Protein AF-A0A9C7Z6X1-F1 (afdb_monomer)

Nearest PDB structures (foldseek):
  4qqz-assembly5_A  TM=5.261E-01  e=1.831E-08  Thermobifida fusca YX
  4qqx-assembly5_A  TM=5.167E-01  e=1.212E-08  Thermobifida fusca YX
  4qqw-assembly2_C  TM=5.225E-01  e=5.616E-08  Thermobifida fusca YX
  4qqw-assembly5_A  TM=4.925E-01  e=5.294E-08  Thermobifida fusca YX
  8wtl-assembly1_A  TM=4.920E-01  e=1.443E-07  Pyrococcus horikoshii

Radius of gyration: 26.97 Å; Cα contacts (8 Å, |Δi|>4): 867; chains: 1; bounding box: 68×56×72 Å

Foldseek 3Di:
DDLVCVLVVCVVCFAPAEDEAEQCVQWVLQVVVLVCQQPVCCFANDVDPVRSVVGHGYHYHYDHPQDDDDPDDHDDDDPVNCPDCPDLNVLQQPQAEFEDEDEAAPVCVLVVQLVVQCVQCVNQANAWEEEEEDQDPVSLVSNQVNNVVSCVVVCVVDDDGFAEEEEEAEALFFQQLVVVVLVVCLVCVQAPPRPNDDDYHYYYRYYCSQQDDGRTETQEYEYEQAFQSSVLSVLCRYCVSSPHHYYYYYYDNAFDDDPDDDPVVVVLRRLLSVLSVVLLQPADDDPRHHGSRNNSVVCLVVVDDPVNVVSNQSSHDDQAAADDDGNVQVVQVSVSVDPDDPSHDDCVCSRRNPDPDAFKFKEFEAQDDLFDDADPPPPDPVSVVVSQVLNVVVCVQVPDDSNRIRMDHLLLVLVLLLLLLVCLVVPVDDPAPDDPDPDPDDSCSDDQRDFFKFKAAPVRGTDDTDGSVLSPLLDDDDPDDPVSPVRSVVSSVVSSVSRGRIYMYGYQQSPQADSSRHGHNPGRHGPPDHLNPDPVNDPVPHDDDVVSVD

Secondary structure (DSSP, 8-state):
--GGGHHHHHHHHHSS-EEEETTGGG-HHHHHHHHHHHH-HHHHS-SSHHHHTSSPPPEEEE--SSPPPPSS------GGGG-STT-HHHHHHS--EEEEEEE--GGGHHHHHHHHHHHHTTTTTS--EEEEE-SSHHHHHHHHHHHHHHHHHHHTT-S---EEEEEEE-SS--HHHHHHHHHHHHHTT-BTT-----SEEEEEEE-GGGTSSS-B-BSEEEEE---HHHHHHHHTTBS-S-SS-EEEEEEE------SS--HHHHHHHHHHHHHHHHHHHTSPEETTEEE--HHHHHHHHHT--HHHHHHHHHHSPPPPP-PPP-HHHHHHHH-TT-S--TT---SHHHHH-S--PPPEEEEEEES---PPS-GGG--SHHHHHHHHHHHHHHHHHS---GGG-EEEEHHHHHHHHHHHHHHHHH-TTSS-------S-----PPPTTSEEEEEE-TTS-EEEEEEHHHHHTT---TT--HHHHHHHHHHHHHHHHHHTT-EEEEEGGG--B-TTS-B-TT--SPPS--GGG-TT---SS-PPPGGG--

Mean predicted aligned error: 9.49 Å

Sequence (550 aa):
MSRKMRPYHAGFLGADTLIVLDEAHLIPPFERLLESIENSADSLAARDGKDRTLVPALHLLSLSATGLERQGEVFRLAEEDLGEHTSLTRHRLNTVKSLTIINGEVKNLPKYLAEAAWDLTESGMCPLRCLVYCNSRDQAKETRDELTKLGRRRAKGANNLPEMKTELFIGARRGHERESAADRLRELGFLAGSESKGDSVRFLVATSAGEVGVDLDADHMACDLVAWDRMVQRLGRVNRRGDGSARITVIDAGPFAPKTVSATEMRRIEMAHRQVRTLLEALPEIEDGHDASPRAIHDLKQQAEPDLRAVMEQATTPVPLRPALTRALLDAWSMTSLKMHAGRPEVAPWLRGWVDDKPQTVVLWRAHLPIPAPLPELENKRERRDWHKDIAAYFEATPPHVSEQLETETHLVADWLVARAKDLIEQPEAEFKAQNDGRPCSNDVPFPEDIVAIALNRESEFAQAFTLRELFNAVVQKGASEEEKKRAKKFMDRLKHSLMSKTLVVRYTVGGLDETGTLKSKVSAAPAWLGDLDERWEPEARKPDQRAIQ

pLDDT: mean 84.71, std 14.13, range [27.41, 98.69]

Structure (mmCIF, N/CA/C/O backbone):
data_AF-A0A9C7Z6X1-F1
#
_entry.id   AF-A0A9C7Z6X1-F1
#
loop_
_atom_site.group_PDB
_atom_site.id
_atom_site.type_symbol
_atom_site.label_atom_id
_atom_site.label_alt_id
_atom_site.label_comp_id
_atom_site.label_asym_id
_atom_site.label_entity_id
_atom_site.label_seq_id
_atom_site.pdbx_PDB_ins_code
_atom_site.Cartn_x
_atom_site.Cartn_y
_atom_site.Cartn_z
_atom_site.occupancy
_atom_site.B_iso_or_equiv
_atom_site.auth_seq_id
_atom_site.auth_comp_id
_atom_site.auth_asym_id
_atom_site.auth_atom_id
_atom_site.pdbx_PDB_model_num
ATOM 1 N N . MET A 1 1 ? 5.645 -18.457 -18.996 1.00 53.94 1 MET A N 1
ATOM 2 C CA . MET A 1 1 ? 4.759 -19.478 -19.620 1.00 53.94 1 MET A CA 1
ATOM 3 C C . MET A 1 1 ? 4.884 -19.457 -21.142 1.00 53.94 1 MET A C 1
ATOM 5 O O . MET A 1 1 ? 4.909 -18.379 -21.726 1.00 53.94 1 MET A O 1
ATOM 9 N N . SER A 1 2 ? 4.926 -20.626 -21.796 1.00 66.31 2 SER A N 1
ATOM 10 C CA . SER A 1 2 ? 4.975 -20.733 -23.266 1.00 66.31 2 SER A CA 1
ATOM 11 C C . SER A 1 2 ? 3.657 -20.293 -23.919 1.00 66.31 2 SER A C 1
ATOM 13 O O . SER A 1 2 ? 2.580 -20.682 -23.470 1.00 66.31 2 SER A O 1
ATOM 15 N N . ARG A 1 3 ? 3.714 -19.526 -25.022 1.00 66.88 3 ARG A N 1
ATOM 16 C CA . ARG A 1 3 ? 2.512 -19.082 -25.766 1.00 66.88 3 ARG A CA 1
ATOM 17 C C . ARG A 1 3 ? 1.652 -20.250 -26.255 1.00 66.88 3 ARG A C 1
ATOM 19 O O . ARG A 1 3 ? 0.434 -20.116 -26.301 1.00 66.88 3 ARG A O 1
ATOM 26 N N . LYS A 1 4 ? 2.279 -21.392 -26.556 1.00 75.94 4 LYS A N 1
ATOM 27 C CA . LYS A 1 4 ? 1.600 -22.612 -27.019 1.00 75.94 4 LYS A CA 1
ATOM 28 C C . LYS A 1 4 ? 0.686 -23.237 -25.956 1.00 75.94 4 LYS A C 1
ATOM 30 O O . LYS A 1 4 ? -0.225 -23.967 -26.318 1.00 75.94 4 LYS A O 1
ATOM 35 N N . MET A 1 5 ? 0.894 -22.919 -24.675 1.00 83.81 5 MET A N 1
ATOM 36 C CA . MET A 1 5 ? 0.073 -23.426 -23.568 1.00 83.81 5 MET A CA 1
ATOM 37 C C . MET A 1 5 ? -1.166 -22.571 -23.284 1.00 83.81 5 MET A C 1
ATOM 39 O O . MET A 1 5 ? -2.064 -23.011 -22.575 1.00 83.81 5 MET A O 1
ATOM 43 N N . ARG A 1 6 ? -1.257 -21.361 -23.854 1.00 83.56 6 ARG A N 1
ATOM 44 C CA . ARG A 1 6 ? -2.369 -20.437 -23.582 1.00 83.56 6 ARG A CA 1
ATOM 45 C C . ARG A 1 6 ? -3.757 -21.017 -23.915 1.00 83.56 6 ARG A C 1
ATOM 47 O O . ARG A 1 6 ? -4.633 -20.836 -23.077 1.00 83.56 6 ARG A O 1
ATOM 54 N N . PRO A 1 7 ? -3.981 -21.727 -25.046 1.00 85.75 7 PRO A N 1
ATOM 55 C CA . PRO A 1 7 ? -5.268 -22.380 -25.312 1.00 85.75 7 PRO A CA 1
ATOM 56 C C . PRO A 1 7 ? -5.662 -23.397 -24.244 1.00 85.75 7 PRO A C 1
ATOM 58 O O . PRO A 1 7 ? -6.809 -23.417 -23.816 1.00 85.75 7 PRO A O 1
ATOM 61 N N . TYR A 1 8 ? -4.703 -24.206 -23.785 1.00 87.62 8 TYR A N 1
ATOM 62 C CA . TYR A 1 8 ? -4.942 -25.204 -22.745 1.00 87.62 8 TYR A CA 1
ATOM 63 C C . TYR A 1 8 ? -5.347 -24.534 -21.434 1.00 87.62 8 TYR A C 1
ATOM 65 O O . TYR A 1 8 ? -6.335 -24.922 -20.830 1.00 87.62 8 TYR A O 1
ATOM 73 N N . HIS A 1 9 ? -4.637 -23.477 -21.030 1.00 87.06 9 HIS A N 1
ATOM 74 C CA . HIS A 1 9 ? -4.958 -22.744 -19.804 1.00 87.06 9 HIS A CA 1
ATOM 75 C C . HIS A 1 9 ? -6.330 -22.068 -19.894 1.00 87.06 9 HIS A C 1
ATOM 77 O O . HIS A 1 9 ? -7.074 -22.083 -18.924 1.00 87.06 9 HIS A O 1
ATOM 83 N N . ALA A 1 10 ? -6.686 -21.514 -21.058 1.00 84.12 10 ALA A N 1
ATOM 84 C CA . ALA A 1 10 ? -8.013 -20.946 -21.278 1.00 84.12 10 ALA A CA 1
ATOM 85 C C . ALA A 1 10 ? -9.117 -22.012 -21.176 1.00 84.12 10 ALA A C 1
ATOM 87 O O . ALA A 1 10 ? -10.142 -21.754 -20.557 1.00 84.12 10 ALA A O 1
ATOM 88 N N . GLY A 1 11 ? -8.891 -23.208 -21.733 1.00 84.38 11 GLY A N 1
ATOM 89 C CA . GLY A 1 11 ? -9.816 -24.335 -21.601 1.00 84.38 11 GLY A CA 1
ATOM 90 C C . GLY A 1 11 ? -9.973 -24.804 -20.154 1.00 84.38 11 GLY A C 1
ATOM 91 O O . GLY A 1 11 ? -11.096 -24.989 -19.705 1.00 84.38 11 GLY A O 1
ATOM 92 N N . PHE A 1 12 ? -8.867 -24.932 -19.413 1.00 86.44 12 PHE A N 1
ATOM 93 C CA . PHE A 1 12 ? -8.899 -25.348 -18.007 1.00 86.44 12 PHE A CA 1
ATOM 94 C C . PHE A 1 12 ? -9.550 -24.324 -17.078 1.00 86.44 12 PHE A C 1
ATOM 96 O O . PHE A 1 12 ? -10.189 -24.734 -16.126 1.00 86.44 12 PHE A O 1
ATOM 103 N N . LEU A 1 13 ? -9.382 -23.022 -17.330 1.00 87.88 13 LEU A N 1
ATOM 104 C CA . LEU A 1 13 ? -9.963 -21.962 -16.493 1.00 87.88 13 LEU A CA 1
ATOM 105 C C . LEU A 1 13 ? -11.410 -21.614 -16.867 1.00 87.88 13 LEU A C 1
ATOM 107 O O . LEU A 1 13 ? -12.126 -21.018 -16.070 1.00 87.88 13 LEU A O 1
ATOM 111 N N . GLY A 1 14 ? -11.810 -21.886 -18.110 1.00 82.38 14 GLY A N 1
ATOM 112 C CA . GLY A 1 14 ? -13.111 -21.491 -18.649 1.00 82.38 14 GLY A CA 1
ATOM 113 C C . GLY A 1 14 ? -14.207 -22.547 -18.515 1.00 82.38 14 GLY A C 1
ATOM 114 O O . GLY A 1 14 ? -15.339 -22.262 -18.893 1.00 82.38 14 GLY A O 1
ATOM 115 N N . ALA A 1 15 ? -13.881 -23.747 -18.031 1.00 83.94 15 ALA A N 1
ATOM 116 C CA . ALA A 1 15 ? -14.806 -24.868 -17.899 1.00 83.94 15 ALA A CA 1
ATOM 117 C C . ALA A 1 15 ? -14.825 -25.365 -16.450 1.00 83.94 15 ALA A C 1
ATOM 119 O O . ALA A 1 15 ? -13.767 -25.684 -15.910 1.00 83.94 15 ALA A O 1
ATOM 120 N N . ASP A 1 16 ? -16.015 -25.429 -15.844 1.00 87.19 16 ASP A N 1
ATOM 121 C CA . ASP A 1 16 ? -16.245 -26.011 -14.508 1.00 87.19 16 ASP A CA 1
ATOM 122 C C . ASP A 1 16 ? -15.256 -25.523 -13.429 1.00 87.19 16 ASP A C 1
ATOM 124 O O . ASP A 1 16 ? -14.677 -26.291 -12.661 1.00 87.19 16 ASP A O 1
ATOM 128 N N . THR A 1 17 ? -14.974 -24.220 -13.432 1.00 90.56 17 THR A N 1
ATOM 129 C CA . THR A 1 17 ? -13.946 -23.620 -12.576 1.00 90.56 17 THR A CA 1
ATOM 130 C C . THR A 1 17 ? -14.581 -22.718 -11.532 1.00 90.56 17 THR A C 1
ATOM 132 O O . THR A 1 17 ? -15.281 -21.767 -11.875 1.00 90.56 17 THR A O 1
ATOM 135 N N . LEU A 1 18 ? -14.268 -22.962 -10.258 1.00 91.81 18 LEU A N 1
ATOM 136 C CA . LEU A 1 18 ? -14.532 -22.020 -9.173 1.00 91.81 18 LEU A CA 1
ATOM 137 C C . LEU A 1 18 ? -13.344 -21.066 -9.015 1.00 91.81 18 LEU A C 1
ATOM 139 O O . LEU A 1 18 ? -12.239 -21.482 -8.664 1.00 91.81 18 LEU A O 1
ATOM 143 N N . ILE A 1 19 ? -13.582 -19.778 -9.240 1.00 91.25 19 ILE A N 1
ATOM 144 C CA . ILE A 1 19 ? -12.624 -18.709 -8.975 1.00 91.25 19 ILE A CA 1
ATOM 145 C C . ILE A 1 19 ? -12.945 -18.110 -7.610 1.00 91.25 19 ILE A C 1
ATOM 147 O O . ILE A 1 19 ? -13.985 -17.479 -7.430 1.00 91.25 19 ILE A O 1
ATOM 151 N N . VAL A 1 20 ? -12.031 -18.287 -6.658 1.00 92.44 20 VAL A N 1
ATOM 152 C CA . VAL A 1 20 ? -12.076 -17.603 -5.362 1.00 92.44 20 VAL A CA 1
ATOM 153 C C . VAL A 1 20 ? -11.181 -16.376 -5.452 1.00 92.44 20 VAL A C 1
ATOM 155 O O . VAL A 1 20 ? -9.959 -16.505 -5.558 1.00 92.44 20 VAL A O 1
ATOM 158 N N . LEU A 1 21 ? -11.789 -15.192 -5.463 1.00 90.56 21 LEU A N 1
ATOM 159 C CA . LEU A 1 21 ? -11.066 -13.931 -5.525 1.00 90.56 21 LEU A CA 1
ATOM 160 C C . LEU A 1 21 ? -10.961 -13.332 -4.126 1.00 90.56 21 LEU A C 1
ATOM 162 O O . LEU A 1 21 ? -11.891 -12.683 -3.653 1.00 90.56 21 LEU A O 1
ATOM 166 N N . ASP A 1 22 ? -9.822 -13.564 -3.482 1.00 89.69 22 ASP A N 1
ATOM 167 C CA . ASP A 1 22 ? -9.518 -12.967 -2.185 1.00 89.69 22 ASP A CA 1
ATOM 168 C C . ASP A 1 22 ? -9.122 -11.491 -2.314 1.00 89.69 22 ASP A C 1
ATOM 170 O O . ASP A 1 22 ? -8.518 -11.078 -3.308 1.00 89.69 22 ASP A O 1
ATOM 174 N N . GLU A 1 23 ? -9.492 -10.696 -1.312 1.00 87.81 23 GLU A N 1
ATOM 175 C CA . GLU A 1 23 ? -9.304 -9.242 -1.260 1.00 87.81 23 GLU A CA 1
ATOM 176 C C . GLU A 1 23 ? -9.777 -8.516 -2.533 1.00 87.81 23 GLU A C 1
ATOM 178 O O . GLU A 1 23 ? -9.125 -7.601 -3.046 1.00 87.81 23 GLU A O 1
ATOM 183 N N . ALA A 1 24 ? -10.956 -8.904 -3.036 1.00 87.00 24 ALA A N 1
ATOM 184 C CA . ALA A 1 24 ? -11.511 -8.435 -4.311 1.00 87.00 24 ALA A CA 1
ATOM 185 C C . ALA A 1 24 ? -11.595 -6.899 -4.430 1.00 87.00 24 ALA A C 1
ATOM 187 O O . ALA A 1 24 ? -11.452 -6.345 -5.523 1.00 87.00 24 ALA A O 1
ATOM 188 N N . HIS A 1 25 ? -11.735 -6.195 -3.298 1.00 84.81 25 HIS A N 1
ATOM 189 C CA . HIS A 1 25 ? -11.745 -4.730 -3.238 1.00 84.81 25 HIS A CA 1
ATOM 190 C C . HIS A 1 25 ? -10.450 -4.067 -3.738 1.00 84.81 25 HIS A C 1
ATOM 192 O O . HIS A 1 25 ? -10.477 -2.887 -4.078 1.00 84.81 25 HIS A O 1
ATOM 198 N N . LEU A 1 26 ? -9.328 -4.794 -3.816 1.00 84.69 26 LEU A N 1
ATOM 199 C CA . LEU A 1 26 ? -8.079 -4.279 -4.384 1.00 84.69 26 LEU A CA 1
ATOM 200 C C . LEU A 1 26 ? -8.089 -4.216 -5.915 1.00 84.69 26 LEU A C 1
ATOM 202 O O . LEU A 1 26 ? -7.320 -3.453 -6.502 1.00 84.69 26 LEU A O 1
ATOM 206 N N . ILE A 1 27 ? -8.926 -5.022 -6.572 1.00 88.56 27 ILE A N 1
ATOM 207 C CA . ILE A 1 27 ? -8.981 -5.125 -8.036 1.00 88.56 27 ILE A CA 1
ATOM 208 C C . ILE A 1 27 ? -10.425 -5.152 -8.568 1.00 88.56 27 ILE A C 1
ATOM 210 O O . ILE A 1 27 ? -10.789 -6.058 -9.325 1.00 88.56 27 ILE A O 1
ATOM 214 N N . PRO A 1 28 ? -11.250 -4.129 -8.261 1.00 88.94 28 PRO A N 1
ATOM 215 C CA . PRO A 1 28 ? -12.655 -4.129 -8.652 1.00 88.94 28 PRO A CA 1
ATOM 216 C C . PRO A 1 28 ? -12.875 -4.266 -10.172 1.00 88.94 28 PRO A C 1
ATOM 218 O O . PRO A 1 28 ? -13.801 -4.966 -10.576 1.00 88.94 28 PRO A O 1
ATOM 221 N N . PRO A 1 29 ? -12.040 -3.704 -11.074 1.00 91.75 29 PRO A N 1
ATOM 222 C CA . PRO A 1 29 ? -12.197 -3.947 -12.508 1.00 91.75 29 PRO A CA 1
ATOM 223 C C . PRO A 1 29 ? -12.060 -5.418 -12.909 1.00 91.75 29 PRO A C 1
ATOM 225 O O . PRO A 1 29 ? -12.810 -5.863 -13.781 1.00 91.75 29 PRO A O 1
ATOM 228 N N . PHE A 1 30 ? -11.156 -6.160 -12.259 1.00 92.56 30 PHE A N 1
ATOM 229 C CA . PHE A 1 30 ? -10.967 -7.588 -12.501 1.00 92.56 30 PHE A CA 1
ATOM 230 C C . PHE A 1 30 ? -12.131 -8.414 -11.964 1.00 92.56 30 PHE A C 1
ATOM 232 O O . PHE A 1 30 ? -12.637 -9.273 -12.681 1.00 92.56 30 PHE A O 1
ATOM 239 N N . GLU A 1 31 ? -12.609 -8.111 -10.757 1.00 90.44 31 GLU A N 1
ATOM 240 C CA . GLU A 1 31 ? -13.837 -8.708 -10.221 1.00 90.44 31 GLU A CA 1
ATOM 241 C C . GLU A 1 31 ? -14.991 -8.534 -11.217 1.00 90.44 31 GLU A C 1
ATOM 243 O O . GLU A 1 31 ? -15.590 -9.506 -11.672 1.00 90.44 31 GLU A O 1
ATOM 248 N N . ARG A 1 32 ? -15.214 -7.302 -11.687 1.00 88.94 32 ARG A N 1
ATOM 249 C CA . ARG A 1 32 ? -16.268 -7.005 -12.662 1.00 88.94 32 ARG A CA 1
ATOM 250 C C . ARG A 1 32 ? -16.039 -7.650 -14.031 1.00 88.94 32 ARG A C 1
ATOM 252 O O . ARG A 1 32 ? -16.994 -7.827 -14.791 1.00 88.94 32 ARG A O 1
ATOM 259 N N . LEU A 1 33 ? -14.791 -7.933 -14.413 1.00 90.50 33 LEU A N 1
ATOM 260 C CA . LEU A 1 33 ? -14.483 -8.729 -15.603 1.00 90.50 33 LEU A CA 1
ATOM 261 C C . LEU A 1 33 ? -14.974 -10.163 -15.395 1.00 90.50 33 LEU A C 1
ATOM 263 O O . LEU A 1 33 ? -15.713 -10.655 -16.242 1.00 90.50 33 LEU A O 1
ATOM 267 N N . LEU A 1 34 ? -14.602 -10.798 -14.283 1.00 90.00 34 LEU A N 1
ATOM 268 C CA . LEU A 1 34 ? -14.996 -12.169 -13.961 1.00 90.00 34 LEU A CA 1
ATOM 269 C C . LEU A 1 34 ? -16.516 -12.309 -13.844 1.00 90.00 34 LEU A C 1
ATOM 271 O O . LEU A 1 34 ? -17.081 -13.204 -14.466 1.00 90.00 34 LEU A O 1
ATOM 275 N N . GLU A 1 35 ? -17.187 -11.364 -13.180 1.00 87.00 35 GLU A N 1
ATOM 276 C CA . GLU A 1 35 ? -18.654 -11.299 -13.119 1.00 87.00 35 GLU A CA 1
ATOM 277 C C . GLU A 1 35 ? -19.285 -11.221 -14.513 1.00 87.00 35 GLU A C 1
ATOM 279 O O . GLU A 1 35 ? -20.325 -11.827 -14.769 1.00 87.00 35 GLU A O 1
ATOM 284 N N . SER A 1 36 ? -18.666 -10.473 -15.434 1.00 87.06 36 SER A N 1
ATOM 285 C CA . SER A 1 36 ? -19.169 -10.382 -16.807 1.00 87.06 36 SER A CA 1
ATOM 286 C C . SER A 1 36 ? -19.055 -11.732 -17.516 1.00 87.06 36 SER A C 1
ATOM 288 O O . SER A 1 36 ? -19.942 -12.071 -18.291 1.00 87.06 36 SER A O 1
ATOM 290 N N . ILE A 1 37 ? -18.002 -12.513 -17.259 1.00 86.62 37 ILE A N 1
ATOM 291 C CA . ILE A 1 37 ? -17.824 -13.834 -17.878 1.00 86.62 37 ILE A CA 1
ATOM 292 C C . ILE A 1 37 ? -18.787 -14.858 -17.255 1.00 86.62 37 ILE A C 1
ATOM 294 O O . ILE A 1 37 ? -19.405 -15.612 -18.001 1.00 86.62 37 ILE A O 1
ATOM 298 N N . GLU A 1 38 ? -18.968 -14.838 -15.931 1.00 85.44 38 GLU A N 1
ATOM 299 C CA . GLU A 1 38 ? -19.913 -15.703 -15.205 1.00 85.44 38 GLU A CA 1
ATOM 300 C C . GLU A 1 38 ? -21.365 -15.472 -15.660 1.00 85.44 38 GLU A C 1
ATOM 302 O O . GLU A 1 38 ? -22.069 -16.416 -16.010 1.00 85.44 38 GLU A O 1
ATOM 307 N N . ASN A 1 39 ? -21.807 -14.210 -15.714 1.00 80.25 39 ASN A N 1
ATOM 308 C CA . ASN A 1 39 ? -23.223 -13.877 -15.909 1.00 80.25 39 ASN A CA 1
ATOM 309 C C . ASN A 1 39 ? -23.626 -13.648 -17.375 1.00 80.25 39 ASN A C 1
ATOM 311 O O . ASN A 1 39 ? -24.813 -13.638 -17.691 1.00 80.25 39 ASN A O 1
ATOM 315 N N . SER A 1 40 ? -22.673 -13.450 -18.294 1.00 73.50 40 SER A N 1
ATOM 316 C CA . SER A 1 40 ? -22.980 -13.069 -19.686 1.00 73.50 40 SER A CA 1
ATOM 317 C C . SER A 1 40 ? -22.865 -14.225 -20.682 1.00 73.50 40 SER A C 1
ATOM 319 O O . SER A 1 40 ? -22.442 -14.022 -21.825 1.00 73.50 40 SER A O 1
ATOM 321 N N . ALA A 1 41 ? -23.281 -15.434 -20.293 1.00 62.88 41 ALA A N 1
ATOM 322 C CA . ALA A 1 41 ? -23.336 -16.583 -21.201 1.00 62.88 41 ALA A CA 1
ATOM 323 C C . ALA A 1 41 ? -24.125 -16.261 -22.489 1.00 62.88 41 ALA A C 1
ATOM 325 O O . ALA A 1 41 ? -23.741 -16.672 -23.584 1.00 62.88 41 ALA A O 1
ATOM 326 N N . ASP A 1 42 ? -25.162 -15.427 -22.392 1.00 63.62 42 ASP A N 1
ATOM 327 C CA . ASP A 1 42 ? -26.007 -15.082 -23.534 1.00 63.62 42 ASP A CA 1
ATOM 328 C C . ASP A 1 42 ? -25.329 -14.219 -24.605 1.00 63.62 42 ASP A C 1
ATOM 330 O O . ASP A 1 42 ? -25.693 -14.312 -25.781 1.00 63.62 42 ASP A O 1
ATOM 334 N N . SER A 1 43 ? -24.330 -13.415 -24.227 1.00 73.62 43 SER A N 1
ATOM 335 C CA . SER A 1 43 ? -23.628 -12.495 -25.134 1.00 73.62 43 SER A CA 1
ATOM 336 C C . SER A 1 43 ? -22.183 -12.905 -25.434 1.00 73.62 43 SER A C 1
ATOM 338 O O . SER A 1 43 ? -21.638 -12.512 -26.471 1.00 73.62 43 SER A O 1
ATOM 340 N N . LEU A 1 44 ? -21.563 -13.714 -24.567 1.00 78.38 44 LEU A N 1
ATOM 341 C CA . LEU A 1 44 ? -20.163 -14.127 -24.685 1.00 78.38 44 LEU A CA 1
ATOM 342 C C . LEU A 1 44 ? -19.990 -15.604 -25.063 1.00 78.38 44 LEU A C 1
ATOM 344 O O . LEU A 1 44 ? -18.989 -15.919 -25.709 1.00 78.38 44 LEU A O 1
ATOM 348 N N . ALA A 1 45 ? -20.940 -16.494 -24.742 1.00 74.31 45 ALA A N 1
ATOM 349 C CA . ALA A 1 45 ? -20.827 -17.932 -25.019 1.00 74.31 45 ALA A CA 1
ATOM 350 C C . ALA A 1 45 ? -21.337 -18.318 -26.424 1.00 74.31 45 ALA A C 1
ATOM 352 O O . ALA A 1 45 ? -21.471 -17.479 -27.322 1.00 74.31 45 ALA A O 1
ATOM 353 N N . ALA A 1 46 ? -21.545 -19.614 -26.671 1.00 74.31 46 ALA A N 1
ATOM 354 C CA . ALA A 1 46 ? -22.075 -20.106 -27.943 1.00 74.31 46 ALA A CA 1
ATOM 355 C C . ALA A 1 46 ? -23.414 -19.428 -28.296 1.00 74.31 46 ALA A C 1
ATOM 357 O O . ALA A 1 46 ? -24.171 -19.027 -27.415 1.00 74.31 46 ALA A O 1
ATOM 358 N N . ARG A 1 47 ? -23.706 -19.254 -29.591 1.00 75.62 47 ARG A N 1
ATOM 359 C CA . ARG A 1 47 ? -24.976 -18.638 -30.023 1.00 75.62 47 ARG A CA 1
ATOM 360 C C . ARG A 1 47 ? -26.163 -19.580 -29.834 1.00 75.62 47 ARG A C 1
ATOM 362 O O . ARG A 1 47 ? -27.252 -19.105 -29.535 1.00 75.62 47 ARG A O 1
ATOM 369 N N . ASP A 1 48 ? -25.946 -20.882 -30.017 1.00 78.88 48 ASP A N 1
ATOM 370 C CA . ASP A 1 48 ? -26.953 -21.906 -29.747 1.00 78.88 48 ASP A CA 1
ATOM 371 C C . ASP A 1 48 ? -26.980 -22.217 -28.245 1.00 78.88 48 ASP A C 1
ATOM 373 O O . ASP A 1 48 ? -25.947 -22.505 -27.639 1.00 78.88 48 ASP A O 1
ATOM 377 N N . GLY A 1 49 ? -28.169 -22.167 -27.645 1.00 75.56 49 GLY A N 1
ATOM 378 C CA . GLY A 1 49 ? -28.371 -22.488 -26.234 1.00 75.56 49 GLY A CA 1
ATOM 379 C C . GLY A 1 49 ? -28.011 -23.935 -25.888 1.00 75.56 49 GLY A C 1
ATOM 380 O O . GLY A 1 49 ? -27.581 -24.189 -24.768 1.00 75.56 49 GLY A O 1
ATOM 381 N N . LYS A 1 50 ? -28.109 -24.870 -26.845 1.00 80.69 50 LYS A N 1
ATOM 382 C CA . LYS A 1 50 ? -27.704 -26.272 -26.636 1.00 80.69 50 LYS A CA 1
ATOM 383 C C . LYS A 1 50 ? -26.201 -26.418 -26.429 1.00 80.69 50 LYS A C 1
ATOM 385 O O . LYS A 1 50 ? -25.771 -27.235 -25.624 1.00 80.69 50 LYS A O 1
ATOM 390 N N . ASP A 1 51 ? -25.415 -25.597 -27.118 1.00 79.06 51 ASP A N 1
ATOM 391 C CA . ASP A 1 51 ? -23.959 -25.615 -26.998 1.00 79.06 51 ASP A CA 1
ATOM 392 C C . ASP A 1 51 ? -23.496 -24.963 -25.688 1.00 79.06 51 ASP A C 1
ATOM 394 O O . ASP A 1 51 ? -22.438 -25.307 -25.164 1.00 79.06 51 ASP A O 1
ATOM 398 N N . ARG A 1 52 ? -24.301 -24.050 -25.118 1.00 75.62 52 ARG A N 1
ATOM 399 C CA . ARG A 1 52 ? -24.010 -23.411 -23.822 1.00 75.62 52 ARG A CA 1
ATOM 400 C C . ARG A 1 52 ? -24.042 -24.397 -22.662 1.00 75.62 52 ARG A C 1
ATOM 402 O O . ARG A 1 52 ? -23.322 -24.193 -21.698 1.00 75.62 52 ARG A O 1
ATOM 409 N N . THR A 1 53 ? -24.846 -25.457 -22.752 1.00 79.06 53 THR A N 1
ATOM 410 C CA . THR A 1 53 ? -24.955 -26.462 -21.684 1.00 79.06 53 THR A CA 1
ATOM 411 C C . THR A 1 53 ? -23.922 -27.583 -21.804 1.00 79.06 53 THR A C 1
ATOM 413 O O . THR A 1 53 ? -23.874 -28.447 -20.936 1.00 79.06 53 THR A O 1
ATOM 416 N N . LEU A 1 54 ? -23.111 -27.604 -22.873 1.00 81.88 54 LEU A N 1
ATOM 417 C CA . LEU A 1 54 ? -22.061 -28.614 -23.061 1.00 81.88 54 LEU A CA 1
ATOM 418 C C . LEU A 1 54 ? -20.856 -28.391 -22.145 1.00 81.88 54 LEU A C 1
ATOM 420 O O . LEU A 1 54 ? -20.154 -29.344 -21.817 1.00 81.88 54 LEU A O 1
ATOM 424 N N . VAL A 1 55 ? -20.605 -27.138 -21.763 1.00 78.75 55 VAL A N 1
ATOM 425 C CA . VAL A 1 55 ? -19.493 -26.754 -20.894 1.00 78.75 55 VAL A CA 1
ATOM 426 C C . VAL A 1 55 ? -20.083 -26.164 -19.616 1.00 78.75 55 VAL A C 1
ATOM 428 O O . VAL A 1 55 ? -20.793 -25.161 -19.708 1.00 78.75 55 VAL A O 1
ATOM 431 N N . PRO A 1 56 ? -19.824 -26.758 -18.437 1.00 82.75 56 PRO A N 1
ATOM 432 C CA . PRO A 1 56 ? -20.261 -26.180 -17.174 1.00 82.75 56 PRO A CA 1
ATOM 433 C C . PRO A 1 56 ? -19.706 -24.767 -16.997 1.00 82.75 56 PRO A C 1
ATOM 435 O O . PRO A 1 56 ? -18.563 -24.483 -17.376 1.00 82.75 56 PRO A O 1
ATOM 438 N N . ALA A 1 57 ? -20.528 -23.887 -16.430 1.00 79.38 57 ALA A N 1
ATOM 439 C CA . ALA A 1 57 ? -20.163 -22.497 -16.219 1.00 79.38 57 ALA A CA 1
ATOM 440 C C . ALA A 1 57 ? -19.014 -22.367 -15.210 1.00 79.38 57 ALA A C 1
ATOM 442 O O . ALA A 1 57 ? -18.815 -23.212 -14.339 1.00 79.38 57 ALA A O 1
ATOM 443 N N . LEU A 1 58 ? -18.267 -21.273 -15.328 1.00 87.31 58 LEU A N 1
ATOM 444 C CA . LEU A 1 58 ? -17.383 -20.844 -14.255 1.00 87.31 58 LEU A CA 1
ATOM 445 C C . LEU A 1 58 ? -18.210 -20.197 -13.138 1.00 87.31 58 LEU A C 1
ATOM 447 O O . LEU A 1 58 ? -19.237 -19.577 -13.409 1.00 87.31 58 LEU A O 1
ATOM 451 N N . HIS A 1 59 ? -17.721 -20.293 -11.909 1.00 87.94 59 HIS A N 1
ATOM 452 C CA . HIS A 1 59 ? -18.333 -19.691 -10.730 1.00 87.94 59 HIS A CA 1
ATOM 453 C C . HIS A 1 59 ? -17.362 -18.717 -10.068 1.00 87.94 59 HIS A C 1
ATOM 455 O O . HIS A 1 59 ? -16.167 -19.002 -9.968 1.00 87.94 59 HIS A O 1
ATOM 461 N N . LEU A 1 60 ? -17.867 -17.577 -9.599 1.00 87.88 60 LEU A N 1
ATOM 462 C CA . LEU A 1 60 ? -17.087 -16.552 -8.913 1.00 87.88 60 LEU A CA 1
ATOM 463 C C . LEU A 1 60 ? -17.524 -16.404 -7.451 1.00 87.88 60 LEU A C 1
ATOM 465 O O . LEU A 1 60 ? -18.658 -16.015 -7.146 1.00 87.88 60 LEU A O 1
ATOM 469 N N . LEU A 1 61 ? -16.567 -16.623 -6.549 1.00 89.88 61 LEU A N 1
ATOM 470 C CA . LEU A 1 61 ? -16.664 -16.295 -5.133 1.00 89.88 61 LEU A CA 1
ATOM 471 C C . LEU A 1 61 ? -15.713 -15.137 -4.808 1.00 89.88 61 LEU A C 1
ATOM 473 O O . LEU A 1 61 ? -14.519 -15.344 -4.594 1.00 89.88 61 LEU A O 1
ATOM 477 N N . SER A 1 62 ? -16.246 -13.918 -4.765 1.00 87.56 62 SER A N 1
ATOM 478 C CA . SER A 1 62 ? -15.508 -12.741 -4.302 1.00 87.56 62 SER A CA 1
ATOM 479 C C . SER A 1 62 ? -15.499 -12.663 -2.779 1.00 87.56 62 SER A C 1
ATOM 481 O O . SER A 1 62 ? -16.558 -12.620 -2.151 1.00 87.56 62 SER A O 1
ATOM 483 N N . LEU A 1 63 ? -14.310 -12.594 -2.185 1.00 87.31 63 LEU A N 1
ATOM 484 C CA . LEU A 1 63 ? -14.113 -12.392 -0.754 1.00 87.31 63 LEU A CA 1
ATOM 485 C C . LEU A 1 63 ? -13.596 -10.970 -0.522 1.00 87.31 63 LEU A C 1
ATOM 487 O O . LEU A 1 63 ? -12.588 -10.549 -1.090 1.00 87.31 63 LEU A O 1
ATOM 491 N N . SER A 1 64 ? -14.312 -10.197 0.293 1.00 82.00 64 SER A N 1
ATOM 492 C CA . SER A 1 64 ? -13.889 -8.847 0.657 1.00 82.00 64 SER A CA 1
ATOM 493 C C . SER A 1 64 ? -14.581 -8.359 1.923 1.00 82.00 64 SER A C 1
ATOM 495 O O . SER A 1 64 ? -15.798 -8.478 2.059 1.00 82.00 64 SER A O 1
ATOM 497 N N . ALA A 1 65 ? -13.818 -7.727 2.818 1.00 70.94 65 ALA A N 1
ATOM 498 C CA . ALA A 1 65 ? -14.370 -7.050 3.992 1.00 70.94 65 ALA A CA 1
ATOM 499 C C . ALA A 1 65 ? -15.107 -5.743 3.637 1.00 70.94 65 ALA A C 1
ATOM 501 O O . ALA A 1 65 ? -15.996 -5.308 4.366 1.00 70.94 65 ALA A O 1
ATOM 502 N N . THR A 1 66 ? -14.761 -5.121 2.508 1.00 72.56 66 THR A N 1
ATOM 503 C CA . THR A 1 66 ? -15.258 -3.800 2.082 1.00 72.56 66 THR A CA 1
ATOM 504 C C . THR A 1 66 ? -15.912 -3.836 0.701 1.00 72.56 66 THR A C 1
ATOM 506 O O . THR A 1 66 ? -16.070 -2.804 0.055 1.00 72.56 66 THR A O 1
ATOM 509 N N . GLY A 1 67 ? -16.310 -5.026 0.237 1.00 61.69 67 GLY A N 1
ATOM 510 C CA . GLY A 1 67 ? -16.910 -5.221 -1.082 1.00 61.69 67 GLY A CA 1
ATOM 511 C C . GLY A 1 67 ? -18.175 -4.383 -1.300 1.00 61.69 67 GLY A C 1
ATOM 512 O O . GLY A 1 67 ? -18.977 -4.173 -0.377 1.00 61.69 67 GLY A O 1
ATOM 513 N N . LEU A 1 68 ? -18.340 -3.921 -2.540 1.00 63.81 68 LEU A N 1
ATOM 514 C CA . LEU A 1 68 ? -19.562 -3.274 -3.017 1.00 63.81 68 LEU A CA 1
ATOM 515 C C . LEU A 1 68 ? -20.708 -4.289 -3.103 1.00 63.81 68 LEU A C 1
ATOM 517 O O . LEU A 1 68 ? -20.483 -5.498 -3.155 1.00 63.81 68 LEU A O 1
ATOM 521 N N . GLU A 1 69 ? -21.948 -3.802 -3.118 1.00 61.38 69 GLU A N 1
ATOM 522 C CA . GLU A 1 69 ? -23.107 -4.672 -3.317 1.00 61.38 69 GLU A CA 1
ATOM 523 C C . GLU A 1 69 ? -23.053 -5.346 -4.700 1.00 61.38 69 GLU A C 1
ATOM 525 O O . GLU A 1 69 ? -22.911 -4.686 -5.733 1.00 61.38 69 GLU A O 1
ATOM 530 N N . ARG A 1 70 ? -23.156 -6.680 -4.702 1.00 64.75 70 ARG A N 1
ATOM 531 C CA . ARG A 1 70 ? -23.229 -7.533 -5.896 1.00 64.75 70 ARG A CA 1
ATOM 532 C C . ARG A 1 70 ? -24.693 -7.792 -6.258 1.00 64.75 70 ARG A C 1
ATOM 534 O O . ARG A 1 70 ? -25.537 -7.948 -5.377 1.00 64.75 70 ARG A O 1
ATOM 541 N N . GLN A 1 71 ? -24.984 -7.878 -7.556 1.00 55.59 71 GLN A N 1
ATOM 542 C CA . GLN A 1 71 ? -26.260 -8.403 -8.048 1.00 55.59 71 GLN A CA 1
ATOM 543 C C . GLN A 1 71 ? -26.251 -9.937 -7.996 1.00 55.59 71 GLN A C 1
ATOM 545 O O . GLN A 1 71 ? -25.318 -10.559 -8.497 1.00 55.59 71 GLN A O 1
ATOM 550 N N . GLY A 1 72 ? -27.294 -10.539 -7.425 1.00 64.62 72 GLY A N 1
ATOM 551 C CA . GLY A 1 72 ? -27.432 -11.992 -7.292 1.00 64.62 72 GLY A CA 1
ATOM 552 C C . GLY A 1 72 ? -27.412 -12.462 -5.838 1.00 64.62 72 GLY A C 1
ATOM 553 O O . GLY A 1 72 ? -27.545 -11.663 -4.911 1.00 64.62 72 GLY A O 1
ATOM 554 N N . GLU A 1 73 ? -27.279 -13.772 -5.644 1.00 65.81 73 GLU A N 1
ATOM 555 C CA . GLU A 1 73 ? -27.180 -14.371 -4.314 1.00 65.81 73 GLU A CA 1
ATOM 556 C C . GLU A 1 73 ? -25.798 -14.066 -3.718 1.00 65.81 73 GLU A C 1
ATOM 558 O O . GLU A 1 73 ? -24.761 -14.417 -4.282 1.00 65.81 73 GLU A O 1
ATOM 563 N N . VAL A 1 74 ? -25.780 -13.349 -2.595 1.00 70.25 74 VAL A N 1
ATOM 564 C CA . VAL A 1 74 ? -24.549 -12.966 -1.899 1.00 70.25 74 VAL A CA 1
ATOM 565 C C . VAL A 1 74 ? -24.455 -13.793 -0.632 1.00 70.25 74 VAL A C 1
ATOM 567 O O . VAL A 1 74 ? -25.314 -13.673 0.240 1.00 70.25 74 VAL A O 1
ATOM 570 N N . PHE A 1 75 ? -23.392 -14.586 -0.513 1.00 75.62 75 PHE A N 1
ATOM 571 C CA . PHE A 1 75 ? -23.069 -15.253 0.741 1.00 75.62 75 PHE A CA 1
ATOM 572 C C . PHE A 1 75 ? -22.739 -14.191 1.797 1.00 75.62 75 PHE A C 1
ATOM 574 O O . PHE A 1 75 ? -21.816 -13.391 1.625 1.00 75.62 75 PHE A O 1
ATOM 581 N N . ARG A 1 76 ? -23.533 -14.140 2.864 1.00 78.12 76 ARG A N 1
ATOM 582 C CA . ARG A 1 76 ? -23.408 -13.173 3.957 1.00 78.12 76 AR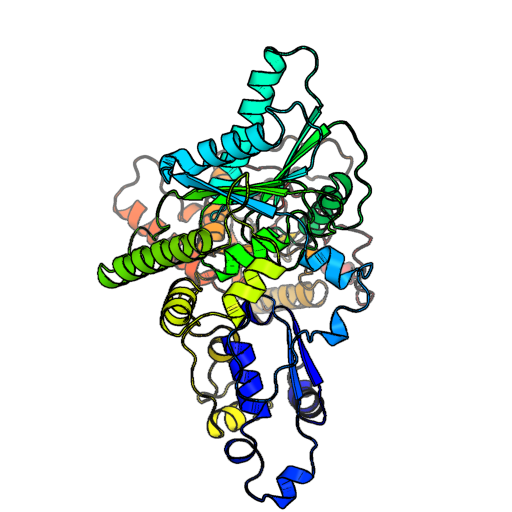G A CA 1
ATOM 583 C C . ARG A 1 76 ? -23.401 -13.929 5.269 1.00 78.12 76 ARG A C 1
ATOM 585 O O . ARG A 1 76 ? -24.010 -14.985 5.364 1.00 78.12 76 ARG A O 1
ATOM 592 N N . LEU A 1 77 ? -22.751 -13.337 6.263 1.00 80.56 77 LEU A N 1
ATOM 593 C CA . LEU A 1 77 ? -22.836 -13.822 7.628 1.00 80.56 77 LEU A CA 1
ATOM 594 C C . LEU A 1 77 ? -24.295 -13.744 8.098 1.00 80.56 77 LEU A C 1
ATOM 596 O O . LEU A 1 77 ? -24.856 -12.647 8.160 1.00 80.56 77 LEU A O 1
ATOM 600 N N . ALA A 1 78 ? -24.888 -14.894 8.392 1.00 84.19 78 ALA A N 1
ATOM 601 C CA . ALA A 1 78 ? -26.236 -15.020 8.921 1.00 84.19 78 ALA A CA 1
ATOM 602 C C . ALA A 1 78 ? -26.216 -15.162 10.453 1.00 84.19 78 ALA A C 1
ATOM 604 O O . ALA A 1 78 ? -25.172 -15.405 11.064 1.00 84.19 78 ALA A O 1
ATOM 605 N N . GLU A 1 79 ? -27.373 -15.006 11.098 1.00 83.19 79 GLU A N 1
ATOM 606 C CA . GLU A 1 79 ? -27.468 -15.106 12.561 1.00 83.19 79 GLU A CA 1
ATOM 607 C C . GLU A 1 79 ? -27.146 -16.534 13.040 1.00 83.19 79 GLU A C 1
ATOM 609 O O . GLU A 1 79 ? -26.573 -16.728 14.114 1.00 83.19 79 GLU A O 1
ATOM 614 N N . GLU A 1 80 ? -27.435 -17.535 12.204 1.00 86.00 80 GLU A N 1
ATOM 615 C CA . GLU A 1 80 ? -27.106 -18.942 12.430 1.00 86.00 80 GLU A CA 1
ATOM 616 C C . GLU A 1 80 ? -25.586 -19.198 12.417 1.00 86.00 80 GLU A C 1
ATOM 618 O O . GLU A 1 80 ? -25.100 -20.051 13.163 1.00 86.00 80 GLU A O 1
ATOM 623 N N . ASP A 1 81 ? -24.818 -18.419 11.644 1.00 85.75 81 ASP A N 1
ATOM 624 C CA . ASP A 1 81 ? -23.354 -18.540 11.545 1.00 85.75 81 ASP A CA 1
ATOM 625 C C . ASP A 1 81 ? -22.627 -18.003 12.788 1.00 85.75 81 ASP A C 1
ATOM 627 O O . ASP A 1 81 ? -21.446 -18.287 13.022 1.00 85.75 81 ASP A O 1
ATOM 631 N N . LEU A 1 82 ? -23.321 -17.213 13.614 1.00 83.06 82 LEU A N 1
ATOM 632 C CA . LEU A 1 82 ? -22.756 -16.644 14.834 1.00 83.06 82 LEU A CA 1
ATOM 633 C C . LEU A 1 82 ? -22.511 -17.701 15.916 1.00 83.06 82 LEU A C 1
ATOM 635 O O . LEU A 1 82 ? -21.753 -17.437 16.847 1.00 83.06 82 LEU A O 1
ATOM 639 N N . GLY A 1 83 ? -23.106 -18.892 15.818 1.00 85.38 83 GLY A N 1
ATOM 640 C CA . GLY A 1 83 ? -22.929 -19.976 16.787 1.00 85.38 83 GLY A CA 1
ATOM 641 C C . GLY A 1 83 ? -23.522 -19.665 18.166 1.00 85.38 83 GLY A C 1
ATOM 642 O O . GLY A 1 83 ? -24.530 -18.974 18.280 1.00 85.38 83 GLY A O 1
ATOM 643 N N . GLU A 1 84 ? -22.917 -20.189 19.236 1.00 85.25 84 GLU A N 1
ATOM 644 C CA . GLU A 1 84 ? -23.297 -19.915 20.635 1.00 85.25 84 GLU A CA 1
ATOM 645 C C . GLU A 1 84 ? -22.693 -18.600 21.160 1.00 85.25 84 GLU A C 1
ATOM 647 O O . GLU A 1 84 ? -21.884 -17.959 20.493 1.00 85.25 84 GLU A O 1
ATOM 652 N N . HIS A 1 85 ? -23.116 -18.115 22.333 1.00 77.69 85 HIS A N 1
ATOM 653 C CA . HIS A 1 85 ? -22.623 -16.838 22.885 1.00 77.69 85 HIS A CA 1
ATOM 654 C C . HIS A 1 85 ? -21.107 -16.826 23.133 1.00 77.69 85 HIS A C 1
ATOM 656 O O . HIS A 1 85 ? -20.484 -15.772 23.070 1.00 77.69 85 HIS A O 1
ATOM 662 N N . THR A 1 86 ? -20.517 -17.998 23.366 1.00 81.00 86 T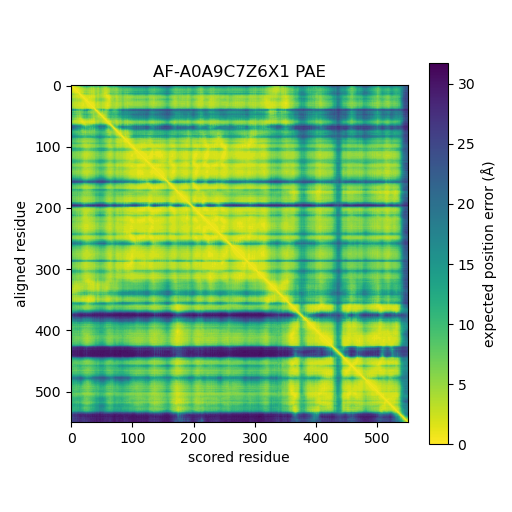HR A N 1
ATOM 663 C CA . THR A 1 86 ? -19.081 -18.218 23.586 1.00 81.00 86 THR A CA 1
ATOM 664 C C . THR A 1 86 ? -18.303 -18.483 22.295 1.00 81.00 86 THR A C 1
ATOM 666 O O . THR A 1 86 ? -17.107 -18.768 22.349 1.00 81.00 86 THR A O 1
ATOM 669 N N . SER A 1 87 ? -18.955 -18.425 21.128 1.00 89.06 87 SER A N 1
ATOM 670 C CA . SER A 1 87 ? -18.293 -18.709 19.858 1.00 89.06 87 SER A CA 1
ATOM 671 C C . SER A 1 87 ? -17.205 -17.677 19.547 1.00 89.06 87 SER A C 1
ATOM 673 O O . SER A 1 87 ? -17.319 -16.485 19.852 1.00 89.06 87 SER A O 1
ATOM 675 N N . LEU A 1 88 ? -16.161 -18.129 18.849 1.00 88.75 88 LEU A N 1
ATOM 676 C CA . LEU A 1 88 ? -15.099 -17.249 18.361 1.00 88.75 88 LEU A CA 1
ATOM 677 C C . LEU A 1 88 ? -15.648 -16.144 17.443 1.00 88.75 88 LEU A C 1
ATOM 679 O O . LEU A 1 88 ? -15.148 -15.022 17.468 1.00 88.75 88 LEU A O 1
ATOM 683 N N . THR A 1 89 ? -16.682 -16.449 16.653 1.00 88.88 89 THR A N 1
ATOM 684 C CA . THR A 1 89 ? -17.332 -15.500 15.742 1.00 88.88 89 THR A CA 1
ATOM 685 C C . THR A 1 89 ? -17.958 -14.341 16.512 1.00 88.88 89 THR A C 1
ATOM 687 O O . THR A 1 89 ? -17.625 -13.187 16.245 1.00 88.88 89 THR A O 1
ATOM 690 N N . ARG A 1 90 ? -18.804 -14.621 17.516 1.00 89.50 90 ARG A N 1
ATOM 691 C CA . ARG A 1 90 ? -19.408 -13.563 18.345 1.00 89.50 90 ARG A CA 1
ATOM 692 C C . ARG A 1 90 ? -18.367 -12.810 19.149 1.00 89.50 90 ARG A C 1
ATOM 694 O O . ARG A 1 90 ? -18.465 -11.590 19.246 1.00 89.50 90 ARG A O 1
ATOM 701 N N . HIS A 1 91 ? -17.373 -13.511 19.684 1.00 90.38 91 HIS A N 1
ATOM 702 C CA . HIS A 1 91 ? -16.286 -12.875 20.413 1.00 90.38 91 HIS A CA 1
ATOM 703 C C . HIS A 1 91 ? -15.558 -11.842 19.541 1.00 90.38 91 HIS A C 1
ATOM 705 O O . HIS A 1 91 ? -15.427 -10.692 19.945 1.00 90.38 91 HIS A O 1
ATOM 711 N N . ARG A 1 92 ? -15.187 -12.211 18.306 1.00 90.94 92 ARG A N 1
ATOM 712 C CA . ARG A 1 92 ? -14.484 -11.321 17.366 1.00 90.94 92 ARG A CA 1
ATOM 713 C C . ARG A 1 92 ? -15.345 -10.204 16.780 1.00 90.94 92 ARG A C 1
ATOM 715 O O . ARG A 1 92 ? -14.815 -9.155 16.431 1.00 90.94 92 ARG A O 1
ATOM 722 N N . LEU A 1 93 ? -16.651 -10.410 16.637 1.00 91.56 93 LEU A N 1
ATOM 723 C CA . LEU A 1 93 ? -17.545 -9.366 16.132 1.00 91.56 93 LEU A CA 1
ATOM 724 C C . LEU A 1 93 ? -17.800 -8.272 17.165 1.00 91.56 93 LEU A C 1
ATOM 726 O O . LEU A 1 93 ? -17.877 -7.103 16.797 1.00 91.56 93 LEU A O 1
ATOM 730 N N . ASN A 1 94 ? -17.898 -8.652 18.439 1.00 91.00 94 ASN A N 1
ATOM 731 C CA . ASN A 1 94 ? -18.231 -7.751 19.544 1.00 91.00 94 ASN A CA 1
ATOM 732 C C . ASN A 1 94 ? -16.991 -7.236 20.293 1.00 91.00 94 ASN A C 1
ATOM 734 O O . ASN A 1 94 ? -17.098 -6.756 21.419 1.00 91.00 94 ASN A O 1
ATOM 738 N N . THR A 1 95 ? -15.799 -7.360 19.704 1.00 91.88 95 THR A N 1
ATOM 739 C CA . THR A 1 95 ? -14.560 -6.854 20.308 1.00 91.88 95 THR A CA 1
ATOM 740 C C . THR A 1 95 ? -14.648 -5.353 20.504 1.00 91.88 95 THR A C 1
ATOM 742 O O . THR A 1 95 ? -14.924 -4.632 19.542 1.00 91.88 95 THR A O 1
ATOM 745 N N . VAL A 1 96 ? -14.343 -4.884 21.710 1.00 93.00 96 VAL A N 1
ATOM 746 C CA . VAL A 1 96 ? -14.428 -3.463 22.047 1.00 93.00 96 VAL A CA 1
ATOM 747 C C . VAL A 1 96 ? -13.332 -2.684 21.324 1.00 93.00 96 VAL A C 1
ATOM 749 O O . VAL A 1 96 ? -12.140 -3.006 21.436 1.00 93.00 96 VAL A O 1
ATOM 752 N N . LYS A 1 97 ? -13.744 -1.651 20.583 1.00 96.62 97 LYS A N 1
ATOM 753 C CA . LYS A 1 97 ? -12.863 -0.733 19.856 1.00 96.62 97 LYS A CA 1
ATOM 754 C C . LYS A 1 97 ? -13.398 0.690 19.990 1.00 96.62 97 LYS A C 1
ATOM 756 O O . LYS A 1 97 ? -14.300 1.068 19.255 1.00 96.62 97 LYS A O 1
ATOM 761 N N . SER A 1 98 ? -12.838 1.467 20.912 1.00 97.81 98 SER A N 1
ATOM 762 C CA . SER A 1 98 ? -13.231 2.864 21.099 1.00 97.81 98 SER A CA 1
ATOM 763 C C . SER A 1 98 ? -12.452 3.789 20.180 1.00 97.81 98 SER A C 1
ATOM 765 O O . SER A 1 98 ? -11.219 3.798 20.215 1.00 97.81 98 SER A O 1
ATOM 767 N N . LEU A 1 99 ? -13.162 4.560 19.361 1.00 98.44 99 LEU A N 1
ATOM 768 C CA . LEU A 1 99 ? -12.598 5.479 18.382 1.00 98.44 99 LEU A CA 1
ATOM 769 C C . LEU A 1 99 ? -12.858 6.933 18.765 1.00 98.44 99 LEU A C 1
ATOM 771 O O . LEU A 1 99 ? -13.993 7.344 18.985 1.00 98.44 99 LEU A O 1
ATOM 775 N N . THR A 1 100 ? -11.797 7.734 18.752 1.00 98.38 100 THR A N 1
ATOM 776 C CA . THR A 1 100 ? -11.856 9.189 18.930 1.00 98.38 100 THR A CA 1
ATOM 777 C C . THR A 1 100 ? -11.268 9.901 17.717 1.00 98.38 100 THR A C 1
ATOM 779 O O . THR A 1 100 ? -10.354 9.390 17.065 1.00 98.38 100 THR A O 1
ATOM 782 N N . ILE A 1 101 ? -11.790 11.089 17.407 1.00 98.19 101 ILE A N 1
ATOM 783 C CA . ILE A 1 101 ? -11.337 11.914 16.281 1.00 98.19 101 ILE A CA 1
ATOM 784 C C . ILE A 1 101 ? -10.732 13.206 16.832 1.00 98.19 101 ILE A C 1
ATOM 786 O O . ILE A 1 101 ? -11.389 13.952 17.556 1.00 98.19 101 ILE A O 1
ATOM 790 N N . ILE A 1 102 ? -9.486 13.492 16.460 1.00 97.12 102 ILE A N 1
ATOM 791 C CA . ILE A 1 102 ? -8.763 14.712 16.827 1.00 97.12 102 ILE A CA 1
ATOM 792 C C . ILE A 1 102 ? -8.481 15.517 15.562 1.00 97.12 102 ILE A C 1
ATOM 794 O O . ILE A 1 102 ? -7.960 14.991 14.580 1.00 97.12 102 ILE A O 1
ATOM 798 N N . ASN A 1 103 ? -8.784 16.812 15.594 1.00 96.88 103 ASN A N 1
ATOM 799 C CA . ASN A 1 103 ? -8.458 17.713 14.492 1.00 96.88 103 ASN A CA 1
ATOM 800 C C . ASN A 1 103 ? -6.962 18.047 14.496 1.00 96.88 103 ASN A C 1
ATOM 802 O O . ASN A 1 103 ? -6.386 18.364 15.538 1.00 96.88 103 ASN A O 1
ATOM 806 N N . GLY A 1 104 ? -6.352 18.030 13.317 1.00 93.00 104 GLY A N 1
ATOM 807 C CA . GLY A 1 104 ? -4.950 18.363 13.119 1.00 93.00 104 GLY A CA 1
ATOM 808 C C . GLY A 1 104 ? -4.707 19.126 11.821 1.00 93.00 104 GLY A C 1
ATOM 809 O O . GLY A 1 104 ? -5.616 19.617 11.160 1.00 93.00 104 GLY A O 1
ATOM 810 N N . GLU A 1 105 ? -3.438 19.202 11.442 1.00 90.31 105 GLU A N 1
ATOM 811 C CA . GLU A 1 105 ? -2.964 19.884 10.240 1.00 90.31 105 GLU A CA 1
ATOM 812 C C . GLU A 1 105 ? -2.004 18.966 9.484 1.00 90.31 105 GLU A C 1
ATOM 814 O O . GLU A 1 105 ? -1.092 18.399 10.090 1.00 90.31 105 GLU A O 1
ATOM 819 N N . VAL A 1 106 ? -2.132 18.881 8.153 1.00 85.81 106 VAL A N 1
ATOM 820 C CA . VAL A 1 106 ? -1.313 17.981 7.309 1.00 85.81 106 VAL A CA 1
ATOM 821 C C . VAL A 1 106 ? 0.189 18.153 7.552 1.00 85.81 106 VAL A C 1
ATOM 823 O O . VAL A 1 106 ? 0.932 17.174 7.587 1.00 85.81 106 VAL A O 1
ATOM 826 N N . LYS A 1 107 ? 0.645 19.397 7.746 1.00 88.12 107 LYS A N 1
ATOM 827 C CA . LYS A 1 107 ? 2.063 19.722 7.960 1.00 88.12 107 LYS A CA 1
ATOM 828 C C . LYS A 1 107 ? 2.619 19.135 9.262 1.00 88.12 107 LYS A C 1
ATOM 830 O O . LYS A 1 107 ? 3.794 18.796 9.312 1.00 88.12 107 LYS A O 1
ATOM 835 N N . ASN A 1 108 ? 1.788 19.039 10.295 1.00 94.31 108 ASN A N 1
ATOM 836 C CA . ASN A 1 108 ? 2.170 18.562 11.624 1.00 94.31 108 ASN A CA 1
ATOM 837 C C . ASN A 1 108 ? 1.662 17.137 11.895 1.00 94.31 108 ASN A C 1
ATOM 839 O O . ASN A 1 108 ? 1.864 16.613 12.988 1.00 94.31 108 ASN A O 1
ATOM 843 N N . LEU A 1 109 ? 1.034 16.493 10.905 1.00 95.81 109 LEU A N 1
ATOM 844 C CA . LEU A 1 109 ? 0.444 15.167 11.039 1.00 95.81 109 LEU A CA 1
ATOM 845 C C . LEU A 1 109 ? 1.416 14.116 11.604 1.00 95.81 109 LEU A C 1
ATOM 847 O O . LEU A 1 109 ? 1.011 13.425 12.537 1.00 95.81 109 LEU A O 1
ATOM 851 N N . PRO A 1 110 ? 2.686 14.008 11.155 1.00 97.50 110 PRO A N 1
ATOM 852 C CA . PRO A 1 110 ? 3.616 13.035 11.732 1.00 97.50 110 PRO A CA 1
ATOM 853 C C . PRO A 1 110 ? 3.841 13.215 13.235 1.00 97.50 110 PRO A C 1
ATOM 855 O O . PRO A 1 110 ? 3.974 12.241 13.974 1.00 97.50 110 PRO A O 1
ATOM 858 N N . LYS A 1 111 ? 3.836 14.468 13.702 1.00 97.12 111 LYS A N 1
ATOM 859 C CA . LYS A 1 111 ? 3.958 14.796 15.121 1.00 97.12 111 LYS A CA 1
ATOM 860 C C . LYS A 1 111 ? 2.686 14.423 15.884 1.00 97.12 111 LYS A C 1
ATOM 862 O O . LYS A 1 111 ? 2.797 13.780 16.921 1.00 97.12 111 LYS A O 1
ATOM 867 N N . TYR A 1 112 ? 1.506 14.761 15.358 1.00 97.94 112 TYR A N 1
ATOM 868 C CA . TYR A 1 112 ? 0.230 14.390 15.980 1.00 97.94 112 TYR A CA 1
ATOM 869 C C . TYR A 1 112 ? 0.055 12.874 16.086 1.00 97.94 112 TYR A C 1
ATOM 871 O O . TYR A 1 112 ? -0.360 12.384 17.130 1.00 97.94 112 TYR A O 1
ATOM 879 N N . LEU A 1 113 ? 0.423 12.122 15.044 1.00 98.31 113 LEU A N 1
ATOM 880 C CA . LEU A 1 113 ? 0.385 10.659 15.068 1.00 98.31 113 LEU A CA 1
ATOM 881 C C . LEU A 1 113 ? 1.355 10.080 16.099 1.00 98.31 113 LEU A C 1
ATOM 883 O O . LEU A 1 113 ? 0.993 9.160 16.827 1.00 98.31 113 LEU A O 1
ATOM 887 N N . ALA A 1 114 ? 2.571 10.624 16.181 1.00 97.81 114 ALA A N 1
ATOM 888 C CA . ALA A 1 114 ? 3.559 10.189 17.159 1.00 97.81 114 ALA A C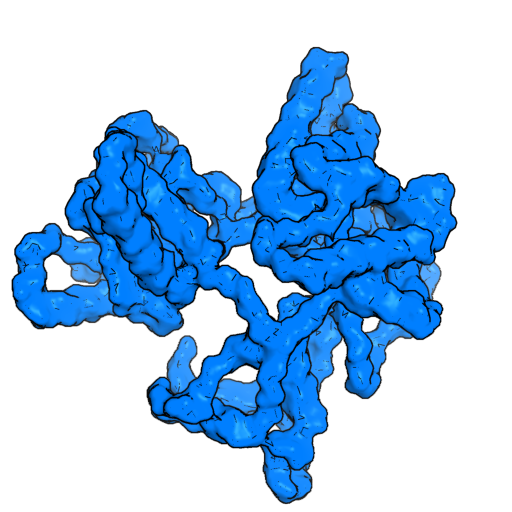A 1
ATOM 889 C C . ALA A 1 114 ? 3.115 10.478 18.604 1.00 97.81 114 ALA A C 1
ATOM 891 O O . ALA A 1 114 ? 3.283 9.627 19.474 1.00 97.81 114 ALA A O 1
ATOM 892 N N . GLU A 1 115 ? 2.534 11.653 18.859 1.00 97.25 115 GLU A N 1
ATOM 893 C CA . GLU A 1 115 ? 1.994 12.036 20.170 1.00 97.25 115 GLU A CA 1
ATOM 894 C C . GLU A 1 115 ? 0.780 11.174 20.544 1.00 97.25 115 GLU A C 1
ATOM 896 O O . GLU A 1 115 ? 0.784 10.563 21.608 1.00 97.25 115 GLU A O 1
ATOM 901 N N . ALA A 1 116 ? -0.188 11.002 19.638 1.00 98.06 116 ALA A N 1
ATOM 902 C CA . ALA A 1 116 ? -1.352 10.145 19.867 1.00 98.06 116 ALA A CA 1
ATOM 903 C C . ALA A 1 116 ? -0.957 8.688 20.155 1.00 98.06 116 ALA A C 1
ATOM 905 O O . ALA A 1 116 ? -1.449 8.080 21.103 1.00 98.06 116 ALA A O 1
ATOM 906 N N . ALA A 1 117 ? -0.028 8.128 19.375 1.00 98.00 117 ALA A N 1
ATOM 907 C CA . ALA A 1 117 ? 0.472 6.776 19.599 1.00 98.00 117 ALA A CA 1
ATOM 908 C C . ALA A 1 117 ? 1.187 6.638 20.952 1.00 98.00 117 ALA A C 1
ATOM 910 O O . ALA A 1 117 ? 1.029 5.621 21.625 1.00 98.00 117 ALA A O 1
ATOM 911 N N . TRP A 1 118 ? 1.953 7.653 21.357 1.00 96.38 118 TRP A N 1
ATOM 912 C CA . TRP A 1 118 ? 2.624 7.696 22.656 1.00 96.38 118 TRP A CA 1
ATOM 913 C C . TRP A 1 118 ? 1.639 7.797 23.828 1.00 96.38 118 TRP A C 1
ATOM 915 O O . TRP A 1 118 ? 1.826 7.152 24.858 1.00 96.38 118 TRP A O 1
ATOM 925 N N . ASP A 1 119 ? 0.567 8.569 23.682 1.00 96.44 119 ASP A N 1
ATOM 926 C CA . ASP A 1 119 ? -0.450 8.712 24.726 1.00 96.44 119 ASP A CA 1
ATOM 927 C C . ASP A 1 119 ? -1.276 7.429 24.891 1.00 96.44 119 ASP A C 1
ATOM 929 O O . ASP A 1 119 ? -1.590 7.035 26.017 1.00 96.44 119 ASP A O 1
ATOM 933 N N . LEU A 1 120 ? -1.530 6.705 23.794 1.00 96.75 120 LEU A N 1
ATOM 934 C CA . LEU A 1 120 ? -2.177 5.389 23.823 1.00 96.75 120 LEU A CA 1
ATOM 935 C C . LEU A 1 120 ? -1.397 4.360 24.655 1.00 96.75 120 LEU A C 1
ATOM 937 O O . LEU A 1 120 ? -2.011 3.459 25.218 1.00 96.75 120 LEU A O 1
ATOM 941 N N . THR A 1 121 ? -0.076 4.499 24.793 1.00 94.75 121 THR A N 1
ATOM 942 C CA . THR A 1 121 ? 0.758 3.625 25.641 1.00 94.75 121 THR A CA 1
ATOM 943 C C . THR A 1 121 ? 0.874 4.131 27.082 1.00 94.75 121 THR A C 1
ATOM 945 O O . THR A 1 121 ? 1.795 3.748 27.803 1.00 94.75 121 THR A O 1
ATOM 948 N N . GLU A 1 122 ? -0.035 5.017 27.504 1.00 93.75 122 GLU A N 1
ATOM 949 C CA . GLU A 1 122 ? 0.004 5.713 28.796 1.00 93.75 122 GLU A CA 1
ATOM 950 C C . GLU A 1 122 ? 1.326 6.459 28.987 1.00 93.75 122 GLU A C 1
ATOM 952 O O . GLU A 1 122 ? 2.037 6.309 29.981 1.00 93.75 122 GLU A O 1
ATOM 957 N N . SER A 1 123 ? 1.692 7.250 27.974 1.00 91.19 123 SER A N 1
ATOM 958 C CA . SER A 1 123 ? 2.966 7.969 27.935 1.00 91.19 123 SER A CA 1
ATOM 959 C C . SER A 1 123 ? 4.192 7.050 28.050 1.00 91.19 123 SER A C 1
ATOM 961 O O . SER A 1 123 ? 5.205 7.418 28.653 1.00 91.19 123 SER A O 1
ATOM 963 N N . GLY A 1 124 ? 4.107 5.864 27.445 1.00 88.94 124 GLY A N 1
ATOM 964 C CA . GLY A 1 124 ? 5.163 4.856 27.427 1.00 88.94 124 GLY A CA 1
ATOM 965 C C . GLY A 1 124 ? 5.202 3.935 28.645 1.00 88.94 124 GLY A C 1
ATOM 966 O O . GLY A 1 124 ? 6.115 3.121 28.722 1.00 88.94 124 GLY A O 1
ATOM 967 N N . MET A 1 125 ? 4.265 4.045 29.592 1.00 89.44 125 MET A N 1
ATOM 968 C CA . MET A 1 125 ? 4.252 3.229 30.814 1.00 89.44 125 MET A CA 1
ATOM 969 C C . MET A 1 125 ? 3.644 1.842 30.619 1.00 89.44 125 MET A C 1
ATOM 971 O O . MET A 1 125 ? 4.045 0.909 31.313 1.00 89.44 125 MET A O 1
ATOM 975 N N . CYS A 1 126 ? 2.717 1.691 29.675 1.00 91.19 126 CYS A N 1
ATOM 976 C CA . CYS A 1 126 ? 2.020 0.435 29.443 1.00 91.19 126 CYS A CA 1
ATOM 977 C C . CYS A 1 126 ? 2.689 -0.355 28.300 1.00 91.19 126 CYS A C 1
ATOM 979 O O . CYS A 1 126 ? 2.675 0.110 27.154 1.00 91.19 126 CYS A O 1
ATOM 981 N N . PRO A 1 127 ? 3.294 -1.532 28.568 1.00 91.88 127 PRO A N 1
ATOM 982 C CA . PRO A 1 127 ? 3.946 -2.343 27.546 1.00 91.88 127 PRO A CA 1
ATOM 983 C C . PRO A 1 127 ? 2.901 -3.017 26.650 1.00 91.88 127 PRO A C 1
ATOM 985 O O . PRO A 1 127 ? 2.342 -4.058 26.984 1.00 91.88 127 PRO A O 1
ATOM 988 N N . LEU A 1 128 ? 2.651 -2.412 25.492 1.00 93.31 128 LEU A N 1
ATOM 989 C CA . LEU A 1 128 ? 1.672 -2.881 24.512 1.00 93.31 128 LEU A CA 1
ATOM 990 C C . LEU A 1 128 ? 2.152 -2.678 23.071 1.00 93.31 128 LEU A C 1
ATOM 992 O O . LEU A 1 128 ? 3.188 -2.049 22.818 1.00 93.31 128 LEU A O 1
ATOM 996 N N . ARG A 1 129 ? 1.387 -3.217 22.121 1.00 94.94 129 ARG A N 1
ATOM 997 C CA . ARG A 1 129 ? 1.578 -3.087 20.673 1.00 94.94 129 ARG A CA 1
ATOM 998 C C . ARG A 1 129 ? 0.683 -1.966 20.148 1.00 94.94 129 ARG A C 1
ATOM 1000 O O . ARG A 1 129 ? -0.539 -2.102 20.113 1.00 94.94 129 ARG A O 1
ATOM 1007 N N . CYS A 1 130 ? 1.279 -0.863 19.714 1.00 97.31 130 CYS A N 1
ATOM 1008 C CA . CYS A 1 130 ? 0.559 0.265 19.131 1.00 97.31 130 CYS A CA 1
ATOM 1009 C C . CYS A 1 130 ? 0.856 0.365 17.629 1.00 97.31 130 CYS A C 1
A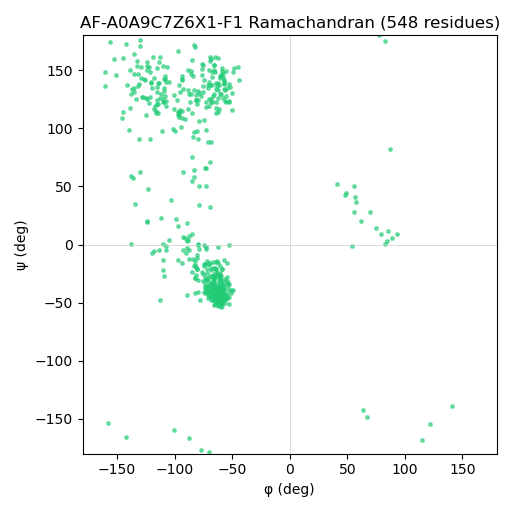TOM 1011 O O . CYS A 1 130 ? 2.012 0.466 17.207 1.00 97.31 130 CYS A O 1
ATOM 1013 N N . LEU A 1 131 ? -0.197 0.312 16.817 1.00 98.25 131 LEU A N 1
ATOM 1014 C CA . LEU A 1 131 ? -0.123 0.435 15.365 1.00 98.25 131 LEU A CA 1
ATOM 1015 C C . LEU A 1 131 ? -0.332 1.891 14.950 1.00 98.25 131 LEU A C 1
ATOM 1017 O O . LEU A 1 131 ? -1.252 2.549 15.422 1.00 98.25 131 LEU A O 1
ATOM 1021 N N . VAL A 1 132 ? 0.500 2.400 14.049 1.00 98.62 132 VAL A N 1
ATOM 1022 C CA . VAL A 1 132 ? 0.418 3.779 13.566 1.00 98.62 132 VAL A CA 1
ATOM 1023 C C . VAL A 1 132 ? 0.314 3.785 12.052 1.00 98.62 132 VAL A C 1
ATOM 1025 O O . VAL A 1 132 ? 1.281 3.445 11.376 1.00 98.62 132 VAL A O 1
ATOM 1028 N N . TYR A 1 133 ? -0.833 4.174 11.501 1.00 98.38 133 TYR A N 1
ATOM 1029 C CA . TYR A 1 133 ? -1.001 4.275 10.052 1.00 98.38 133 TYR A CA 1
ATOM 1030 C C . TYR A 1 133 ? -0.778 5.691 9.528 1.00 98.38 133 TYR A C 1
ATOM 1032 O O . TYR A 1 133 ? -1.304 6.663 10.070 1.00 98.38 133 TYR A O 1
ATOM 1040 N N . CYS A 1 134 ? -0.064 5.780 8.408 1.00 96.50 134 CYS A N 1
ATOM 1041 C CA . CYS A 1 134 ? 0.094 6.994 7.616 1.00 96.50 134 CYS A CA 1
ATOM 1042 C C . CYS A 1 134 ? -0.302 6.729 6.160 1.00 96.50 134 CYS A C 1
ATOM 1044 O O . CYS A 1 134 ? 0.030 5.693 5.581 1.00 96.50 134 CYS A O 1
ATOM 1046 N N . ASN A 1 135 ? -0.957 7.686 5.514 1.00 92.62 135 ASN A N 1
ATOM 1047 C CA . ASN A 1 135 ? -1.352 7.591 4.116 1.00 92.62 135 ASN A CA 1
ATOM 1048 C C . ASN A 1 135 ? -0.140 7.609 3.166 1.00 92.62 135 ASN A C 1
ATOM 1050 O O . ASN A 1 135 ? -0.157 6.940 2.134 1.00 92.62 135 ASN A O 1
ATOM 1054 N N . SER A 1 136 ? 0.935 8.327 3.518 1.00 90.62 136 SER A N 1
ATOM 1055 C CA . SER A 1 136 ? 2.148 8.428 2.694 1.00 90.62 136 SER A CA 1
ATOM 1056 C C . SER A 1 136 ? 3.391 7.809 3.343 1.00 90.62 136 SER A C 1
ATOM 1058 O O . SER A 1 136 ? 3.551 7.788 4.565 1.00 90.62 136 SER A O 1
ATOM 1060 N N . ARG A 1 137 ? 4.320 7.335 2.500 1.00 89.12 137 ARG A N 1
ATOM 1061 C CA . ARG A 1 137 ? 5.605 6.755 2.936 1.00 89.12 137 ARG A CA 1
ATOM 1062 C C . ARG A 1 137 ? 6.492 7.770 3.654 1.00 89.12 137 ARG A C 1
ATOM 1064 O O . ARG A 1 137 ? 7.177 7.401 4.603 1.00 89.12 137 ARG A O 1
ATOM 1071 N N . ASP A 1 138 ? 6.476 9.022 3.207 1.00 89.50 138 ASP A N 1
ATOM 1072 C CA . ASP A 1 138 ? 7.284 10.084 3.810 1.00 89.50 138 ASP A CA 1
ATOM 1073 C C . ASP A 1 138 ? 6.779 10.413 5.217 1.00 89.50 138 ASP A C 1
ATOM 1075 O O . ASP A 1 138 ? 7.574 10.445 6.154 1.00 89.50 138 ASP A O 1
ATOM 1079 N N . GLN A 1 139 ? 5.458 10.524 5.396 1.00 93.44 139 GLN A N 1
ATOM 1080 C CA . GLN A 1 139 ? 4.859 10.715 6.720 1.00 93.44 139 GLN A CA 1
ATOM 1081 C C . GLN A 1 139 ? 5.106 9.521 7.641 1.00 93.44 139 GLN A C 1
ATOM 1083 O O . GLN A 1 139 ? 5.382 9.732 8.815 1.00 93.44 139 GLN A O 1
ATOM 1088 N N . ALA A 1 140 ? 5.076 8.284 7.135 1.00 95.00 140 ALA A N 1
ATOM 1089 C CA . ALA A 1 140 ? 5.421 7.108 7.938 1.00 95.00 140 ALA A CA 1
ATOM 1090 C C . ALA A 1 140 ? 6.875 7.163 8.444 1.00 95.00 140 ALA A C 1
ATOM 1092 O O . ALA A 1 140 ? 7.139 6.936 9.625 1.00 95.00 140 ALA A O 1
ATOM 1093 N N . LYS A 1 141 ? 7.827 7.521 7.569 1.00 93.38 141 LYS A N 1
ATOM 1094 C CA . LYS A 1 141 ? 9.240 7.695 7.948 1.00 93.38 141 LYS A CA 1
ATOM 1095 C C . LYS A 1 141 ? 9.407 8.808 8.988 1.00 93.38 141 LYS A C 1
ATOM 1097 O O . LYS A 1 141 ? 10.074 8.594 9.997 1.00 93.38 141 LYS A O 1
ATOM 1102 N N . GLU A 1 142 ? 8.768 9.956 8.777 1.00 95.94 142 GLU A N 1
ATOM 1103 C CA . GLU A 1 142 ? 8.830 11.094 9.701 1.00 95.94 142 GLU A CA 1
ATOM 1104 C C . GLU A 1 142 ? 8.172 10.781 11.055 1.00 95.94 142 GLU A C 1
ATOM 1106 O O . GLU A 1 142 ? 8.748 11.079 12.098 1.00 95.94 142 GLU A O 1
ATOM 1111 N N . THR A 1 143 ? 7.023 10.098 11.060 1.00 97.75 143 THR A N 1
ATOM 1112 C CA . THR A 1 143 ? 6.302 9.688 12.281 1.00 97.75 143 THR A CA 1
ATOM 1113 C C . THR A 1 143 ? 7.148 8.739 13.123 1.00 97.75 143 THR A C 1
ATOM 1115 O O . THR A 1 143 ? 7.264 8.915 14.335 1.00 97.75 143 THR A O 1
ATOM 1118 N N . ARG A 1 144 ? 7.804 7.757 12.488 1.00 96.25 144 ARG A N 1
ATOM 1119 C CA . ARG A 1 144 ? 8.757 6.858 13.157 1.00 96.25 144 ARG A CA 1
ATOM 1120 C C . ARG A 1 144 ? 9.909 7.631 13.799 1.00 96.25 144 ARG A C 1
ATOM 1122 O O . ARG A 1 144 ? 10.303 7.341 14.932 1.00 96.25 144 ARG A O 1
ATOM 1129 N N . ASP A 1 145 ? 10.465 8.600 13.078 1.00 95.56 145 ASP A N 1
ATOM 1130 C CA . ASP A 1 145 ? 11.573 9.411 13.576 1.00 95.56 145 ASP A CA 1
ATOM 1131 C C . ASP A 1 145 ? 11.123 10.298 14.753 1.00 95.56 145 ASP A C 1
ATOM 1133 O O . ASP A 1 145 ? 11.843 10.400 15.749 1.00 95.56 145 ASP A O 1
ATOM 1137 N N . GLU A 1 146 ? 9.920 10.882 14.699 1.00 97.12 146 GLU A N 1
ATOM 1138 C CA . GLU A 1 146 ? 9.326 11.644 15.806 1.00 97.12 146 GLU A CA 1
ATOM 1139 C C . GLU A 1 146 ? 9.021 10.772 17.031 1.00 97.12 146 GLU A C 1
ATOM 1141 O O . GLU A 1 146 ? 9.391 11.156 18.144 1.00 97.12 146 GLU A O 1
ATOM 1146 N N . LEU A 1 147 ? 8.467 9.567 16.850 1.00 95.62 147 LEU A N 1
ATOM 1147 C CA . LEU A 1 147 ? 8.289 8.580 17.925 1.00 95.62 147 LEU A CA 1
ATOM 1148 C C . LEU A 1 147 ? 9.623 8.229 18.590 1.00 95.62 147 LEU A C 1
ATOM 1150 O O . LEU A 1 147 ? 9.755 8.277 19.813 1.00 95.62 147 LEU A O 1
ATOM 1154 N N . THR A 1 148 ? 10.654 7.972 17.782 1.00 93.56 148 THR A N 1
ATOM 1155 C CA . THR A 1 148 ? 12.003 7.671 18.281 1.00 93.56 148 THR A CA 1
ATOM 1156 C C . THR A 1 148 ? 12.567 8.838 19.101 1.00 93.56 148 THR A C 1
ATOM 1158 O O . THR A 1 148 ? 13.160 8.640 20.167 1.00 93.56 148 THR A O 1
ATOM 1161 N N . LYS A 1 149 ? 12.370 10.082 18.640 1.00 93.75 149 LYS A N 1
ATOM 1162 C CA . LYS A 1 149 ? 12.773 11.295 19.373 1.00 93.75 149 LYS A CA 1
ATOM 1163 C C . LYS A 1 149 ? 11.965 11.486 20.657 1.00 93.75 149 LYS A C 1
ATOM 1165 O O . LYS A 1 149 ? 12.536 11.926 21.657 1.00 93.75 149 LYS A O 1
ATOM 1170 N N . LEU A 1 150 ? 10.657 11.220 20.647 1.00 91.50 150 LEU A N 1
ATOM 1171 C CA . LEU A 1 150 ? 9.794 11.296 21.831 1.00 91.50 150 LEU A CA 1
ATOM 1172 C C . LEU A 1 150 ? 10.247 10.296 22.895 1.00 91.50 150 LEU A C 1
ATOM 1174 O O . LEU A 1 150 ? 10.571 10.724 24.004 1.00 91.50 150 LEU A O 1
ATOM 1178 N N . GLY A 1 151 ? 10.407 9.022 22.529 1.00 88.88 151 GLY A N 1
ATOM 1179 C CA . GLY A 1 151 ? 10.883 7.979 23.439 1.00 88.88 151 GLY A CA 1
ATOM 1180 C C . GLY A 1 151 ? 12.230 8.327 24.074 1.00 88.88 151 GLY A C 1
ATOM 1181 O O . GLY A 1 151 ? 12.365 8.310 25.294 1.00 88.88 151 GLY A O 1
ATOM 1182 N N . ARG A 1 152 ? 13.210 8.782 23.276 1.00 88.75 152 ARG A N 1
ATOM 1183 C CA . ARG A 1 152 ? 14.525 9.217 23.794 1.00 88.75 152 ARG A CA 1
ATOM 1184 C C . ARG A 1 152 ? 14.440 10.410 24.747 1.00 88.75 152 ARG A C 1
ATOM 1186 O O . ARG A 1 152 ? 15.188 10.463 25.721 1.00 88.75 152 ARG A O 1
ATOM 1193 N N . ARG A 1 153 ? 13.587 11.400 24.460 1.00 87.56 153 ARG A N 1
ATOM 1194 C CA . ARG A 1 153 ? 13.414 12.583 25.323 1.00 87.56 153 ARG A CA 1
ATOM 1195 C C . ARG A 1 153 ? 12.778 12.209 26.657 1.00 87.56 153 ARG A C 1
ATOM 1197 O O . ARG A 1 153 ? 13.238 12.690 27.687 1.00 87.56 153 ARG A O 1
ATOM 1204 N N . ARG A 1 154 ? 11.755 11.353 26.638 1.00 84.00 154 ARG A N 1
ATOM 1205 C CA . ARG A 1 154 ? 11.021 10.927 27.837 1.00 84.00 154 ARG A CA 1
ATOM 1206 C C . ARG A 1 154 ? 11.835 9.950 28.691 1.00 84.00 154 ARG A C 1
ATOM 1208 O O . ARG A 1 154 ? 11.868 10.121 29.903 1.00 84.00 154 ARG A O 1
ATOM 1215 N N . ALA A 1 155 ? 12.600 9.049 28.069 1.00 81.88 155 ALA A N 1
ATOM 1216 C CA . ALA A 1 155 ? 13.538 8.155 28.758 1.00 81.88 155 ALA A CA 1
ATOM 1217 C C . ALA A 1 155 ? 14.620 8.902 29.555 1.00 81.88 155 ALA A C 1
ATOM 1219 O O . ALA A 1 155 ? 15.008 8.465 30.628 1.00 81.88 155 ALA A O 1
ATOM 1220 N N . LYS A 1 156 ? 15.080 10.070 29.085 1.00 79.19 156 LYS A N 1
ATOM 1221 C CA . LYS A 1 156 ? 16.042 10.898 29.839 1.00 79.19 156 LYS A CA 1
ATOM 1222 C C . LYS A 1 156 ? 15.461 11.515 31.117 1.00 79.19 156 LYS A C 1
ATOM 1224 O O . LYS A 1 156 ? 16.232 11.955 31.962 1.00 79.19 156 LYS A O 1
ATOM 1229 N N . GLY A 1 157 ? 14.135 11.609 31.223 1.00 72.00 157 GLY A N 1
ATOM 1230 C CA . GLY A 1 157 ? 13.437 12.239 32.345 1.00 72.00 157 GLY A CA 1
ATOM 1231 C C . GLY A 1 157 ? 12.741 11.262 33.293 1.00 72.00 157 GLY A C 1
ATOM 1232 O O . GLY A 1 157 ? 12.145 11.716 34.264 1.00 72.00 157 GLY A O 1
ATOM 1233 N N . ALA A 1 158 ? 12.786 9.953 33.027 1.00 73.69 158 ALA A N 1
ATOM 1234 C CA . ALA A 1 158 ? 12.084 8.944 33.813 1.00 73.69 158 ALA A CA 1
ATOM 1235 C C . ALA A 1 158 ? 12.979 7.726 34.067 1.00 73.69 158 ALA A C 1
ATOM 1237 O O . ALA A 1 158 ? 13.600 7.204 33.147 1.00 73.69 158 ALA A O 1
ATOM 1238 N N . ASN A 1 159 ? 13.010 7.251 35.314 1.00 65.00 159 ASN A N 1
ATOM 1239 C CA . ASN A 1 159 ? 13.898 6.155 35.715 1.00 65.00 159 ASN A CA 1
ATOM 1240 C C . ASN A 1 159 ? 13.355 4.749 35.386 1.00 65.00 159 ASN A C 1
ATOM 1242 O O . ASN A 1 159 ? 14.138 3.809 35.403 1.00 65.00 159 ASN A O 1
ATOM 1246 N N . ASN A 1 160 ? 12.061 4.601 35.054 1.00 79.25 160 ASN A N 1
ATOM 1247 C CA . ASN A 1 160 ? 11.380 3.296 34.945 1.00 79.25 160 ASN A CA 1
ATOM 1248 C C . ASN A 1 160 ? 10.508 3.144 33.678 1.00 79.25 160 ASN A C 1
ATOM 1250 O O . ASN A 1 160 ? 9.444 2.532 33.731 1.00 79.25 160 ASN A O 1
ATOM 1254 N N . LEU A 1 161 ? 10.903 3.724 32.541 1.00 83.75 161 LEU A N 1
ATOM 1255 C CA . LEU A 1 161 ? 10.187 3.477 31.283 1.00 83.75 161 LEU A CA 1
ATOM 1256 C C . LEU A 1 161 ? 10.533 2.078 30.732 1.00 83.75 161 LEU A C 1
ATOM 1258 O O . LEU A 1 161 ? 11.722 1.764 30.636 1.00 83.75 161 LEU A O 1
ATOM 1262 N N . PRO A 1 162 ? 9.531 1.267 30.341 1.00 87.00 162 PRO A N 1
ATOM 1263 C CA . PRO A 1 162 ? 9.715 0.092 29.497 1.00 87.00 162 PRO A CA 1
ATOM 1264 C C . PRO A 1 162 ? 10.628 0.355 28.294 1.00 87.00 162 PRO A C 1
ATOM 1266 O O . PRO A 1 162 ? 10.689 1.469 27.763 1.00 87.00 162 PRO A O 1
ATOM 1269 N N . GLU A 1 163 ? 11.301 -0.694 27.814 1.00 89.62 163 GLU A N 1
ATOM 1270 C CA . GLU A 1 163 ? 12.035 -0.614 26.549 1.00 89.62 163 GLU A CA 1
ATOM 1271 C C . GLU A 1 163 ? 11.067 -0.209 25.425 1.00 89.62 163 GLU A C 1
ATOM 1273 O O . GLU A 1 163 ? 9.939 -0.693 25.366 1.00 89.62 163 GLU A O 1
ATOM 1278 N N . MET A 1 164 ? 11.496 0.670 24.519 1.00 91.69 164 MET A N 1
ATOM 1279 C CA . MET A 1 164 ? 10.694 1.068 23.364 1.00 91.69 164 MET A CA 1
ATOM 1280 C C . MET A 1 164 ? 11.301 0.510 22.081 1.00 91.69 164 MET A C 1
ATOM 1282 O O . MET A 1 164 ? 12.452 0.803 21.751 1.00 91.69 164 MET A O 1
ATOM 1286 N N . LYS A 1 165 ? 10.493 -0.224 21.317 1.00 93.44 165 LYS A N 1
ATOM 1287 C CA . LYS A 1 165 ? 10.840 -0.736 19.987 1.00 93.44 165 LYS A CA 1
ATOM 1288 C C . LYS A 1 165 ? 9.947 -0.079 18.944 1.00 93.44 165 LYS A C 1
ATOM 1290 O O . LYS A 1 165 ? 8.752 0.101 19.164 1.00 93.44 165 LYS A O 1
ATOM 1295 N N . THR A 1 166 ? 10.517 0.281 17.801 1.00 93.50 166 THR A N 1
ATOM 1296 C CA . THR A 1 166 ? 9.774 0.899 16.699 1.00 93.50 166 THR A CA 1
ATOM 1297 C C . THR A 1 166 ? 10.187 0.254 15.389 1.00 93.50 166 THR A C 1
ATOM 1299 O O . THR A 1 166 ? 11.379 0.149 15.113 1.00 93.50 166 THR A O 1
ATOM 1302 N N . GLU A 1 167 ? 9.206 -0.147 14.589 1.00 93.88 167 GLU A N 1
ATOM 1303 C CA . GLU A 1 167 ? 9.399 -0.795 13.292 1.00 93.88 167 GLU A CA 1
ATOM 1304 C C . GLU A 1 167 ? 8.678 -0.026 12.179 1.00 93.88 167 GLU A C 1
ATOM 1306 O O . GLU A 1 167 ? 7.660 0.626 12.426 1.00 93.88 167 GLU A O 1
ATOM 1311 N N . LEU A 1 168 ? 9.209 -0.086 10.951 1.00 93.69 168 LEU A N 1
ATOM 1312 C CA . LEU A 1 168 ? 8.637 0.589 9.784 1.00 93.69 168 LEU A CA 1
ATOM 1313 C C . LEU A 1 168 ? 8.171 -0.429 8.745 1.00 93.69 168 LEU A C 1
ATOM 1315 O O . LEU A 1 168 ? 8.973 -1.165 8.167 1.00 93.69 168 LEU A O 1
ATOM 1319 N N . PHE A 1 169 ? 6.882 -0.396 8.419 1.00 93.00 169 PHE A N 1
ATOM 1320 C CA . PHE A 1 169 ? 6.269 -1.305 7.458 1.00 93.00 169 PHE A CA 1
ATOM 1321 C C . PHE A 1 169 ? 5.623 -0.553 6.292 1.00 93.00 169 PHE A C 1
ATOM 1323 O O . PHE A 1 169 ? 4.464 -0.135 6.303 1.00 93.00 169 PHE A O 1
ATOM 1330 N N . ILE A 1 170 ? 6.430 -0.349 5.253 1.00 90.12 170 ILE A N 1
ATOM 1331 C CA . ILE A 1 170 ? 6.056 0.382 4.042 1.00 90.12 170 ILE A CA 1
ATOM 1332 C C . ILE A 1 170 ? 6.227 -0.483 2.793 1.00 90.12 170 ILE A C 1
ATOM 1334 O O . ILE A 1 170 ? 7.054 -1.393 2.763 1.00 90.12 170 ILE A O 1
ATOM 1338 N N . GLY A 1 171 ? 5.440 -0.181 1.756 1.00 85.81 171 GLY A N 1
ATOM 1339 C CA . GLY A 1 171 ? 5.541 -0.842 0.451 1.00 85.81 171 GLY A CA 1
ATOM 1340 C C . GLY A 1 171 ? 6.812 -0.471 -0.332 1.00 85.81 171 GLY A C 1
ATOM 1341 O O . GLY A 1 171 ? 7.618 0.335 0.128 1.00 85.81 171 GLY A O 1
ATOM 1342 N N . ALA A 1 172 ? 6.952 -1.022 -1.547 1.00 84.94 172 ALA A N 1
ATOM 1343 C CA . ALA A 1 172 ? 8.163 -0.936 -2.390 1.00 84.94 172 ALA A CA 1
ATOM 1344 C C . ALA A 1 172 ? 9.435 -1.465 -1.711 1.00 84.94 172 ALA A C 1
ATOM 1346 O O . ALA A 1 172 ? 10.517 -0.885 -1.815 1.00 84.94 172 ALA A O 1
ATOM 1347 N N . ARG A 1 173 ? 9.270 -2.581 -1.002 1.00 89.12 173 ARG A N 1
ATOM 1348 C CA . ARG A 1 173 ? 10.352 -3.356 -0.409 1.00 89.12 173 ARG A CA 1
ATOM 1349 C C . ARG A 1 173 ? 10.789 -4.468 -1.360 1.00 89.12 173 ARG A C 1
ATOM 1351 O O . ARG A 1 173 ? 9.926 -5.079 -2.000 1.00 89.12 173 ARG A O 1
ATOM 1358 N N . ARG A 1 174 ? 12.093 -4.744 -1.423 1.00 91.50 174 ARG A N 1
ATOM 1359 C CA . ARG A 1 174 ? 12.639 -5.926 -2.103 1.00 91.50 174 ARG A CA 1
ATOM 1360 C C . ARG A 1 174 ? 12.089 -7.221 -1.481 1.00 91.50 174 ARG A C 1
ATOM 1362 O O . ARG A 1 174 ? 11.804 -7.271 -0.287 1.00 91.50 174 ARG A O 1
ATOM 1369 N N . GLY A 1 175 ? 11.886 -8.257 -2.296 1.00 87.56 175 GLY A N 1
ATOM 1370 C CA . GLY A 1 175 ? 11.277 -9.514 -1.851 1.00 87.56 175 GLY A CA 1
ATOM 1371 C C . GLY A 1 175 ? 11.976 -10.167 -0.650 1.00 87.56 175 GLY A C 1
ATOM 1372 O O . GLY A 1 175 ? 11.290 -10.567 0.282 1.00 87.56 175 GLY A O 1
ATOM 1373 N N . HIS A 1 176 ? 13.310 -10.192 -0.619 1.00 87.88 176 HIS A N 1
ATOM 1374 C CA . HIS A 1 176 ? 14.085 -10.747 0.495 1.00 87.88 176 HIS A CA 1
ATOM 1375 C C . HIS A 1 176 ? 13.801 -10.033 1.829 1.00 87.88 176 HIS A C 1
ATOM 1377 O O . HIS A 1 176 ? 13.416 -10.659 2.811 1.00 87.88 176 HIS A O 1
ATOM 1383 N N . GLU A 1 177 ? 13.877 -8.701 1.866 1.00 89.94 177 GLU A N 1
ATOM 1384 C CA . GLU A 1 177 ? 13.606 -7.924 3.082 1.00 89.94 177 GLU A CA 1
ATOM 1385 C C . GLU A 1 177 ? 12.128 -7.956 3.486 1.00 89.94 177 GLU A C 1
ATOM 1387 O O . GLU A 1 177 ? 11.794 -7.593 4.616 1.00 89.94 177 GLU A O 1
ATOM 1392 N N . ARG A 1 178 ? 11.218 -8.357 2.587 1.00 85.44 178 ARG A N 1
ATOM 1393 C CA . ARG A 1 178 ? 9.811 -8.601 2.932 1.00 85.44 178 ARG A CA 1
ATOM 1394 C C . ARG A 1 178 ? 9.669 -9.816 3.849 1.00 85.44 178 ARG A C 1
ATOM 1396 O O . ARG A 1 178 ? 8.863 -9.756 4.772 1.00 85.44 178 ARG A O 1
ATOM 1403 N N . GLU A 1 179 ? 10.461 -10.864 3.640 1.00 83.88 179 GLU A N 1
ATOM 1404 C CA . GLU A 1 179 ? 10.493 -12.035 4.528 1.00 83.88 179 GLU A CA 1
ATOM 1405 C C . GLU A 1 179 ? 11.055 -11.650 5.900 1.00 83.88 179 GLU A C 1
ATOM 1407 O O . GLU A 1 179 ? 10.400 -11.870 6.918 1.00 83.88 179 GLU A O 1
ATOM 1412 N N . SER A 1 180 ? 12.184 -10.932 5.931 1.00 85.19 180 SER A N 1
ATOM 1413 C CA . SER A 1 180 ? 12.744 -10.406 7.185 1.00 85.19 180 SER A CA 1
ATOM 1414 C C . SER A 1 180 ? 11.782 -9.453 7.906 1.00 85.19 180 SER A C 1
ATOM 1416 O O . SER A 1 180 ? 11.733 -9.436 9.135 1.00 85.19 180 SER A O 1
ATOM 1418 N N . ALA A 1 181 ? 10.972 -8.686 7.163 1.00 86.38 181 ALA A N 1
ATOM 1419 C CA . ALA A 1 181 ? 9.896 -7.873 7.733 1.00 86.38 181 ALA A CA 1
ATOM 1420 C C . ALA A 1 181 ? 8.896 -8.731 8.504 1.00 86.38 181 ALA A C 1
ATOM 1422 O O . ALA A 1 181 ? 8.521 -8.384 9.619 1.00 86.38 181 ALA A O 1
ATOM 1423 N N . ALA A 1 182 ? 8.451 -9.835 7.901 1.00 86.12 182 ALA A N 1
ATOM 1424 C CA . ALA A 1 182 ? 7.471 -10.726 8.501 1.00 86.12 182 ALA A CA 1
ATOM 1425 C C . ALA A 1 182 ? 8.024 -11.365 9.781 1.00 86.12 182 ALA A C 1
ATOM 1427 O O . ALA A 1 182 ? 7.323 -11.414 10.793 1.00 86.12 182 ALA A O 1
ATOM 1428 N N . ASP A 1 183 ? 9.294 -11.773 9.774 1.00 88.12 183 ASP A N 1
ATOM 1429 C CA . ASP A 1 183 ? 9.963 -12.295 10.967 1.00 88.12 183 ASP A CA 1
ATOM 1430 C C . ASP A 1 183 ? 10.063 -11.241 12.070 1.00 88.12 183 ASP A C 1
ATOM 1432 O O . ASP A 1 183 ? 9.747 -11.522 13.228 1.00 88.12 183 ASP A O 1
ATOM 1436 N N . ARG A 1 184 ? 10.396 -9.998 11.707 1.00 89.50 184 ARG A N 1
ATOM 1437 C CA . ARG A 1 184 ? 10.448 -8.881 12.652 1.00 89.50 184 ARG A CA 1
ATOM 1438 C C . ARG A 1 184 ? 9.076 -8.546 13.238 1.00 89.50 184 ARG A C 1
ATOM 1440 O O . ARG A 1 184 ? 8.965 -8.299 14.437 1.00 89.50 184 ARG A O 1
ATOM 1447 N N . LEU A 1 185 ? 8.019 -8.576 12.426 1.00 92.31 185 LEU A N 1
ATOM 1448 C CA . LEU A 1 185 ? 6.641 -8.405 12.894 1.00 92.31 185 LEU A CA 1
ATOM 1449 C C . LEU A 1 185 ? 6.227 -9.521 13.860 1.00 92.31 185 LEU A C 1
ATOM 1451 O O . LEU A 1 185 ? 5.547 -9.242 14.848 1.00 92.31 185 LEU A O 1
ATOM 1455 N N . ARG A 1 186 ? 6.658 -10.763 13.604 1.00 91.19 186 ARG A N 1
ATOM 1456 C CA . ARG A 1 186 ? 6.436 -11.902 14.505 1.00 91.19 186 ARG A CA 1
ATOM 1457 C C . ARG A 1 186 ? 7.150 -11.704 15.840 1.00 91.19 186 ARG A C 1
ATOM 1459 O O . ARG A 1 186 ? 6.529 -11.858 16.885 1.00 91.19 186 ARG A O 1
ATOM 1466 N N . GLU A 1 187 ? 8.424 -11.311 15.811 1.00 90.75 187 GLU A N 1
ATOM 1467 C CA . GLU A 1 187 ? 9.233 -11.035 17.009 1.00 90.75 187 GLU A CA 1
ATOM 1468 C C . GLU A 1 187 ? 8.627 -9.913 17.867 1.00 90.75 187 GLU A C 1
ATOM 1470 O O . GLU A 1 187 ? 8.603 -9.991 19.095 1.00 90.75 187 GLU A O 1
ATOM 1475 N N . LEU A 1 188 ? 8.101 -8.872 17.221 1.00 91.81 188 LEU A N 1
ATOM 1476 C CA . LEU A 1 188 ? 7.436 -7.755 17.891 1.00 91.81 188 LEU A CA 1
ATOM 1477 C C . LEU A 1 188 ? 5.986 -8.068 18.301 1.00 91.81 188 LEU A C 1
ATOM 1479 O O . LEU A 1 188 ? 5.328 -7.214 18.892 1.00 91.81 188 LEU A O 1
ATOM 1483 N N . GLY A 1 189 ? 5.483 -9.270 18.012 1.00 91.88 189 GLY A N 1
ATOM 1484 C CA . GLY A 1 189 ? 4.147 -9.712 18.406 1.00 91.88 189 GLY A CA 1
ATOM 1485 C C . GLY A 1 189 ? 3.002 -9.097 17.597 1.00 91.88 189 GLY A C 1
ATOM 1486 O O . GLY A 1 189 ? 1.856 -9.187 18.023 1.00 91.88 189 GLY A O 1
ATOM 1487 N N . PHE A 1 190 ? 3.278 -8.468 16.451 1.00 93.75 190 PHE A N 1
ATOM 1488 C CA . PHE A 1 190 ? 2.249 -7.851 15.606 1.00 93.75 190 PHE A CA 1
ATOM 1489 C C . PHE A 1 190 ? 1.543 -8.843 14.679 1.00 93.75 190 PHE A C 1
ATOM 1491 O O . PHE A 1 190 ? 0.481 -8.510 14.169 1.00 93.75 190 PHE A O 1
ATOM 1498 N N . LEU A 1 191 ? 2.094 -10.037 14.429 1.00 91.94 191 LEU A N 1
ATOM 1499 C CA . LEU A 1 191 ? 1.369 -11.076 13.687 1.00 91.94 191 LEU A CA 1
ATOM 1500 C C . LEU A 1 191 ? 0.383 -11.791 14.612 1.00 91.94 191 LEU A C 1
ATOM 1502 O O . LEU A 1 191 ? 0.765 -12.229 15.701 1.00 91.94 191 LEU A O 1
ATOM 1506 N N . ALA A 1 192 ? -0.864 -11.950 14.174 1.00 82.31 192 ALA A N 1
ATOM 1507 C CA . ALA A 1 192 ? -1.910 -12.558 14.984 1.00 82.31 192 ALA A CA 1
ATOM 1508 C C . ALA A 1 192 ? -1.525 -13.978 15.438 1.00 82.31 192 ALA A C 1
ATOM 1510 O O . ALA A 1 192 ? -1.057 -14.802 14.653 1.00 82.31 192 ALA A O 1
ATOM 1511 N N . GLY A 1 193 ? -1.738 -14.268 16.723 1.00 78.69 193 GLY A N 1
ATOM 1512 C CA . GLY A 1 193 ? -1.345 -15.540 17.339 1.00 78.69 193 GLY A CA 1
ATOM 1513 C C . GLY A 1 193 ? 0.118 -15.615 17.790 1.00 78.69 193 GLY A C 1
ATOM 1514 O O . GLY A 1 193 ? 0.519 -16.639 18.336 1.00 78.69 193 GLY A O 1
ATOM 1515 N N . SER A 1 194 ? 0.912 -14.556 17.606 1.00 80.12 194 SER A N 1
ATOM 1516 C CA . SER A 1 194 ? 2.236 -14.460 18.231 1.00 80.12 194 SER A CA 1
ATOM 1517 C C . SER A 1 194 ? 2.083 -14.238 19.738 1.00 80.12 194 SER A C 1
ATOM 1519 O O . SER A 1 194 ? 1.294 -13.393 20.160 1.00 80.12 194 SER A O 1
ATOM 1521 N N . GLU A 1 195 ? 2.842 -14.964 20.562 1.00 65.81 195 GLU A N 1
ATOM 1522 C CA . GLU A 1 195 ? 2.862 -14.719 22.009 1.00 65.81 195 GLU A CA 1
ATOM 1523 C C . GLU A 1 195 ? 3.422 -13.316 22.295 1.00 65.81 195 GLU A C 1
ATOM 1525 O O . GLU A 1 195 ? 4.558 -13.004 21.928 1.00 65.81 195 GLU A O 1
ATOM 1530 N N . SER A 1 196 ? 2.643 -12.472 22.980 1.00 58.81 196 SER A N 1
ATOM 1531 C CA . SER A 1 196 ? 3.116 -11.171 23.461 1.00 58.81 196 SER A CA 1
ATOM 1532 C C . SER A 1 196 ? 4.110 -11.382 24.603 1.00 58.81 196 SER A C 1
ATOM 1534 O O . SER A 1 196 ? 3.748 -11.453 25.775 1.00 58.81 196 SER A O 1
ATOM 1536 N N . LYS A 1 197 ? 5.394 -11.531 24.265 1.00 56.75 197 LYS A N 1
ATOM 1537 C CA . LYS A 1 197 ? 6.475 -11.674 25.251 1.00 56.75 197 LYS A CA 1
ATOM 1538 C C . LYS A 1 197 ? 7.106 -10.340 25.616 1.00 56.75 197 LYS A C 1
ATOM 1540 O O . LYS A 1 197 ? 8.305 -10.125 25.466 1.00 56.75 197 LYS A O 1
ATOM 1545 N N . GLY A 1 198 ? 6.306 -9.453 26.194 1.00 63.44 198 GLY A N 1
ATOM 1546 C CA . GLY A 1 198 ? 6.831 -8.825 27.400 1.00 63.44 198 GLY A CA 1
ATOM 1547 C C . GLY A 1 198 ? 6.965 -7.322 27.432 1.00 63.44 198 GLY A C 1
ATOM 1548 O O . GLY A 1 198 ? 6.274 -6.596 26.720 1.00 63.44 198 GLY A O 1
ATOM 1549 N N . ASP A 1 199 ? 7.898 -6.927 28.286 1.00 83.56 199 ASP A N 1
ATOM 1550 C CA . ASP A 1 199 ? 7.932 -5.702 29.085 1.00 83.56 199 ASP A CA 1
ATOM 1551 C C . ASP A 1 199 ? 8.377 -4.457 28.301 1.00 83.56 199 ASP A C 1
ATOM 1553 O O . ASP A 1 199 ? 9.071 -3.587 28.823 1.00 83.56 199 ASP A O 1
ATOM 1557 N N . SER A 1 200 ? 8.019 -4.380 27.018 1.00 90.50 200 SER A N 1
ATOM 1558 C CA . SER A 1 200 ? 8.414 -3.300 26.116 1.00 90.50 200 SER A CA 1
ATOM 1559 C C . SER A 1 200 ? 7.210 -2.704 25.395 1.00 90.50 200 SER A C 1
ATOM 1561 O O . SER A 1 200 ? 6.323 -3.434 24.950 1.00 90.50 200 SER A O 1
ATOM 1563 N N . VAL A 1 201 ? 7.235 -1.393 25.187 1.00 93.56 201 VAL A N 1
ATOM 1564 C CA . VAL A 1 201 ? 6.325 -0.688 24.284 1.00 93.56 201 VAL A CA 1
ATOM 1565 C C . VAL A 1 201 ? 6.784 -0.915 22.848 1.00 93.56 201 VAL A C 1
ATOM 1567 O O . VAL A 1 201 ? 7.948 -0.682 22.512 1.00 93.56 201 VAL A O 1
ATOM 1570 N N . ARG A 1 202 ? 5.880 -1.363 21.979 1.00 95.62 202 ARG A N 1
ATOM 1571 C CA . ARG A 1 202 ? 6.198 -1.709 20.590 1.00 95.62 202 ARG A CA 1
ATOM 1572 C C . ARG A 1 202 ? 5.330 -0.884 19.654 1.00 95.62 202 ARG A C 1
ATOM 1574 O O . ARG A 1 202 ? 4.108 -0.961 19.711 1.00 95.62 202 ARG A O 1
ATOM 1581 N N . PHE A 1 203 ? 5.965 -0.119 18.778 1.00 97.50 203 PHE A N 1
ATOM 1582 C CA . PHE A 1 203 ? 5.303 0.677 17.753 1.00 97.50 203 PHE A CA 1
ATOM 1583 C C . PHE A 1 203 ? 5.545 0.080 16.373 1.00 97.50 203 PHE A C 1
ATOM 1585 O O . PHE A 1 203 ? 6.692 -0.181 16.004 1.00 97.50 203 PHE A O 1
ATOM 1592 N N . LEU A 1 204 ? 4.483 -0.064 15.589 1.00 97.56 204 LEU A N 1
ATOM 1593 C CA . LEU A 1 204 ? 4.577 -0.381 14.170 1.00 97.56 204 LEU A CA 1
ATOM 1594 C C . LEU A 1 204 ? 4.049 0.798 13.368 1.00 97.56 204 LEU A C 1
ATOM 1596 O O . LEU A 1 204 ? 2.859 1.083 13.418 1.00 97.56 204 LEU A O 1
ATOM 1600 N N . VAL A 1 205 ? 4.916 1.477 12.620 1.00 97.81 205 VAL A N 1
ATOM 1601 C CA . VAL A 1 205 ? 4.493 2.557 11.723 1.00 97.81 205 VAL A CA 1
ATOM 1602 C C . VAL A 1 205 ? 4.309 1.990 10.323 1.00 97.81 205 VAL A C 1
ATOM 1604 O O . VAL A 1 205 ? 5.270 1.527 9.705 1.00 97.81 205 VAL A O 1
ATOM 1607 N N . ALA A 1 206 ? 3.081 2.015 9.818 1.00 96.69 206 ALA A N 1
ATOM 1608 C CA . ALA A 1 206 ? 2.691 1.378 8.572 1.00 96.69 206 ALA A CA 1
ATOM 1609 C C . ALA A 1 206 ? 2.043 2.354 7.580 1.00 96.69 206 ALA A C 1
ATOM 1611 O O . ALA A 1 206 ? 1.438 3.359 7.942 1.00 96.69 206 ALA A O 1
ATOM 1612 N N . THR A 1 207 ? 2.159 2.031 6.293 1.00 94.94 207 THR A N 1
ATOM 1613 C CA . THR A 1 207 ? 1.330 2.641 5.230 1.00 94.94 207 THR A CA 1
ATOM 1614 C C . THR A 1 207 ? 0.202 1.685 4.842 1.00 94.94 207 THR A C 1
ATOM 1616 O O . THR A 1 207 ? -0.075 0.742 5.580 1.00 94.94 207 THR A O 1
ATOM 1619 N N . SER A 1 208 ? -0.394 1.840 3.655 1.00 91.25 208 SER A N 1
ATOM 1620 C CA . SER A 1 208 ? -1.318 0.840 3.098 1.00 91.25 208 SER A CA 1
ATOM 1621 C C . SER A 1 208 ? -0.734 -0.573 3.004 1.00 91.25 208 SER A C 1
ATOM 1623 O O . SER A 1 208 ? -1.484 -1.535 2.914 1.00 91.25 208 SER A O 1
ATOM 1625 N N . ALA A 1 209 ? 0.591 -0.731 3.101 1.00 90.31 209 ALA A N 1
ATOM 1626 C CA . ALA A 1 209 ? 1.230 -2.040 3.213 1.00 90.31 209 ALA A CA 1
ATOM 1627 C C . ALA A 1 209 ? 0.719 -2.878 4.402 1.00 90.31 209 ALA A C 1
ATOM 1629 O O . ALA A 1 209 ? 0.723 -4.096 4.300 1.00 90.31 209 ALA A O 1
ATOM 1630 N N . GLY A 1 210 ? 0.281 -2.251 5.503 1.00 91.56 210 GLY A N 1
ATOM 1631 C CA . GLY A 1 210 ? -0.314 -2.957 6.647 1.00 91.56 210 GLY A CA 1
ATOM 1632 C C . GLY A 1 210 ? -1.809 -3.263 6.495 1.00 91.56 210 GLY A C 1
ATOM 1633 O O . GLY A 1 210 ? -2.357 -4.040 7.274 1.00 91.56 210 GLY A O 1
ATOM 1634 N N . GLU A 1 211 ? -2.479 -2.665 5.504 1.00 91.38 211 GLU A N 1
ATOM 1635 C CA . GLU A 1 211 ? -3.929 -2.790 5.334 1.00 91.38 211 GLU A CA 1
ATOM 1636 C C . GLU A 1 211 ? -4.307 -4.166 4.783 1.00 91.38 211 GLU A C 1
ATOM 1638 O O . GLU A 1 211 ? -5.260 -4.751 5.278 1.00 91.38 211 GLU A O 1
ATOM 1643 N N . VAL A 1 212 ? -3.566 -4.719 3.817 1.00 84.75 212 VAL A N 1
ATOM 1644 C CA . VAL A 1 212 ? -3.931 -5.972 3.129 1.00 84.75 212 VAL A CA 1
ATOM 1645 C C . VAL A 1 212 ? -2.733 -6.911 2.994 1.00 84.75 212 VAL A C 1
ATOM 1647 O O . VAL A 1 212 ? -1.598 -6.467 2.838 1.00 84.75 212 VAL A O 1
ATOM 1650 N N . GLY A 1 213 ? -2.987 -8.222 3.046 1.00 81.19 213 GLY A N 1
ATOM 1651 C CA . GLY A 1 213 ? -1.965 -9.255 2.840 1.00 81.19 213 GLY A CA 1
ATOM 1652 C C . GLY A 1 213 ? -1.061 -9.520 4.048 1.00 81.19 213 GLY A C 1
ATOM 1653 O O . GLY A 1 213 ? -0.079 -10.250 3.923 1.00 81.19 213 GLY A O 1
ATOM 1654 N N . VAL A 1 214 ? -1.379 -8.952 5.216 1.00 86.81 214 VAL A N 1
ATOM 1655 C CA . VAL A 1 214 ? -0.690 -9.224 6.482 1.00 86.81 214 VAL A CA 1
ATOM 1656 C C . VAL A 1 214 ? -1.699 -9.368 7.626 1.00 86.81 214 VAL A C 1
ATOM 1658 O O . VAL A 1 214 ? -2.574 -8.524 7.818 1.00 86.81 214 VAL A O 1
ATOM 1661 N N . ASP A 1 215 ? -1.582 -10.451 8.397 1.00 90.31 215 ASP A N 1
ATOM 1662 C CA . ASP A 1 215 ? -2.479 -10.758 9.519 1.00 90.31 215 ASP A CA 1
ATOM 1663 C C . ASP A 1 215 ? -2.044 -10.001 10.787 1.00 90.31 215 ASP A C 1
ATOM 1665 O O . ASP A 1 215 ? -1.587 -10.604 11.758 1.00 90.31 215 ASP A O 1
ATOM 1669 N N . LEU A 1 216 ? -2.107 -8.663 10.746 1.00 94.44 216 LEU A N 1
ATOM 1670 C CA . LEU A 1 216 ? -1.714 -7.815 11.876 1.00 94.44 216 LEU A CA 1
ATOM 1671 C C . LEU A 1 216 ? -2.750 -7.838 13.006 1.00 94.44 216 LEU A C 1
ATOM 1673 O O . LEU A 1 216 ? -3.958 -7.782 12.763 1.00 94.44 216 LEU A O 1
ATOM 1677 N N . ASP A 1 217 ? -2.250 -7.832 14.235 1.00 94.62 217 ASP A N 1
ATOM 1678 C CA . ASP A 1 217 ? -3.004 -7.662 15.470 1.00 94.62 217 ASP A CA 1
ATOM 1679 C C . ASP A 1 217 ? -2.223 -6.743 16.424 1.00 94.62 217 ASP A C 1
ATOM 1681 O O . ASP A 1 217 ? -1.101 -7.048 16.831 1.00 94.62 217 ASP A O 1
ATOM 1685 N N . ALA A 1 218 ? -2.809 -5.593 16.746 1.00 95.75 218 ALA A N 1
ATOM 1686 C CA . ALA A 1 218 ? -2.267 -4.610 17.681 1.00 95.75 218 ALA A CA 1
ATOM 1687 C C . ALA A 1 218 ? -3.271 -4.316 18.798 1.00 95.75 218 ALA A C 1
ATOM 1689 O O . ALA A 1 218 ? -4.472 -4.473 18.604 1.00 95.75 218 ALA A O 1
ATOM 1690 N N . ASP A 1 219 ? -2.799 -3.838 19.944 1.00 96.00 219 ASP A N 1
ATOM 1691 C CA . ASP A 1 219 ? -3.661 -3.547 21.093 1.00 96.00 219 ASP A CA 1
ATOM 1692 C C . ASP A 1 219 ? -4.373 -2.199 20.912 1.00 96.00 219 ASP A C 1
ATOM 1694 O O . ASP A 1 219 ? -5.569 -2.066 21.176 1.00 96.00 219 ASP A O 1
ATOM 1698 N N . HIS A 1 220 ? -3.653 -1.199 20.397 1.00 97.62 220 HIS A N 1
ATOM 1699 C CA . HIS A 1 220 ? -4.155 0.153 20.140 1.00 97.62 220 HIS A CA 1
ATOM 1700 C C . HIS A 1 220 ? -3.706 0.672 18.771 1.00 97.62 220 HIS A C 1
ATOM 1702 O O . HIS A 1 220 ? -2.776 0.131 18.164 1.00 97.62 220 HIS A O 1
ATOM 1708 N N . MET A 1 221 ? -4.361 1.730 18.280 1.00 98.38 221 MET A N 1
ATOM 1709 C CA . MET A 1 221 ? -4.040 2.315 16.977 1.00 98.38 221 MET A CA 1
ATOM 1710 C C . MET A 1 221 ? -4.116 3.845 16.963 1.00 98.38 221 MET A C 1
ATOM 1712 O O . MET A 1 221 ? -5.083 4.428 17.435 1.00 98.38 221 MET A O 1
ATOM 1716 N N . ALA A 1 222 ? -3.147 4.494 16.321 1.00 98.62 222 ALA A N 1
ATOM 1717 C CA . ALA A 1 222 ? -3.262 5.875 15.857 1.00 98.62 222 ALA A CA 1
ATOM 1718 C C . ALA A 1 222 ? -3.242 5.901 14.322 1.00 98.62 222 ALA A C 1
ATOM 1720 O O . ALA A 1 222 ? -2.472 5.172 13.697 1.00 98.62 222 ALA A O 1
ATOM 1721 N N . CYS A 1 223 ? -4.064 6.716 13.669 1.00 98.50 223 CYS A N 1
ATOM 1722 C CA . CYS A 1 223 ? -4.018 6.811 12.209 1.00 98.50 223 CYS A CA 1
ATOM 1723 C C . CYS A 1 223 ? -4.479 8.162 11.684 1.00 98.50 223 CYS A C 1
ATOM 1725 O O . CYS A 1 223 ? -5.196 8.892 12.359 1.00 98.50 223 CYS A O 1
ATOM 1727 N N . ASP A 1 224 ? -4.092 8.488 10.456 1.00 97.44 224 ASP A N 1
ATOM 1728 C CA . ASP A 1 224 ? -4.740 9.561 9.710 1.00 97.44 224 ASP A CA 1
ATOM 1729 C C . ASP A 1 224 ? -6.099 9.126 9.145 1.00 97.44 224 ASP A C 1
ATOM 1731 O O . ASP A 1 224 ? -6.357 7.933 8.943 1.00 97.44 224 ASP A O 1
ATOM 1735 N N . LEU A 1 225 ? -6.975 10.106 8.905 1.00 97.38 225 LEU A N 1
ATOM 1736 C CA . LEU A 1 225 ? -8.268 9.886 8.261 1.00 97.38 225 LEU A CA 1
ATOM 1737 C C . LEU A 1 225 ? -8.073 9.605 6.759 1.00 97.38 225 LEU A C 1
ATOM 1739 O O . LEU A 1 225 ? -7.490 10.414 6.035 1.00 97.38 225 LEU A O 1
ATOM 1743 N N . VAL A 1 226 ? -8.553 8.451 6.289 1.00 95.81 226 VAL A N 1
ATOM 1744 C CA . VAL A 1 226 ? -8.478 8.005 4.882 1.00 95.81 226 VAL A CA 1
ATOM 1745 C C . VAL A 1 226 ? -9.850 7.551 4.378 1.00 95.81 226 VAL A C 1
ATOM 1747 O O . VAL A 1 226 ? -10.798 7.534 5.149 1.00 95.81 226 VAL A O 1
ATOM 1750 N N . ALA A 1 227 ? -9.972 7.185 3.097 1.00 94.94 227 ALA A N 1
ATOM 1751 C CA . ALA A 1 227 ? -11.221 6.666 2.525 1.00 94.94 227 ALA A CA 1
ATOM 1752 C C . ALA A 1 227 ? -11.845 5.544 3.381 1.00 94.94 227 ALA A C 1
ATOM 1754 O O . ALA A 1 227 ? -11.129 4.772 4.027 1.00 94.94 227 ALA A O 1
ATOM 1755 N N . TRP A 1 228 ? -13.177 5.456 3.375 1.00 95.38 228 TRP A N 1
ATOM 1756 C CA . TRP A 1 228 ? -13.956 4.599 4.274 1.00 95.38 228 TRP A CA 1
ATOM 1757 C C . TRP A 1 228 ? -13.531 3.128 4.230 1.00 95.38 228 TRP A C 1
ATOM 1759 O O . TRP A 1 228 ? -13.288 2.520 5.270 1.00 95.38 228 TRP A O 1
ATOM 1769 N N . ASP A 1 229 ? -13.347 2.570 3.034 1.00 92.69 229 ASP A N 1
ATOM 1770 C CA . ASP A 1 229 ? -12.884 1.195 2.841 1.00 92.69 229 ASP A CA 1
ATOM 1771 C C . ASP A 1 229 ? -11.523 0.948 3.508 1.00 92.69 229 ASP A C 1
ATOM 1773 O O . ASP A 1 229 ? -11.318 -0.054 4.195 1.00 92.69 229 ASP A O 1
ATOM 1777 N N . ARG A 1 230 ? -10.605 1.909 3.401 1.00 94.69 230 ARG A N 1
ATOM 1778 C CA . ARG A 1 230 ? -9.286 1.817 4.029 1.00 94.69 230 ARG A CA 1
ATOM 1779 C C . ARG A 1 230 ? -9.361 1.979 5.543 1.00 94.69 230 ARG A C 1
ATOM 1781 O O . ARG A 1 230 ? -8.631 1.288 6.251 1.00 94.69 230 ARG A O 1
ATOM 1788 N N . MET A 1 231 ? -10.255 2.831 6.053 1.00 96.62 231 MET A N 1
ATOM 1789 C CA . MET A 1 231 ? -10.516 2.924 7.494 1.00 96.62 231 MET A CA 1
ATOM 1790 C C . MET A 1 231 ? -10.986 1.579 8.043 1.00 96.62 231 MET A C 1
ATOM 1792 O O . MET A 1 231 ? -10.376 1.071 8.980 1.00 96.62 231 MET A O 1
ATOM 1796 N N . VAL A 1 232 ? -11.987 0.950 7.420 1.00 95.19 232 VAL A N 1
ATOM 1797 C CA . VAL A 1 232 ? -12.491 -0.371 7.833 1.00 95.19 232 VAL A CA 1
ATOM 1798 C C . VAL A 1 232 ? -11.370 -1.418 7.853 1.00 95.19 232 VAL A C 1
ATOM 1800 O O . VAL A 1 232 ? -11.248 -2.168 8.824 1.00 95.19 232 VAL A O 1
ATOM 1803 N N . GLN A 1 233 ? -10.490 -1.430 6.844 1.00 94.25 233 GLN A N 1
ATOM 1804 C CA . GLN A 1 233 ? -9.340 -2.341 6.820 1.00 94.25 233 GLN A CA 1
ATOM 1805 C C . GLN A 1 233 ? -8.368 -2.096 7.981 1.00 94.25 233 GLN A C 1
ATOM 1807 O O . GLN A 1 233 ? -7.981 -3.045 8.664 1.00 94.25 233 GLN A O 1
ATOM 1812 N N . ARG A 1 234 ? -8.016 -0.833 8.261 1.00 96.50 234 ARG A N 1
ATOM 1813 C CA . ARG A 1 234 ? -7.130 -0.459 9.380 1.00 96.50 234 ARG A CA 1
ATOM 1814 C C . ARG A 1 234 ? -7.727 -0.838 10.735 1.00 96.50 234 ARG A C 1
ATOM 1816 O O . ARG A 1 234 ? -7.043 -1.452 11.552 1.00 96.50 234 ARG A O 1
ATOM 1823 N N . LEU A 1 235 ? -9.016 -0.557 10.942 1.00 96.44 235 LEU A N 1
ATOM 1824 C CA . LEU A 1 235 ? -9.769 -0.941 12.145 1.00 96.44 235 LEU A CA 1
ATOM 1825 C C . LEU A 1 235 ? -9.804 -2.469 12.331 1.00 96.44 235 LEU A C 1
ATOM 1827 O O . LEU A 1 235 ? -9.819 -2.977 13.453 1.00 96.44 235 LEU A O 1
ATOM 1831 N N . GLY A 1 236 ? -9.742 -3.228 11.236 1.00 94.44 236 GLY A N 1
ATOM 1832 C CA . GLY A 1 236 ? -9.623 -4.686 11.232 1.00 94.44 236 GLY A CA 1
ATOM 1833 C C . GLY A 1 236 ? -8.252 -5.248 11.648 1.00 94.44 236 GLY A C 1
ATOM 1834 O O . GLY A 1 236 ? -8.104 -6.475 11.663 1.00 94.44 236 GLY A O 1
ATOM 1835 N N . ARG A 1 237 ? -7.255 -4.398 11.946 1.00 95.31 237 ARG A N 1
ATOM 1836 C CA . ARG A 1 237 ? -5.889 -4.779 12.381 1.00 95.31 237 ARG A CA 1
ATOM 1837 C C . ARG A 1 237 ? -5.593 -4.448 13.851 1.00 95.31 237 ARG A C 1
ATOM 1839 O O . ARG A 1 237 ? -4.498 -4.721 14.333 1.00 95.31 237 ARG A O 1
ATOM 1846 N N . VAL A 1 238 ? -6.562 -3.874 14.565 1.00 95.38 238 VAL A N 1
ATOM 1847 C CA . VAL A 1 238 ? -6.479 -3.562 16.000 1.00 95.38 238 VAL A CA 1
ATOM 1848 C C . VAL A 1 238 ? -7.504 -4.390 16.772 1.00 95.38 238 VAL A C 1
ATOM 1850 O O . VAL A 1 238 ? -8.640 -4.533 16.315 1.00 95.38 238 VAL A O 1
ATOM 1853 N N . ASN A 1 239 ? -7.085 -4.966 17.901 1.00 94.88 239 ASN A N 1
ATOM 1854 C CA . ASN A 1 239 ? -7.819 -5.939 18.710 1.00 94.88 239 ASN A CA 1
ATOM 1855 C C . ASN A 1 239 ? -8.549 -6.961 17.829 1.00 94.88 239 ASN A C 1
ATOM 1857 O O . ASN A 1 239 ? -9.768 -7.125 17.877 1.00 94.88 239 ASN A O 1
ATOM 1861 N N . ARG A 1 240 ? -7.793 -7.576 16.916 1.00 92.75 240 ARG A N 1
ATOM 1862 C CA . ARG A 1 240 ? -8.321 -8.455 15.870 1.00 92.75 240 ARG A CA 1
ATOM 1863 C C . ARG A 1 240 ? -8.720 -9.814 16.436 1.00 92.75 240 ARG A C 1
ATOM 1865 O O . ARG A 1 240 ? -9.626 -10.458 15.909 1.00 92.75 240 ARG A O 1
ATOM 1872 N N . ARG A 1 241 ? -8.021 -10.270 17.479 1.00 90.56 241 ARG A N 1
ATOM 1873 C CA . ARG A 1 241 ? -8.314 -11.531 18.177 1.00 90.56 241 ARG A CA 1
ATOM 1874 C C . ARG A 1 241 ? -9.468 -11.402 19.171 1.00 90.56 241 ARG A C 1
ATOM 1876 O O . ARG A 1 241 ? -10.218 -12.367 19.293 1.00 90.56 241 ARG A O 1
ATOM 1883 N N . GLY A 1 242 ? -9.639 -10.217 19.759 1.00 89.69 242 GLY A N 1
ATOM 1884 C CA . GLY A 1 242 ? -10.650 -9.934 20.778 1.00 89.69 242 GLY A CA 1
ATOM 1885 C C . GLY A 1 242 ? -10.181 -10.099 22.217 1.00 89.69 242 GLY A C 1
ATOM 1886 O O . GLY A 1 242 ? -10.991 -9.998 23.132 1.00 89.69 242 GLY A O 1
ATOM 1887 N N . ASP A 1 243 ? -8.879 -10.297 22.423 1.00 87.38 243 ASP A N 1
ATOM 1888 C CA . ASP A 1 243 ? -8.296 -10.618 23.729 1.00 87.38 243 ASP A CA 1
ATOM 1889 C C . ASP A 1 243 ? -8.266 -9.422 24.710 1.00 87.38 243 ASP A C 1
ATOM 1891 O O . ASP A 1 243 ? -7.872 -9.580 25.865 1.00 87.38 243 ASP A O 1
ATOM 1895 N N . GLY A 1 244 ? -8.681 -8.224 24.281 1.00 89.00 244 GLY A N 1
ATOM 1896 C CA . GLY A 1 244 ? -8.719 -7.026 25.123 1.00 89.00 244 GLY A CA 1
ATOM 1897 C C . GLY A 1 244 ? -9.691 -5.952 24.630 1.00 89.00 244 GLY A C 1
ATOM 1898 O O . GLY A 1 244 ? -10.665 -6.245 23.935 1.00 89.00 244 GLY A O 1
ATOM 1899 N N . SER A 1 245 ? -9.404 -4.695 24.978 1.00 92.75 245 SER A N 1
ATOM 1900 C CA . SER A 1 245 ? -10.150 -3.507 24.536 1.00 92.75 245 SER A CA 1
ATOM 1901 C C . SER A 1 245 ? -9.215 -2.547 23.807 1.00 92.75 245 SER A C 1
ATOM 1903 O O . SER A 1 245 ? -8.175 -2.160 24.343 1.00 92.75 245 SER A O 1
ATOM 1905 N N . ALA A 1 246 ? -9.581 -2.141 22.592 1.00 96.19 246 ALA A N 1
ATOM 1906 C CA . ALA A 1 246 ? -8.774 -1.216 21.805 1.00 96.19 246 ALA A CA 1
ATOM 1907 C C . ALA A 1 246 ? -9.198 0.236 21.998 1.00 96.19 246 ALA A C 1
ATOM 1909 O O . ALA A 1 246 ? -10.387 0.550 22.001 1.00 96.19 246 ALA A O 1
ATOM 1910 N N . ARG A 1 247 ? -8.202 1.122 22.037 1.00 98.00 247 ARG A N 1
ATOM 1911 C CA . ARG A 1 247 ? -8.362 2.563 21.850 1.00 98.00 247 ARG A CA 1
ATOM 1912 C C . ARG A 1 247 ? -7.756 2.967 20.513 1.00 98.00 247 ARG A C 1
ATOM 1914 O O . ARG A 1 247 ? -6.658 2.522 20.158 1.00 98.00 247 ARG A O 1
ATOM 1921 N N . ILE A 1 248 ? -8.496 3.781 19.774 1.00 98.56 248 ILE A N 1
ATOM 1922 C CA . ILE A 1 248 ? -8.164 4.239 18.433 1.00 98.56 248 ILE A CA 1
ATOM 1923 C C . ILE A 1 248 ? -8.244 5.761 18.404 1.00 98.56 248 ILE A C 1
ATOM 1925 O O . ILE A 1 248 ? -9.274 6.345 18.739 1.00 98.56 248 ILE A O 1
ATOM 1929 N N . THR A 1 249 ? -7.171 6.397 17.947 1.00 98.69 249 THR A N 1
ATOM 1930 C CA . THR A 1 249 ? -7.119 7.849 17.762 1.00 98.69 249 THR A CA 1
ATOM 1931 C C . THR A 1 249 ? -6.938 8.173 16.286 1.00 98.69 249 THR A C 1
ATOM 1933 O O . THR A 1 249 ? -5.892 7.889 15.698 1.00 98.69 249 THR A O 1
ATOM 1936 N N . VAL A 1 250 ? -7.955 8.784 15.681 1.00 98.62 250 VAL A N 1
ATOM 1937 C CA . VAL A 1 250 ? -7.932 9.225 14.284 1.00 98.62 250 VAL A CA 1
ATOM 1938 C C . VAL A 1 250 ? -7.590 10.707 14.223 1.00 98.62 250 VAL A C 1
ATOM 1940 O O . VAL A 1 250 ? -8.276 11.534 14.817 1.00 98.62 250 VAL A O 1
ATOM 1943 N N . ILE A 1 251 ? -6.541 11.057 13.483 1.00 98.31 251 ILE A N 1
ATOM 1944 C CA . ILE A 1 251 ? -6.154 12.443 13.231 1.00 98.31 251 ILE A CA 1
ATOM 1945 C C . ILE A 1 251 ? -6.788 12.905 11.919 1.00 98.31 251 ILE A C 1
ATOM 1947 O O . ILE A 1 251 ? -6.372 12.505 10.827 1.00 98.31 251 ILE A O 1
ATOM 1951 N N . ASP A 1 252 ? -7.783 13.780 12.028 1.00 97.62 252 ASP A N 1
ATOM 1952 C CA . ASP A 1 252 ? -8.368 14.483 10.894 1.00 97.62 252 ASP A CA 1
ATOM 1953 C C . ASP A 1 252 ? -7.528 15.724 10.573 1.00 97.62 252 ASP A C 1
ATOM 1955 O O . ASP A 1 252 ? -7.700 16.798 11.149 1.00 97.62 252 ASP A O 1
ATOM 1959 N N . ALA A 1 253 ? -6.574 15.553 9.660 1.00 94.38 253 ALA A N 1
ATOM 1960 C CA . ALA A 1 253 ? -5.700 16.621 9.184 1.00 94.38 253 ALA A CA 1
ATOM 1961 C C . ALA A 1 253 ? -6.240 17.354 7.940 1.00 94.38 253 ALA A C 1
ATOM 1963 O O . ALA A 1 253 ? -5.530 18.192 7.377 1.00 94.38 253 ALA A O 1
ATOM 1964 N N . GLY A 1 254 ? -7.465 17.042 7.501 1.00 91.81 254 GLY A N 1
ATOM 1965 C CA . GLY A 1 254 ? -8.011 17.469 6.215 1.00 91.81 254 GLY A CA 1
ATOM 1966 C C . GLY A 1 254 ? -7.583 16.584 5.029 1.00 91.81 254 GLY A C 1
ATOM 1967 O O . GLY A 1 254 ? -6.785 15.656 5.185 1.00 91.81 254 GLY A O 1
ATOM 1968 N N . PRO A 1 255 ? -8.126 16.849 3.827 1.00 89.19 255 PRO A N 1
ATOM 1969 C CA . PRO A 1 255 ? -7.957 15.984 2.663 1.00 89.19 255 PRO A CA 1
ATOM 1970 C C . PRO A 1 255 ? -6.524 15.947 2.129 1.00 89.19 255 PRO A C 1
ATOM 1972 O O . PRO A 1 255 ? -5.882 16.979 1.916 1.00 89.19 255 PRO A O 1
ATOM 1975 N N . PHE A 1 256 ? -6.059 14.747 1.781 1.00 81.88 256 PHE A N 1
ATOM 1976 C CA . PHE A 1 256 ? -4.819 14.558 1.032 1.00 81.88 256 PHE A CA 1
ATOM 1977 C C . PHE A 1 256 ? -5.069 14.741 -0.466 1.00 81.88 256 PHE A C 1
ATOM 1979 O O . PHE A 1 256 ? -5.479 13.809 -1.154 1.00 81.88 256 PHE A O 1
ATOM 1986 N N . ALA A 1 257 ? -4.794 15.936 -0.987 1.00 79.12 257 ALA A N 1
ATOM 1987 C CA . ALA A 1 257 ? -4.892 16.212 -2.417 1.00 79.12 257 ALA A CA 1
ATOM 1988 C C . ALA A 1 257 ? -3.507 16.302 -3.088 1.00 79.12 257 ALA A C 1
ATOM 1990 O O . ALA A 1 257 ? -2.579 16.896 -2.524 1.00 79.12 257 ALA A O 1
ATOM 1991 N N . PRO A 1 258 ? -3.337 15.764 -4.312 1.00 75.56 258 PRO A N 1
ATOM 1992 C CA . PRO A 1 258 ? -2.153 16.031 -5.119 1.00 75.56 258 PRO A CA 1
ATOM 1993 C C . PRO A 1 258 ? -1.992 17.535 -5.383 1.00 75.56 258 PRO A C 1
ATOM 1995 O O . PRO A 1 258 ? -2.969 18.264 -5.532 1.00 75.56 258 PRO A O 1
ATOM 1998 N N . LYS A 1 259 ? -0.743 18.002 -5.520 1.00 73.31 259 LYS A N 1
ATOM 1999 C CA . LYS A 1 259 ? -0.426 19.432 -5.734 1.00 73.31 259 LYS A CA 1
ATOM 2000 C C . LYS A 1 259 ? -1.065 20.034 -6.994 1.00 73.31 259 LYS A C 1
ATOM 2002 O O . LYS A 1 259 ? -1.173 21.250 -7.098 1.00 73.31 259 LYS A O 1
ATOM 2007 N N . THR A 1 260 ? -1.438 19.198 -7.959 1.00 78.50 260 THR A N 1
ATOM 2008 C CA . THR A 1 260 ? -2.009 19.602 -9.246 1.00 78.50 260 THR A CA 1
ATOM 2009 C C . THR A 1 260 ? -3.275 18.798 -9.519 1.00 78.50 260 THR A C 1
ATOM 2011 O O . THR A 1 260 ? -3.210 17.725 -10.113 1.00 78.50 260 THR A O 1
ATOM 2014 N N . VAL A 1 261 ? -4.422 19.316 -9.087 1.00 84.44 261 VAL A N 1
ATOM 2015 C CA . VAL A 1 261 ? -5.749 18.768 -9.405 1.00 84.44 261 VAL A CA 1
ATOM 2016 C C . VAL A 1 261 ? -6.683 19.887 -9.851 1.00 84.44 261 VAL A C 1
ATOM 2018 O O . VAL A 1 261 ? -6.486 21.054 -9.510 1.00 84.44 261 VAL A O 1
ATOM 2021 N N . SER A 1 262 ? -7.692 19.546 -10.653 1.00 89.19 262 SER A N 1
ATOM 2022 C CA . SER A 1 262 ? -8.716 20.515 -11.055 1.00 89.19 262 SER A CA 1
ATOM 2023 C C . SER A 1 262 ? -9.547 20.968 -9.848 1.00 89.19 262 SER A C 1
ATOM 2025 O O . SER A 1 262 ? -9.703 20.222 -8.883 1.00 89.19 262 SER A O 1
ATOM 2027 N N . ALA A 1 263 ? -10.140 22.165 -9.911 1.00 90.62 263 ALA A N 1
ATOM 2028 C CA . ALA A 1 263 ? -11.014 22.658 -8.840 1.00 90.62 263 ALA A CA 1
ATOM 2029 C C . ALA A 1 263 ? -12.217 21.728 -8.584 1.00 90.62 263 ALA A C 1
ATOM 2031 O O . ALA A 1 263 ? -12.645 21.560 -7.444 1.00 90.62 263 ALA A O 1
ATOM 2032 N N . THR A 1 264 ? -12.746 21.101 -9.638 1.00 90.50 264 THR A N 1
ATOM 2033 C CA . THR A 1 264 ? -13.831 20.116 -9.535 1.00 90.50 264 THR A CA 1
ATOM 2034 C C . THR A 1 264 ? -13.382 18.868 -8.785 1.00 90.50 264 THR A C 1
ATOM 2036 O O . THR A 1 264 ? -14.110 18.378 -7.927 1.00 90.50 264 THR A O 1
ATOM 2039 N N . GLU A 1 265 ? -12.180 18.374 -9.079 1.00 88.56 265 GLU A N 1
ATOM 2040 C CA . GLU A 1 265 ? -11.635 17.190 -8.416 1.00 88.56 265 GLU A CA 1
ATOM 2041 C C . GLU A 1 265 ? -11.282 17.475 -6.955 1.00 88.56 265 GLU A C 1
ATOM 2043 O O . GLU A 1 265 ? -11.626 16.692 -6.078 1.00 88.56 265 GLU A O 1
ATOM 2048 N N . MET A 1 266 ? -10.717 18.650 -6.662 1.00 91.06 266 MET A N 1
ATOM 2049 C CA . MET A 1 266 ? -10.464 19.082 -5.286 1.00 91.06 266 MET A CA 1
ATOM 2050 C C . MET A 1 266 ? -11.748 19.084 -4.441 1.00 91.06 266 MET A C 1
ATOM 2052 O O . MET A 1 266 ? -11.758 18.543 -3.340 1.00 91.06 266 MET A O 1
ATOM 2056 N N . ARG A 1 267 ? -12.857 19.616 -4.978 1.00 91.69 267 ARG A N 1
ATOM 2057 C CA . ARG A 1 267 ? -14.164 19.593 -4.295 1.00 91.69 267 ARG A CA 1
ATOM 2058 C C . ARG A 1 267 ? -14.665 18.176 -4.032 1.00 91.69 267 ARG A C 1
ATOM 2060 O O . ARG A 1 267 ? -15.264 17.939 -2.989 1.00 91.69 267 ARG A O 1
ATOM 2067 N N . ARG A 1 268 ? -14.436 17.239 -4.959 1.00 90.62 268 ARG A N 1
ATOM 2068 C CA . ARG A 1 268 ? -14.790 15.827 -4.752 1.00 90.62 268 ARG A CA 1
ATOM 2069 C C . ARG A 1 268 ? -13.972 15.209 -3.626 1.00 90.62 268 ARG A C 1
ATOM 2071 O O . ARG A 1 268 ? -14.562 14.568 -2.769 1.00 90.62 268 ARG A O 1
ATOM 2078 N N . ILE A 1 269 ? -12.659 15.448 -3.597 1.00 91.62 269 ILE A N 1
ATOM 2079 C CA . ILE A 1 269 ? -11.768 14.961 -2.532 1.00 91.62 269 ILE A CA 1
ATOM 2080 C C . ILE A 1 269 ? -12.194 15.538 -1.172 1.00 91.62 269 ILE A C 1
ATOM 2082 O O . ILE A 1 269 ? -12.317 14.796 -0.203 1.00 91.62 269 ILE A O 1
ATOM 2086 N N . GLU A 1 270 ? -12.464 16.845 -1.095 1.00 93.94 270 GLU A N 1
ATOM 2087 C CA . GLU A 1 270 ? -12.952 17.502 0.127 1.00 93.94 270 GLU A CA 1
ATOM 2088 C C . GLU A 1 270 ? -14.288 16.929 0.603 1.00 93.94 270 GLU A C 1
ATOM 2090 O O . GLU A 1 270 ? -14.475 16.703 1.798 1.00 93.94 270 GLU A O 1
ATOM 2095 N N . MET A 1 271 ? -15.220 16.697 -0.324 1.00 94.56 271 MET A N 1
ATOM 2096 C CA . MET A 1 271 ? -16.517 16.110 -0.008 1.00 94.56 271 MET A CA 1
ATOM 2097 C C . MET A 1 271 ? -16.353 14.676 0.494 1.00 94.56 271 MET A C 1
ATOM 2099 O O . MET A 1 271 ? -16.836 14.377 1.579 1.00 94.56 271 MET A O 1
ATOM 2103 N N . ALA A 1 272 ? -15.623 13.825 -0.232 1.00 94.38 272 ALA A N 1
ATOM 2104 C CA . ALA A 1 272 ? -15.350 12.445 0.163 1.00 94.38 272 ALA A CA 1
ATOM 2105 C C . ALA A 1 272 ? -14.731 12.372 1.565 1.00 94.38 272 ALA A C 1
ATOM 2107 O O . ALA A 1 272 ? -15.210 11.626 2.413 1.00 94.38 272 ALA A O 1
ATOM 2108 N N . HIS A 1 273 ? -13.734 13.219 1.847 1.00 95.69 273 HIS A N 1
ATOM 2109 C CA . HIS A 1 273 ? -13.104 13.329 3.166 1.00 95.69 273 HIS A CA 1
ATOM 2110 C C . HIS A 1 273 ? -14.110 13.657 4.275 1.00 95.69 273 HIS A C 1
ATOM 2112 O O . HIS A 1 273 ? -14.116 13.004 5.318 1.00 95.69 273 HIS A O 1
ATOM 2118 N N . ARG A 1 274 ? -14.995 14.639 4.048 1.00 96.56 274 ARG A N 1
ATOM 2119 C CA . ARG A 1 274 ? -16.065 14.969 5.005 1.00 96.56 274 ARG A CA 1
ATOM 2120 C C . ARG A 1 274 ? -17.009 13.792 5.224 1.00 96.56 274 ARG A C 1
ATOM 2122 O O . ARG A 1 274 ? -17.370 13.539 6.365 1.00 96.56 274 ARG A O 1
ATOM 2129 N N . GLN A 1 275 ? -17.359 13.060 4.167 1.00 96.81 275 GLN A N 1
ATOM 2130 C CA . GLN A 1 275 ? -18.250 11.907 4.290 1.00 96.81 275 GLN A CA 1
ATOM 2131 C C . GLN A 1 275 ? -17.628 10.771 5.105 1.00 96.81 275 GLN A C 1
ATOM 2133 O O . GLN A 1 275 ? -18.335 10.146 5.889 1.00 96.81 275 GLN A O 1
ATOM 2138 N N . VAL A 1 276 ? -16.312 10.535 5.008 1.00 97.25 276 VAL A N 1
ATOM 2139 C CA . VAL A 1 276 ? -15.637 9.569 5.898 1.00 97.25 276 VAL A CA 1
ATOM 2140 C C . VAL A 1 276 ? -15.830 9.976 7.357 1.00 97.25 276 VAL A C 1
ATOM 2142 O O . VAL A 1 276 ? -16.200 9.145 8.184 1.00 97.25 276 VAL A O 1
ATOM 2145 N N . ARG A 1 277 ? -15.602 11.254 7.676 1.00 97.38 277 ARG A N 1
ATOM 2146 C CA . ARG A 1 277 ? -15.795 11.766 9.035 1.00 97.38 277 ARG A CA 1
ATOM 2147 C C . ARG A 1 277 ? -17.237 11.569 9.504 1.00 97.38 277 ARG A C 1
ATOM 2149 O O . ARG A 1 277 ? -17.437 11.045 10.592 1.00 97.38 277 ARG A O 1
ATOM 2156 N N . THR A 1 278 ? -18.215 11.908 8.663 1.00 96.88 278 THR A N 1
ATOM 2157 C CA . THR A 1 278 ? -19.640 11.697 8.952 1.00 96.88 278 THR A CA 1
ATOM 2158 C C . THR A 1 278 ? -19.959 10.234 9.261 1.00 96.88 278 THR A C 1
ATOM 2160 O O . THR A 1 278 ? -20.736 9.975 10.170 1.00 96.88 278 THR A O 1
ATOM 2163 N N . LEU A 1 279 ? -19.343 9.270 8.567 1.00 96.88 279 LEU A N 1
ATOM 2164 C CA . LEU A 1 279 ? -19.543 7.844 8.860 1.00 96.88 279 LEU A CA 1
ATOM 2165 C C . LEU A 1 279 ? -18.934 7.421 10.195 1.00 96.88 279 LEU A C 1
ATOM 2167 O O . LEU A 1 279 ? -19.547 6.634 10.906 1.00 96.88 279 LEU A O 1
ATOM 2171 N N . LEU A 1 280 ? -17.747 7.931 10.539 1.00 97.06 280 LEU A N 1
ATOM 2172 C CA . LEU A 1 280 ? -17.135 7.643 11.839 1.00 97.06 280 LEU A CA 1
ATOM 2173 C C . LEU A 1 280 ? -17.948 8.240 12.992 1.00 97.06 280 LEU A C 1
ATOM 2175 O O . LEU A 1 280 ? -18.112 7.581 14.009 1.00 97.06 280 LEU A O 1
ATOM 2179 N N . GLU A 1 281 ? -18.481 9.451 12.819 1.00 96.25 281 GLU A N 1
ATOM 2180 C CA . GLU A 1 281 ? -19.349 10.116 13.803 1.00 96.25 281 GLU A CA 1
ATOM 2181 C C . GLU A 1 281 ? -20.750 9.475 13.878 1.00 96.25 281 GLU A C 1
ATOM 2183 O O . GLU A 1 281 ? -21.432 9.612 14.889 1.00 96.25 281 GLU A O 1
ATOM 2188 N N . ALA A 1 282 ? -21.179 8.751 12.836 1.00 95.94 282 ALA A N 1
ATOM 2189 C CA . ALA A 1 282 ? -22.437 7.998 12.819 1.00 95.94 282 ALA A CA 1
ATOM 2190 C C . ALA A 1 282 ? -22.353 6.633 13.529 1.00 95.94 282 ALA A C 1
ATOM 2192 O O . ALA A 1 282 ? -23.380 5.974 13.703 1.00 95.94 282 ALA A O 1
ATOM 2193 N N . LEU A 1 283 ? -21.154 6.188 13.923 1.00 96.75 283 LEU A N 1
ATOM 2194 C CA . LEU A 1 283 ? -20.992 4.985 14.737 1.00 96.75 283 LEU A CA 1
ATOM 2195 C C . LEU A 1 283 ? -21.564 5.210 16.152 1.00 96.75 283 LEU A C 1
ATOM 2197 O O . LEU A 1 283 ? -21.493 6.334 16.663 1.00 96.75 283 LEU A O 1
ATOM 2201 N N . PRO A 1 284 ? -22.098 4.161 16.813 1.00 96.88 284 PRO A N 1
ATOM 2202 C CA . PRO A 1 284 ? -22.705 4.286 18.136 1.00 96.88 284 PRO A CA 1
ATOM 2203 C C . PRO A 1 284 ? -21.765 4.932 19.156 1.00 96.88 284 PRO A C 1
ATOM 2205 O O . PRO A 1 284 ? -20.600 4.551 19.250 1.00 96.88 284 PRO A O 1
ATOM 2208 N N . GLU A 1 285 ? -22.270 5.882 19.941 1.00 96.56 285 GLU A N 1
ATOM 2209 C CA . GLU A 1 285 ? -21.507 6.468 21.044 1.00 96.56 285 GLU A CA 1
ATOM 2210 C C . GLU A 1 285 ? -21.339 5.458 22.188 1.00 96.56 285 GLU A C 1
ATOM 2212 O O . GLU A 1 285 ? -22.276 4.759 22.583 1.00 96.56 285 GLU A O 1
ATOM 2217 N N . ILE A 1 286 ? -20.132 5.415 22.739 1.00 95.00 286 ILE A N 1
ATOM 2218 C CA . ILE A 1 286 ? -19.757 4.678 23.946 1.00 95.00 286 ILE A CA 1
ATOM 2219 C C . ILE A 1 286 ? -19.006 5.624 24.890 1.00 95.00 286 ILE A C 1
ATOM 2221 O O . ILE A 1 286 ? -18.663 6.741 24.513 1.00 95.00 286 ILE A O 1
ATOM 2225 N N . GLU A 1 287 ? -18.747 5.189 26.125 1.00 87.38 287 GLU A N 1
ATOM 2226 C CA . GLU A 1 287 ? -18.181 6.042 27.187 1.00 87.38 287 GLU A CA 1
ATOM 2227 C C . GLU A 1 287 ? -16.929 6.830 26.750 1.00 87.38 287 GLU A C 1
ATOM 2229 O O . GLU A 1 287 ? -16.815 8.016 27.050 1.00 87.38 287 GLU A O 1
ATOM 2234 N N . ASP A 1 288 ? -16.048 6.200 25.966 1.00 87.31 288 ASP A N 1
ATOM 2235 C CA . ASP A 1 288 ? -14.753 6.757 25.563 1.00 87.31 288 ASP A CA 1
ATOM 2236 C C . ASP A 1 288 ? -14.646 7.100 24.059 1.00 87.31 288 ASP A C 1
ATOM 2238 O O . ASP A 1 288 ? -13.533 7.131 23.521 1.00 87.31 288 ASP A O 1
ATOM 2242 N N . GLY A 1 289 ? -15.761 7.317 23.348 1.00 95.19 289 GLY A N 1
ATOM 2243 C CA . GLY A 1 289 ? -15.759 7.660 21.917 1.00 95.19 289 GLY A CA 1
ATOM 2244 C C . GLY A 1 289 ? -16.873 6.982 21.117 1.00 95.19 289 GLY A C 1
ATOM 2245 O O . GLY A 1 289 ? -18.005 6.884 21.575 1.00 95.19 289 GLY A O 1
ATOM 2246 N N . HIS A 1 290 ? -16.555 6.512 19.912 1.00 97.81 290 HIS A N 1
ATOM 2247 C CA . HIS A 1 290 ? -17.474 5.765 19.049 1.00 97.81 290 HIS A CA 1
ATOM 2248 C C . HIS A 1 290 ? -17.092 4.281 18.973 1.00 97.81 290 HIS A C 1
ATOM 2250 O O . HIS A 1 290 ? -15.905 3.949 18.915 1.00 97.81 290 HIS A O 1
ATOM 2256 N N . ASP A 1 291 ? -18.079 3.384 18.927 1.00 97.56 291 ASP A N 1
ATOM 2257 C CA . ASP A 1 291 ? -17.856 1.947 18.760 1.00 97.56 291 ASP A CA 1
ATOM 2258 C C . ASP A 1 291 ? -17.456 1.615 17.316 1.00 97.56 291 ASP A C 1
ATOM 2260 O O . ASP A 1 291 ? -18.269 1.618 16.392 1.00 97.56 291 ASP A O 1
ATOM 2264 N N . ALA A 1 292 ? -16.180 1.290 17.132 1.00 97.00 292 ALA A N 1
ATOM 2265 C CA . ALA A 1 292 ? -15.605 0.840 15.872 1.00 97.00 292 ALA A CA 1
ATOM 2266 C C . ALA A 1 292 ? -15.465 -0.694 15.794 1.00 97.00 292 ALA A C 1
ATOM 2268 O O . ALA A 1 292 ? -14.627 -1.206 15.040 1.00 97.00 292 ALA A O 1
ATOM 2269 N N . SER A 1 293 ? -16.233 -1.444 16.594 1.00 95.75 293 SER A N 1
ATOM 2270 C CA . SER A 1 293 ? -16.281 -2.906 16.533 1.00 95.75 293 SER A CA 1
ATOM 2271 C C . SER A 1 293 ? -16.720 -3.397 15.143 1.00 95.75 293 SER A C 1
ATOM 2273 O O . SER A 1 293 ? -17.463 -2.711 14.430 1.00 95.75 293 SER A O 1
ATOM 2275 N N . PRO A 1 294 ? -16.297 -4.606 14.719 1.00 94.19 294 PRO A N 1
ATOM 2276 C CA . PRO A 1 294 ? -16.781 -5.182 13.467 1.00 94.19 294 PRO A CA 1
ATOM 2277 C C . PRO A 1 294 ? -18.311 -5.277 13.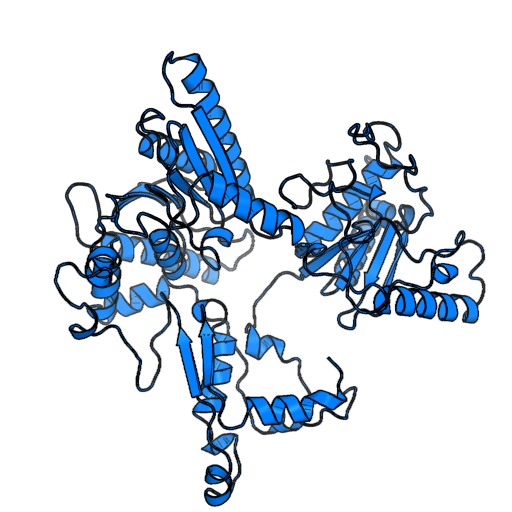402 1.00 94.19 294 PRO A C 1
ATOM 2279 O O . PRO A 1 294 ? -18.875 -5.094 12.324 1.00 94.19 294 PRO A O 1
ATOM 2282 N N . ARG A 1 295 ? -18.981 -5.520 14.540 1.00 93.19 295 ARG A N 1
ATOM 2283 C CA . ARG A 1 295 ? -20.445 -5.514 14.638 1.00 93.19 295 ARG A CA 1
ATOM 2284 C C . ARG A 1 295 ? -21.027 -4.132 14.350 1.00 93.19 295 ARG A C 1
ATOM 2286 O O . ARG A 1 295 ? -21.888 -4.041 13.484 1.00 93.19 295 ARG A O 1
ATOM 2293 N N . ALA A 1 296 ? -20.532 -3.075 14.994 1.00 95.31 296 ALA A N 1
ATOM 2294 C CA . ALA A 1 296 ? -21.026 -1.715 14.771 1.00 95.31 296 ALA A CA 1
ATOM 2295 C C . ALA A 1 296 ? -20.867 -1.267 13.309 1.00 95.31 296 ALA A C 1
ATOM 2297 O O . ALA A 1 296 ? -21.801 -0.734 12.714 1.00 95.31 296 ALA A O 1
ATOM 2298 N N . ILE A 1 297 ? -19.718 -1.558 12.690 1.00 94.25 297 ILE A N 1
ATOM 2299 C CA . ILE A 1 297 ? -19.470 -1.255 11.270 1.00 94.25 297 ILE A CA 1
ATOM 2300 C C . ILE A 1 297 ? -20.399 -2.073 10.357 1.00 94.25 297 ILE A C 1
ATOM 2302 O O . ILE A 1 297 ? -20.909 -1.556 9.360 1.00 94.25 297 ILE A O 1
ATOM 2306 N N . HIS A 1 298 ? -20.621 -3.352 10.677 1.00 90.75 298 HIS A N 1
ATOM 2307 C CA . HIS A 1 298 ? -21.539 -4.208 9.927 1.00 90.75 298 HIS A CA 1
ATOM 2308 C C . HIS A 1 298 ? -22.981 -3.699 10.009 1.00 90.75 298 HIS A C 1
ATOM 2310 O O . HIS A 1 298 ? -23.638 -3.558 8.976 1.00 90.75 298 HIS A O 1
ATOM 2316 N N . ASP A 1 299 ? -23.450 -3.385 11.214 1.00 91.38 299 ASP A N 1
ATOM 2317 C CA . ASP A 1 299 ? -24.805 -2.903 11.466 1.00 91.38 299 ASP A CA 1
ATOM 2318 C C . ASP A 1 299 ? -25.029 -1.544 10.786 1.00 91.38 299 ASP A C 1
ATOM 2320 O O . ASP A 1 299 ? -26.044 -1.377 10.110 1.00 91.38 299 ASP A O 1
ATOM 2324 N N . LEU A 1 300 ? -24.041 -0.636 10.829 1.00 92.12 300 LEU A N 1
ATOM 2325 C CA . LEU A 1 300 ? -24.066 0.633 10.090 1.00 92.12 300 LEU A CA 1
ATOM 2326 C C . LEU A 1 300 ? -24.293 0.409 8.588 1.00 92.12 300 LEU A C 1
ATOM 2328 O O . LEU A 1 300 ? -25.093 1.110 7.975 1.00 92.12 300 LEU A O 1
ATOM 2332 N N . LYS A 1 301 ? -23.620 -0.584 7.988 1.00 88.69 301 LYS A N 1
ATOM 2333 C CA . LYS A 1 301 ? -23.772 -0.917 6.562 1.00 88.69 301 LYS A CA 1
ATOM 2334 C C . LYS A 1 301 ? -25.140 -1.532 6.253 1.00 88.69 301 LYS A C 1
ATOM 2336 O O . LYS A 1 301 ? -25.754 -1.162 5.256 1.00 88.69 301 LYS A O 1
ATOM 2341 N N . GLN A 1 302 ? -25.609 -2.475 7.072 1.00 85.62 302 GLN A N 1
ATOM 2342 C CA . GLN A 1 302 ? -26.873 -3.190 6.834 1.00 85.62 302 GLN A CA 1
ATOM 2343 C C . GLN A 1 302 ? -28.096 -2.297 7.032 1.00 85.62 302 GLN A C 1
ATOM 2345 O O . GLN A 1 302 ? -29.068 -2.390 6.285 1.00 85.62 302 GLN A O 1
ATOM 2350 N N . GLN A 1 303 ? -28.039 -1.431 8.040 1.00 87.06 303 GLN A N 1
ATOM 2351 C CA . GLN A 1 303 ? -29.133 -0.549 8.436 1.00 87.06 303 GLN A CA 1
ATOM 2352 C C . GLN A 1 303 ? -29.039 0.822 7.756 1.00 87.06 303 GLN A C 1
ATOM 2354 O O . GLN A 1 303 ? -29.818 1.718 8.069 1.00 87.06 303 GLN A O 1
ATOM 2359 N N . ALA A 1 304 ? -28.097 1.002 6.823 1.00 87.25 304 ALA A N 1
ATOM 2360 C CA . ALA A 1 304 ? -27.949 2.252 6.104 1.00 87.25 304 ALA A CA 1
ATOM 2361 C C . ALA A 1 304 ? -29.207 2.558 5.284 1.00 87.25 304 ALA A C 1
ATOM 2363 O O . ALA A 1 304 ? -29.509 1.880 4.296 1.00 87.25 304 ALA A O 1
ATOM 2364 N N . GLU A 1 305 ? -29.900 3.622 5.676 1.00 91.56 305 GLU A N 1
ATOM 2365 C CA . GLU A 1 305 ? -30.931 4.282 4.877 1.00 91.56 305 GLU A CA 1
ATOM 2366 C C . GLU A 1 305 ? -30.318 4.903 3.603 1.00 91.56 305 GLU A C 1
ATOM 2368 O O . GLU A 1 305 ? -29.100 5.113 3.550 1.00 91.56 305 GLU A O 1
ATOM 2373 N N . PRO A 1 306 ? -31.114 5.221 2.560 1.00 91.38 306 PRO A N 1
ATOM 2374 C CA . PRO A 1 306 ? -30.602 5.700 1.271 1.00 91.38 306 PRO A CA 1
ATOM 2375 C C . PRO A 1 306 ? -29.609 6.868 1.362 1.00 91.38 306 PRO A C 1
ATOM 2377 O O . PRO A 1 306 ? -28.599 6.868 0.657 1.00 91.38 306 PRO A O 1
ATOM 2380 N N . ASP A 1 307 ? -29.850 7.823 2.264 1.00 91.12 307 ASP A N 1
ATOM 2381 C CA . ASP A 1 307 ? -28.956 8.966 2.472 1.00 91.12 307 ASP A CA 1
ATOM 2382 C C . ASP A 1 307 ? -27.597 8.529 3.037 1.00 91.12 307 ASP A C 1
ATOM 2384 O O . ASP A 1 307 ? -26.550 8.946 2.540 1.00 91.12 307 ASP A O 1
ATOM 2388 N N . LEU A 1 308 ? -27.593 7.630 4.028 1.00 90.31 308 LEU A N 1
ATOM 2389 C CA . LEU A 1 308 ? -26.361 7.099 4.611 1.00 90.31 308 LEU A CA 1
ATOM 2390 C C . LEU A 1 308 ? -25.603 6.205 3.617 1.00 90.31 308 LEU A C 1
ATOM 2392 O O . LEU A 1 308 ? -24.373 6.224 3.587 1.00 90.31 308 LEU A O 1
ATOM 2396 N N . ARG A 1 309 ? -26.312 5.475 2.745 1.00 90.56 309 ARG A N 1
ATOM 2397 C CA . ARG A 1 309 ? -25.683 4.730 1.640 1.00 90.56 309 ARG A CA 1
ATOM 2398 C C . ARG A 1 309 ? -24.975 5.664 0.668 1.00 90.56 309 ARG A C 1
ATOM 2400 O O . ARG A 1 309 ? -23.829 5.399 0.316 1.00 90.56 309 ARG A O 1
ATOM 2407 N N . ALA A 1 310 ? -25.605 6.777 0.293 1.00 91.62 310 ALA A N 1
ATOM 2408 C CA . ALA A 1 310 ? -24.984 7.772 -0.579 1.00 91.62 310 ALA A CA 1
ATOM 2409 C C . ALA A 1 310 ? -23.737 8.405 0.067 1.00 91.62 310 ALA A C 1
ATOM 2411 O O . ALA A 1 310 ? -22.730 8.617 -0.610 1.00 91.62 310 ALA A O 1
ATOM 2412 N N . VAL A 1 311 ? -23.775 8.664 1.380 1.00 93.88 311 VAL A N 1
ATOM 2413 C CA . VAL A 1 311 ? -22.602 9.099 2.160 1.00 93.88 311 VAL A CA 1
ATOM 2414 C C . VAL A 1 311 ? -21.492 8.043 2.100 1.00 93.88 311 VAL A C 1
ATOM 2416 O O . VAL A 1 311 ? -20.349 8.373 1.782 1.00 93.88 311 VAL A O 1
ATOM 2419 N N . MET A 1 312 ? -21.822 6.771 2.334 1.00 92.50 312 MET A N 1
ATOM 2420 C CA . MET A 1 312 ? -20.872 5.655 2.293 1.00 92.50 312 MET A CA 1
ATOM 2421 C C . MET A 1 312 ? -20.226 5.471 0.915 1.00 92.50 312 MET A C 1
ATOM 2423 O O . MET A 1 312 ? -19.009 5.296 0.825 1.00 92.50 312 MET A O 1
ATOM 2427 N N . GLU A 1 313 ? -21.003 5.563 -0.164 1.00 90.44 313 GLU A N 1
ATOM 2428 C CA . GLU A 1 313 ? -20.495 5.507 -1.540 1.00 90.44 313 GLU A CA 1
ATOM 2429 C C . GLU A 1 313 ? -19.531 6.658 -1.844 1.00 90.44 313 GLU A C 1
ATOM 2431 O O . GLU A 1 313 ? -18.486 6.442 -2.453 1.00 90.44 313 GLU A O 1
ATOM 2436 N N . GLN A 1 314 ? -19.844 7.874 -1.384 1.00 92.38 314 GLN A N 1
ATOM 2437 C CA . GLN A 1 314 ? -18.989 9.052 -1.572 1.00 92.38 314 GLN A CA 1
ATOM 2438 C C . GLN A 1 314 ? -17.710 9.013 -0.726 1.00 92.38 314 GLN A C 1
ATOM 2440 O O . GLN A 1 314 ? -16.707 9.606 -1.118 1.00 92.38 314 GLN A O 1
ATOM 2445 N N . ALA A 1 315 ? -17.745 8.351 0.431 1.00 93.75 315 ALA A N 1
ATOM 2446 C CA . ALA A 1 315 ? -16.599 8.187 1.322 1.00 93.75 315 ALA A CA 1
ATOM 2447 C C . ALA A 1 315 ? -15.656 7.047 0.895 1.00 93.75 315 ALA A C 1
ATOM 2449 O O . ALA A 1 315 ? -14.508 6.991 1.343 1.00 93.75 315 ALA A O 1
ATOM 2450 N N . THR A 1 316 ? -16.143 6.120 0.069 1.00 91.50 316 THR A N 1
ATOM 2451 C CA . THR A 1 316 ? -15.398 4.951 -0.413 1.00 91.50 316 THR A CA 1
ATOM 2452 C C . THR A 1 316 ? -14.573 5.306 -1.650 1.00 91.50 316 THR A C 1
ATOM 2454 O O . THR A 1 316 ? -14.977 6.132 -2.469 1.00 91.50 316 THR A O 1
ATOM 2457 N N . THR A 1 317 ? -13.409 4.672 -1.811 1.00 89.06 317 THR A N 1
ATOM 2458 C CA . THR A 1 317 ? -12.561 4.860 -2.997 1.00 89.06 317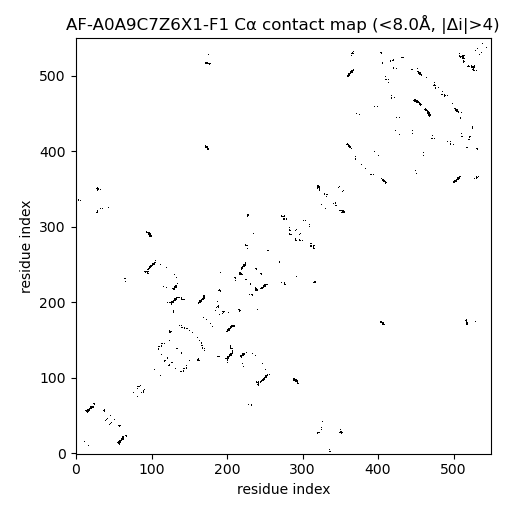 THR A CA 1
ATOM 2459 C C . THR A 1 317 ? -13.346 4.560 -4.291 1.00 89.06 317 THR A C 1
ATOM 2461 O O . THR A 1 317 ? -13.853 3.445 -4.447 1.00 89.06 317 THR A O 1
ATOM 2464 N N . PRO A 1 318 ? -13.449 5.508 -5.247 1.00 85.56 318 PRO A N 1
ATOM 2465 C CA . PRO A 1 318 ? -14.190 5.285 -6.484 1.00 85.56 318 PRO A CA 1
ATOM 2466 C C . PRO A 1 318 ? -13.605 4.141 -7.314 1.00 85.56 318 PRO A C 1
ATOM 2468 O O . PRO A 1 318 ? -12.392 4.056 -7.513 1.00 85.56 318 PRO A O 1
ATOM 2471 N N . VAL A 1 319 ? -14.475 3.295 -7.866 1.00 86.00 319 VAL A N 1
ATOM 2472 C CA . VAL A 1 319 ? -14.050 2.220 -8.770 1.00 86.00 319 VAL A CA 1
ATOM 2473 C C . VAL A 1 319 ? -13.489 2.825 -10.062 1.00 86.00 319 VAL A C 1
ATOM 2475 O O . VAL A 1 319 ? -14.186 3.616 -10.707 1.00 86.00 319 VAL A O 1
ATOM 2478 N N . PRO A 1 320 ? -12.273 2.437 -10.491 1.00 89.12 320 PRO A N 1
ATOM 2479 C CA . PRO A 1 320 ? -11.721 2.891 -11.758 1.00 89.12 320 PRO A CA 1
ATOM 2480 C C . PRO A 1 320 ? -12.634 2.552 -12.936 1.00 89.12 320 PRO A C 1
ATOM 2482 O O . PRO A 1 320 ? -13.202 1.457 -13.020 1.00 89.12 320 PRO A O 1
ATOM 2485 N N . LEU A 1 321 ? -12.735 3.477 -13.892 1.00 90.62 321 LEU A N 1
ATOM 2486 C CA . LEU A 1 321 ? -13.425 3.208 -15.149 1.00 90.62 321 LEU A CA 1
ATOM 2487 C C . LEU A 1 321 ? -12.753 2.036 -15.865 1.00 90.62 321 LEU A C 1
ATOM 2489 O O . LEU A 1 321 ? -11.536 1.884 -15.824 1.00 90.62 321 LEU A O 1
ATOM 2493 N N . ARG A 1 322 ? -13.538 1.211 -16.551 1.00 90.38 322 ARG A N 1
ATOM 2494 C CA . ARG A 1 322 ? -13.029 0.053 -17.289 1.00 90.38 322 ARG A CA 1
ATOM 2495 C C . ARG A 1 322 ? -13.742 -0.076 -18.634 1.00 90.38 322 ARG A C 1
ATOM 2497 O O . ARG A 1 322 ? -14.917 0.286 -18.734 1.00 90.38 322 ARG A O 1
ATOM 2504 N N . PRO A 1 323 ? -13.077 -0.621 -19.660 1.00 90.44 323 PRO A N 1
ATOM 2505 C CA . PRO A 1 323 ? -13.737 -0.953 -20.915 1.00 90.44 323 PRO A CA 1
ATOM 2506 C C . PRO A 1 323 ? -14.773 -2.073 -20.741 1.00 90.44 323 PRO A C 1
ATOM 2508 O O . PRO A 1 323 ? -14.616 -2.979 -19.920 1.00 90.44 323 PRO A O 1
ATOM 2511 N N . ALA A 1 324 ? -15.814 -2.047 -21.572 1.00 89.19 324 ALA A N 1
ATOM 2512 C CA . ALA A 1 324 ? -16.764 -3.150 -21.670 1.00 89.19 324 ALA A CA 1
ATOM 2513 C C . ALA A 1 324 ? -16.098 -4.394 -22.284 1.00 89.19 324 ALA A C 1
ATOM 2515 O O . ALA A 1 324 ? -15.263 -4.291 -23.188 1.00 89.19 324 ALA A O 1
ATOM 2516 N N . LEU A 1 325 ? -16.476 -5.581 -21.807 1.00 89.25 325 LEU A N 1
ATOM 2517 C CA . LEU A 1 325 ? -16.087 -6.843 -22.433 1.00 89.25 325 LEU A CA 1
ATOM 2518 C C . LEU A 1 325 ? -17.039 -7.147 -23.598 1.00 89.25 325 LEU A C 1
ATOM 2520 O O . LEU A 1 325 ? -18.253 -7.053 -23.448 1.00 89.25 325 LEU A O 1
ATOM 2524 N N . THR A 1 326 ? -16.499 -7.517 -24.762 1.00 88.94 326 THR A N 1
ATOM 2525 C CA . THR A 1 326 ? -17.300 -7.868 -25.947 1.00 88.94 326 THR A CA 1
ATOM 2526 C C . THR A 1 326 ? -16.805 -9.164 -26.575 1.00 88.94 326 THR A C 1
ATOM 2528 O O . THR A 1 326 ? -15.637 -9.534 -26.426 1.00 88.94 326 THR A O 1
ATOM 2531 N N . ARG A 1 327 ? -17.670 -9.839 -27.341 1.00 86.44 327 ARG A N 1
ATOM 2532 C CA . ARG A 1 327 ? -17.300 -11.079 -28.034 1.00 86.44 327 ARG A CA 1
ATOM 2533 C C . ARG A 1 327 ? -16.128 -10.896 -29.005 1.00 86.44 327 ARG A C 1
ATOM 2535 O O . ARG A 1 327 ? -15.217 -11.712 -29.004 1.00 86.44 327 ARG A O 1
ATOM 2542 N N . ALA A 1 328 ? -16.100 -9.801 -29.766 1.00 89.00 328 ALA A N 1
ATOM 2543 C CA . ALA A 1 328 ? -15.014 -9.526 -30.710 1.00 89.00 328 ALA A CA 1
ATOM 2544 C C . ALA A 1 328 ? -13.642 -9.398 -30.018 1.00 89.00 328 ALA A C 1
ATOM 2546 O O . ALA A 1 328 ? -12.626 -9.833 -30.560 1.00 89.00 328 ALA A O 1
ATOM 2547 N N . LEU A 1 329 ? -13.610 -8.836 -28.804 1.00 89.62 329 LEU A N 1
ATOM 2548 C CA . LEU A 1 329 ? -12.391 -8.751 -27.998 1.00 89.62 329 LEU A CA 1
ATOM 2549 C C . LEU A 1 329 ? -11.928 -10.127 -27.514 1.00 89.62 329 LEU A C 1
ATOM 2551 O O . LEU A 1 329 ? -10.739 -10.438 -27.606 1.00 89.62 329 LEU A O 1
ATOM 2555 N N . LEU A 1 330 ? -12.862 -10.966 -27.056 1.00 87.06 330 LEU A N 1
ATOM 2556 C CA . LEU A 1 330 ? -12.568 -12.350 -26.678 1.00 87.06 330 LEU A CA 1
ATOM 2557 C C . LEU A 1 330 ? -12.020 -13.148 -27.865 1.00 87.06 330 LEU A C 1
ATOM 2559 O O . LEU A 1 330 ? -10.987 -13.803 -27.729 1.00 87.06 330 LEU A O 1
ATOM 2563 N N . ASP A 1 331 ? -12.643 -13.030 -29.042 1.00 87.31 331 ASP A N 1
ATOM 2564 C CA . ASP A 1 331 ? -12.171 -13.682 -30.264 1.00 87.31 331 ASP A CA 1
ATOM 2565 C C . ASP A 1 331 ? -10.735 -13.222 -30.594 1.00 87.31 331 ASP A C 1
ATOM 2567 O O . ASP A 1 331 ? -9.852 -14.053 -30.820 1.00 87.31 331 ASP A O 1
ATOM 2571 N N . ALA A 1 332 ? -10.442 -11.917 -30.507 1.00 89.44 332 ALA A N 1
ATOM 2572 C CA . ALA A 1 332 ? -9.097 -11.381 -30.730 1.00 89.44 332 ALA A CA 1
ATOM 2573 C C . ALA A 1 332 ? -8.057 -11.897 -29.711 1.00 89.44 332 ALA A C 1
ATOM 2575 O O . ALA A 1 332 ? -6.911 -12.190 -30.087 1.00 89.44 332 ALA A O 1
ATOM 2576 N N . TRP A 1 333 ? -8.415 -12.033 -28.428 1.00 87.12 333 TRP A N 1
ATOM 2577 C CA . TRP A 1 333 ? -7.535 -12.619 -27.405 1.00 87.12 333 TRP A CA 1
ATOM 2578 C C . TRP A 1 333 ? -7.351 -14.133 -27.573 1.00 87.12 333 TRP A C 1
ATOM 2580 O O . TRP A 1 333 ? -6.250 -14.632 -27.324 1.00 87.12 333 TRP A O 1
ATOM 2590 N N . SER A 1 334 ? -8.362 -14.844 -28.080 1.00 85.38 334 SER A N 1
ATOM 2591 C CA . SER A 1 334 ? -8.327 -16.298 -28.295 1.00 85.38 334 SER A CA 1
ATOM 2592 C C . SER A 1 334 ? -7.361 -16.745 -29.404 1.00 85.38 334 SER A C 1
ATOM 2594 O O . SER A 1 334 ? -6.873 -17.876 -29.374 1.00 85.38 334 SER A O 1
ATOM 2596 N N . MET A 1 335 ? -6.993 -15.856 -30.342 1.00 87.31 335 MET A N 1
ATOM 2597 C CA . MET A 1 335 ? -6.045 -16.124 -31.445 1.00 87.31 335 MET A CA 1
ATOM 2598 C C . MET A 1 335 ? -4.575 -16.231 -30.978 1.00 87.31 335 MET A C 1
ATOM 2600 O O . MET A 1 335 ? -3.667 -15.563 -31.483 1.00 87.31 335 MET A O 1
ATOM 2604 N N . THR A 1 336 ? -4.319 -17.039 -29.958 1.00 83.19 336 THR A N 1
ATOM 2605 C CA . THR A 1 336 ? -3.052 -17.125 -29.213 1.00 83.19 336 THR A CA 1
ATOM 2606 C C . THR A 1 336 ? -1.837 -17.560 -30.043 1.00 83.19 336 THR A C 1
ATOM 2608 O O . THR A 1 336 ? -0.704 -17.323 -29.616 1.00 83.19 336 THR A O 1
ATOM 2611 N N . SER A 1 337 ? -2.048 -18.125 -31.237 1.00 81.75 337 SER A N 1
ATOM 2612 C CA . SER A 1 337 ? -0.996 -18.461 -32.207 1.00 81.75 337 SER A CA 1
ATOM 2613 C C . SER A 1 337 ? -0.313 -17.228 -32.814 1.00 81.75 337 SER A C 1
ATOM 2615 O O . SER A 1 337 ? 0.860 -17.294 -33.182 1.00 81.75 337 SER A O 1
ATOM 2617 N N . LEU A 1 338 ? -1.005 -16.084 -32.882 1.00 82.81 338 LEU A N 1
ATOM 2618 C CA . LEU A 1 338 ? -0.468 -14.850 -33.456 1.00 82.81 338 LEU A CA 1
ATOM 2619 C C . LEU A 1 338 ? 0.415 -14.104 -32.450 1.00 82.81 338 LEU A C 1
ATOM 2621 O O . LEU A 1 338 ? -0.028 -13.754 -31.346 1.00 82.81 338 LEU A O 1
ATOM 2625 N N . LYS A 1 339 ? 1.671 -13.823 -32.845 1.00 74.75 339 LYS A N 1
ATOM 2626 C CA . LYS A 1 339 ? 2.623 -13.090 -31.993 1.00 74.75 339 LYS A CA 1
ATOM 2627 C C . LYS A 1 339 ? 2.156 -11.655 -31.742 1.00 74.75 339 LYS A C 1
ATOM 2629 O O . LYS A 1 339 ? 2.163 -11.220 -30.590 1.00 74.75 339 LYS A O 1
ATOM 2634 N N . MET A 1 340 ? 1.728 -10.977 -32.805 1.00 78.38 340 MET A N 1
ATOM 2635 C CA . MET A 1 340 ? 1.118 -9.650 -32.779 1.00 78.38 340 MET A CA 1
ATOM 2636 C C . MET A 1 340 ? -0.217 -9.691 -33.520 1.00 78.38 340 MET A C 1
ATOM 2638 O O . MET A 1 340 ? -0.339 -10.377 -34.533 1.00 78.38 340 MET A O 1
ATOM 2642 N N . HIS A 1 341 ? -1.206 -8.964 -33.011 1.00 82.69 341 HIS A N 1
ATOM 2643 C CA . HIS A 1 341 ? -2.523 -8.828 -33.624 1.00 82.69 341 HIS A CA 1
ATOM 2644 C C . HIS A 1 341 ? -3.021 -7.405 -33.357 1.00 82.69 341 HIS A C 1
ATOM 2646 O O . HIS A 1 341 ? -3.243 -7.049 -32.205 1.00 82.69 341 HIS A O 1
ATOM 2652 N N . ALA A 1 342 ? -3.175 -6.587 -34.401 1.00 81.88 342 ALA A N 1
ATOM 2653 C CA . ALA A 1 342 ? -3.470 -5.156 -34.254 1.00 81.88 342 ALA A CA 1
ATOM 2654 C C . ALA A 1 342 ? -4.807 -4.879 -33.540 1.00 81.88 342 ALA A C 1
ATOM 2656 O O . ALA A 1 342 ? -4.921 -3.909 -32.802 1.00 81.88 342 ALA A O 1
ATOM 2657 N N . GLY A 1 343 ? -5.797 -5.763 -33.701 1.00 82.69 343 GLY A N 1
ATOM 2658 C CA . GLY A 1 343 ? -7.083 -5.678 -32.999 1.00 82.69 343 GLY A CA 1
ATOM 2659 C C . GLY A 1 343 ? -7.092 -6.299 -31.597 1.00 82.69 343 GLY A C 1
ATOM 2660 O O . GLY A 1 343 ? -8.165 -6.501 -31.045 1.00 82.69 343 GLY A O 1
ATOM 2661 N N . ARG A 1 344 ? -5.932 -6.690 -31.046 1.00 87.19 344 ARG A N 1
ATOM 2662 C CA . ARG A 1 344 ? -5.826 -7.278 -29.703 1.00 87.19 344 ARG A CA 1
ATOM 2663 C C . ARG A 1 344 ? -5.342 -6.198 -28.730 1.00 87.19 344 ARG A C 1
ATOM 2665 O O . ARG A 1 344 ? -4.134 -5.962 -28.685 1.00 87.19 344 ARG A O 1
ATOM 2672 N N . PRO A 1 345 ? -6.236 -5.560 -27.956 1.00 86.94 345 PRO A N 1
ATOM 2673 C CA . PRO A 1 345 ? -5.807 -4.587 -26.964 1.00 86.94 345 PRO A CA 1
ATOM 2674 C C . PRO A 1 345 ? -5.066 -5.268 -25.807 1.00 86.94 345 PRO A C 1
ATOM 2676 O O . PRO A 1 345 ? -5.185 -6.480 -25.583 1.00 86.94 345 PRO A O 1
ATOM 2679 N N . GLU A 1 346 ? -4.307 -4.475 -25.053 1.00 84.62 346 GLU A N 1
ATOM 2680 C CA . GLU A 1 346 ? -3.726 -4.927 -23.790 1.00 84.62 346 GLU A CA 1
ATOM 2681 C C . GLU A 1 346 ? -4.831 -5.246 -22.781 1.00 84.62 346 GLU A C 1
ATOM 2683 O O . GLU A 1 346 ? -5.800 -4.506 -22.672 1.00 84.62 346 GLU A O 1
ATOM 2688 N N . VAL A 1 347 ? -4.683 -6.328 -22.014 1.00 86.75 347 VAL A N 1
ATOM 2689 C CA . VAL A 1 347 ? -5.696 -6.753 -21.030 1.00 86.75 347 VAL A CA 1
ATOM 2690 C C . VAL A 1 347 ? -5.721 -5.870 -19.773 1.00 86.75 347 VAL A C 1
ATOM 2692 O O . VAL A 1 347 ? -6.702 -5.876 -19.036 1.00 86.75 347 VAL A O 1
ATOM 2695 N N . ALA A 1 348 ? -4.664 -5.087 -19.529 1.00 86.62 348 ALA A N 1
ATOM 2696 C CA . ALA A 1 348 ? -4.468 -4.334 -18.289 1.00 86.62 348 ALA A CA 1
ATOM 2697 C C . ALA A 1 348 ? -5.678 -3.471 -17.858 1.00 86.62 348 ALA A C 1
ATOM 2699 O O . ALA A 1 348 ? -6.033 -3.544 -16.681 1.00 86.62 348 ALA A O 1
ATOM 2700 N N . PRO A 1 349 ? -6.390 -2.751 -18.754 1.00 90.62 349 PRO A N 1
ATOM 2701 C CA . PRO A 1 349 ? -7.577 -1.981 -18.373 1.00 90.62 349 PRO A CA 1
ATOM 2702 C C . PRO A 1 349 ? -8.749 -2.814 -17.836 1.00 90.62 349 PRO A C 1
ATOM 2704 O O . PRO A 1 349 ? -9.564 -2.293 -17.086 1.00 90.62 349 PRO A O 1
ATOM 2707 N N . TRP A 1 350 ? -8.855 -4.099 -18.183 1.00 91.31 350 TRP A N 1
ATOM 2708 C CA . TRP A 1 350 ? -9.861 -4.993 -17.595 1.00 91.31 350 TRP A CA 1
ATOM 2709 C C . TRP A 1 350 ? -9.418 -5.571 -16.249 1.00 91.31 350 TRP A C 1
ATOM 2711 O O . TRP A 1 350 ? -10.259 -6.037 -15.494 1.00 91.31 350 TRP A O 1
ATOM 2721 N N . LEU A 1 351 ? -8.116 -5.547 -15.946 1.00 90.38 351 LEU A N 1
ATOM 2722 C CA . LEU A 1 351 ? -7.581 -6.029 -14.671 1.00 90.38 351 LEU A CA 1
ATOM 2723 C C . LEU A 1 351 ? -7.549 -4.922 -13.611 1.00 90.38 351 LEU A C 1
ATOM 2725 O O . LEU A 1 351 ? -7.901 -5.154 -12.461 1.00 90.38 351 LEU A O 1
ATOM 2729 N N . ARG A 1 352 ? -7.122 -3.713 -13.994 1.00 88.62 352 ARG A N 1
ATOM 2730 C CA . ARG A 1 352 ? -6.898 -2.590 -13.065 1.00 88.62 352 ARG A CA 1
ATOM 2731 C C . ARG A 1 352 ? -7.747 -1.356 -13.349 1.00 88.62 352 ARG A C 1
ATOM 2733 O O . ARG A 1 352 ? -7.764 -0.440 -12.538 1.00 88.62 352 ARG A O 1
ATOM 2740 N N . GLY A 1 353 ? -8.478 -1.337 -14.463 1.00 90.06 353 GLY A N 1
ATOM 2741 C CA . GLY A 1 353 ? -9.176 -0.142 -14.929 1.00 90.06 353 GLY A CA 1
ATOM 2742 C C . GLY A 1 353 ? -8.239 0.862 -15.599 1.00 90.06 353 GLY A C 1
ATOM 2743 O O . GLY A 1 353 ? -7.034 0.645 -15.735 1.00 90.06 353 GLY A O 1
ATOM 2744 N N . TRP A 1 354 ? -8.811 1.972 -16.049 1.00 88.69 354 TRP A N 1
ATOM 2745 C CA . TRP A 1 354 ? -8.091 3.168 -16.459 1.00 88.69 354 TRP A CA 1
ATOM 2746 C C . TRP A 1 354 ? -7.712 3.948 -15.208 1.00 88.69 354 TRP A C 1
ATOM 2748 O O . TRP A 1 354 ? -8.484 4.758 -14.697 1.00 88.69 354 TRP A O 1
ATOM 2758 N N . VAL A 1 355 ? -6.524 3.641 -14.705 1.00 81.38 355 VAL A N 1
ATOM 2759 C CA . VAL A 1 355 ? -5.900 4.318 -13.573 1.00 81.38 355 VAL A CA 1
ATOM 2760 C C . VAL A 1 355 ? -4.743 5.171 -14.079 1.00 81.38 355 VAL A C 1
ATOM 2762 O O . VAL A 1 355 ? -3.974 4.730 -14.935 1.00 81.38 355 VAL A O 1
ATOM 2765 N N . ASP A 1 356 ? -4.595 6.375 -13.527 1.00 70.81 356 ASP A N 1
ATOM 2766 C CA . ASP A 1 356 ? -3.415 7.225 -13.734 1.00 70.81 356 ASP A CA 1
ATOM 2767 C C . ASP A 1 356 ? -2.247 6.741 -12.853 1.00 70.81 356 ASP A C 1
ATOM 2769 O O . ASP A 1 356 ? -1.623 7.500 -12.105 1.00 70.81 356 ASP A O 1
ATOM 2773 N N . ASP A 1 357 ? -1.956 5.440 -12.918 1.00 76.38 357 ASP A N 1
ATOM 2774 C CA . ASP A 1 357 ? -0.834 4.854 -12.199 1.00 76.38 357 ASP A CA 1
ATOM 2775 C C . ASP A 1 357 ? 0.468 5.414 -12.764 1.00 76.38 357 ASP A C 1
ATOM 2777 O O . ASP A 1 357 ? 0.735 5.385 -13.973 1.00 76.38 357 ASP A O 1
ATOM 2781 N N . LYS A 1 358 ? 1.336 5.895 -11.869 1.00 83.88 358 LYS A N 1
ATOM 2782 C CA . LYS A 1 358 ? 2.684 6.270 -12.283 1.00 83.88 358 LYS A CA 1
ATOM 2783 C C . LYS A 1 358 ? 3.394 5.021 -12.815 1.00 83.88 358 LYS A C 1
ATOM 2785 O O . LYS A 1 358 ? 3.288 3.958 -12.192 1.00 83.88 358 LYS A O 1
ATOM 2790 N N . PRO A 1 359 ? 4.166 5.136 -13.910 1.00 87.69 359 PRO A N 1
ATOM 2791 C CA . PRO A 1 359 ? 4.920 4.011 -14.443 1.00 87.69 359 PRO A CA 1
ATOM 2792 C C . PRO A 1 359 ? 5.780 3.365 -13.356 1.00 87.69 359 PRO A C 1
ATOM 2794 O O . PRO A 1 359 ? 6.369 4.082 -12.545 1.00 87.69 359 PRO A O 1
ATOM 2797 N N . GLN A 1 360 ? 5.830 2.034 -13.335 1.00 91.56 360 GLN A N 1
ATOM 2798 C CA . GLN A 1 360 ? 6.634 1.252 -12.393 1.00 91.56 360 GLN A CA 1
ATOM 2799 C C . GLN A 1 360 ? 7.852 0.642 -13.093 1.00 91.56 360 GLN A C 1
ATOM 2801 O O . GLN A 1 360 ? 7.832 0.372 -14.301 1.00 91.56 360 GLN A O 1
ATOM 2806 N N . THR A 1 361 ? 8.904 0.410 -12.316 1.00 94.75 361 THR A N 1
ATOM 2807 C CA . THR A 1 361 ? 10.129 -0.280 -12.725 1.00 94.75 361 THR A CA 1
ATOM 2808 C C . THR A 1 361 ? 10.510 -1.260 -11.623 1.00 94.75 361 THR A C 1
ATOM 2810 O O . THR A 1 361 ? 10.500 -0.906 -10.443 1.00 94.75 361 THR A O 1
ATOM 2813 N N . VAL A 1 362 ? 10.862 -2.484 -12.011 1.00 96.06 362 VAL A N 1
ATOM 2814 C CA . VAL A 1 362 ? 11.422 -3.481 -11.092 1.00 96.06 362 VAL A CA 1
ATOM 2815 C C . VAL A 1 362 ? 12.933 -3.299 -11.062 1.00 96.06 362 VAL A C 1
ATOM 2817 O O . VAL A 1 362 ? 13.545 -3.188 -12.116 1.00 96.06 362 VAL A O 1
ATOM 2820 N N . VAL A 1 363 ? 13.544 -3.269 -9.885 1.00 96.25 363 VAL A N 1
ATOM 2821 C CA . VAL A 1 363 ? 14.992 -3.154 -9.683 1.00 96.25 363 VAL A CA 1
ATOM 2822 C C . VAL A 1 363 ? 15.477 -4.377 -8.921 1.00 96.25 363 VAL A C 1
ATOM 2824 O O . VAL A 1 363 ? 14.814 -4.823 -7.985 1.00 96.25 363 VAL A O 1
ATOM 2827 N N . LEU A 1 364 ? 16.624 -4.917 -9.316 1.00 95.25 364 LEU A N 1
ATOM 2828 C CA . LEU A 1 364 ? 17.302 -5.987 -8.595 1.00 95.25 364 LEU A CA 1
ATOM 2829 C C . LEU A 1 364 ? 18.821 -5.825 -8.678 1.00 95.25 364 LEU A C 1
ATOM 2831 O O . LEU A 1 364 ? 19.317 -5.126 -9.560 1.00 95.25 364 LEU A O 1
ATOM 2835 N N . TRP A 1 365 ? 19.549 -6.470 -7.768 1.00 93.94 365 TRP A N 1
ATOM 2836 C CA . TRP A 1 365 ? 21.003 -6.355 -7.652 1.00 93.94 365 TRP A CA 1
ATOM 2837 C C . TRP A 1 365 ? 21.660 -7.709 -7.847 1.00 93.94 365 TRP A C 1
ATOM 2839 O O . TRP A 1 365 ? 21.225 -8.683 -7.236 1.00 93.94 365 TRP A O 1
ATOM 2849 N N . ARG A 1 366 ? 22.727 -7.741 -8.648 1.00 90.88 366 ARG A N 1
ATOM 2850 C CA . ARG A 1 366 ? 23.533 -8.941 -8.887 1.00 90.88 366 ARG A CA 1
ATOM 2851 C C . ARG A 1 366 ? 25.019 -8.674 -8.743 1.00 90.88 366 ARG A C 1
ATOM 2853 O O . ARG A 1 366 ? 25.497 -7.575 -9.054 1.00 90.88 366 ARG A O 1
ATOM 2860 N N . ALA A 1 367 ? 25.734 -9.683 -8.261 1.00 87.31 367 ALA A N 1
ATOM 2861 C CA . ALA A 1 367 ? 27.189 -9.714 -8.255 1.00 87.31 367 ALA A CA 1
ATOM 2862 C C . ALA A 1 367 ? 27.743 -9.792 -9.680 1.00 87.31 367 ALA A C 1
ATOM 2864 O O . ALA A 1 367 ? 28.664 -9.056 -10.042 1.00 87.31 367 ALA A O 1
ATOM 2865 N N . HIS A 1 368 ? 27.114 -10.633 -10.498 1.00 84.25 368 HIS A N 1
ATOM 2866 C CA . HIS A 1 368 ? 27.512 -10.909 -11.864 1.00 84.25 368 HIS A CA 1
ATOM 2867 C C . HIS A 1 368 ? 26.521 -10.288 -12.846 1.00 84.25 368 HIS A C 1
ATOM 2869 O O . HIS A 1 368 ? 25.312 -10.506 -12.781 1.00 84.25 368 HIS A O 1
ATOM 2875 N N . LEU A 1 369 ? 27.048 -9.518 -13.793 1.00 83.00 369 LEU A N 1
ATOM 2876 C CA . LEU A 1 369 ? 26.310 -9.055 -14.961 1.00 83.00 369 LEU A CA 1
ATOM 2877 C C . LEU A 1 369 ? 26.992 -9.620 -16.215 1.00 83.00 369 LEU A C 1
ATOM 2879 O O . LEU A 1 369 ? 28.224 -9.664 -16.240 1.00 83.00 369 LEU A O 1
ATOM 2883 N N . PRO A 1 370 ? 26.237 -10.003 -17.262 1.00 80.31 370 PRO A N 1
ATOM 2884 C CA . PRO A 1 370 ? 26.786 -10.431 -18.552 1.00 80.31 370 PRO A CA 1
ATOM 2885 C C . PRO A 1 370 ? 27.354 -9.225 -19.330 1.00 80.31 370 PRO A C 1
ATOM 2887 O O . PRO A 1 370 ? 26.814 -8.790 -20.352 1.00 80.31 370 PRO A O 1
ATOM 2890 N N . ILE A 1 371 ? 28.415 -8.626 -18.787 1.00 72.56 371 ILE A N 1
ATOM 2891 C CA . ILE A 1 371 ? 29.121 -7.466 -19.338 1.00 72.56 371 ILE A CA 1
ATOM 2892 C C . ILE A 1 371 ? 30.192 -7.996 -20.300 1.00 72.56 371 ILE A C 1
ATOM 2894 O O . ILE A 1 371 ? 30.967 -8.869 -19.909 1.00 72.56 371 ILE A O 1
ATOM 2898 N N . PRO A 1 372 ? 30.269 -7.495 -21.542 1.00 62.00 372 PRO A N 1
ATOM 2899 C CA . PRO A 1 372 ? 31.367 -7.841 -22.426 1.00 62.00 372 PRO A CA 1
ATOM 2900 C C . PRO A 1 372 ? 32.660 -7.189 -21.909 1.00 62.00 372 PRO A C 1
ATOM 2902 O O . PRO A 1 372 ? 32.622 -6.107 -21.320 1.00 62.00 372 PRO A O 1
ATOM 2905 N N . ALA A 1 373 ? 33.815 -7.815 -22.154 1.00 53.34 373 ALA A N 1
ATOM 2906 C CA . ALA A 1 373 ? 35.123 -7.169 -21.990 1.00 53.34 373 ALA A CA 1
ATOM 2907 C C . ALA A 1 373 ? 35.122 -5.779 -22.684 1.00 53.34 373 ALA A C 1
ATOM 2909 O O . ALA A 1 373 ? 34.317 -5.584 -23.599 1.00 53.34 373 ALA A O 1
ATOM 2910 N N . PRO A 1 374 ? 35.929 -4.798 -22.227 1.00 52.59 374 PRO A N 1
ATOM 2911 C CA . PRO A 1 374 ? 35.646 -3.370 -22.371 1.00 52.59 374 PRO A CA 1
ATOM 2912 C C . PRO A 1 374 ? 35.141 -2.947 -23.759 1.00 52.59 374 PRO A C 1
ATOM 2914 O O . PRO A 1 374 ? 35.603 -3.406 -24.800 1.00 52.59 374 PRO A O 1
ATOM 2917 N N . LEU A 1 375 ? 34.187 -2.013 -23.735 1.00 54.00 375 LEU A N 1
ATOM 2918 C CA . LEU A 1 375 ? 33.375 -1.529 -24.854 1.00 54.00 375 LEU A CA 1
ATOM 2919 C C . LEU A 1 375 ? 34.071 -0.833 -26.055 1.00 54.00 375 LEU A C 1
ATOM 2921 O O . LEU A 1 375 ? 33.321 -0.503 -26.979 1.00 54.00 375 LEU A O 1
ATOM 2925 N N . PRO A 1 376 ? 35.402 -0.592 -26.158 1.00 46.62 376 PRO A N 1
ATOM 2926 C CA . PRO A 1 376 ? 35.941 0.018 -27.376 1.00 46.62 376 PRO A CA 1
ATOM 2927 C C . PRO A 1 376 ? 35.790 -0.816 -28.663 1.00 46.62 376 PRO A C 1
ATOM 2929 O O . PRO A 1 376 ? 35.929 -0.241 -29.736 1.00 46.62 376 PRO A O 1
ATOM 2932 N N . GLU A 1 377 ? 35.476 -2.119 -28.599 1.00 48.22 377 GLU A N 1
ATOM 2933 C CA . GLU A 1 377 ? 35.634 -3.034 -29.750 1.00 48.22 377 GLU A CA 1
ATOM 2934 C C . GLU A 1 377 ? 34.372 -3.803 -30.197 1.00 48.22 377 GLU A C 1
ATOM 2936 O O . GLU A 1 377 ? 34.479 -4.781 -30.927 1.00 48.22 377 GLU A O 1
ATOM 2941 N N . LEU A 1 378 ? 33.148 -3.376 -29.857 1.00 52.69 378 LEU A N 1
ATOM 2942 C CA . LEU A 1 378 ? 31.946 -3.893 -30.551 1.00 52.69 378 LEU A CA 1
ATOM 2943 C C . LEU A 1 378 ? 31.716 -3.125 -31.867 1.00 52.69 378 LEU A C 1
ATOM 2945 O O . LEU A 1 378 ? 30.680 -2.475 -32.075 1.00 52.69 378 LEU A O 1
ATOM 2949 N N . GLU A 1 379 ? 32.716 -3.152 -32.749 1.00 50.28 379 GLU A N 1
ATOM 2950 C CA . GLU A 1 379 ? 32.768 -2.343 -33.970 1.00 50.28 379 GLU A CA 1
ATOM 2951 C C . GLU A 1 379 ? 31.680 -2.750 -34.979 1.00 50.28 379 GLU A C 1
ATOM 2953 O O . GLU A 1 379 ? 31.166 -1.908 -35.726 1.00 50.28 379 GLU A O 1
ATOM 2958 N N . ASN A 1 380 ? 31.233 -4.015 -34.977 1.00 59.06 380 ASN A N 1
ATOM 2959 C CA . ASN A 1 380 ? 30.294 -4.521 -35.981 1.00 59.06 380 ASN A CA 1
ATOM 2960 C C . ASN A 1 380 ? 28.939 -5.013 -35.415 1.00 59.06 380 ASN A C 1
ATOM 2962 O O . ASN A 1 380 ? 28.735 -5.264 -34.228 1.00 59.06 380 ASN A O 1
ATOM 2966 N N . LYS A 1 381 ? 27.927 -5.110 -36.297 1.00 58.84 381 LYS A N 1
ATOM 2967 C CA . LYS A 1 381 ? 26.561 -5.554 -35.933 1.00 58.84 381 LYS A CA 1
ATOM 2968 C C . LYS A 1 381 ? 26.502 -7.015 -35.464 1.00 58.84 381 LYS A C 1
ATOM 2970 O O . LYS A 1 381 ? 25.504 -7.405 -34.861 1.00 58.84 381 LYS A O 1
ATOM 2975 N N . ARG A 1 382 ? 27.505 -7.833 -35.800 1.00 59.38 382 ARG A N 1
ATOM 2976 C CA . ARG A 1 382 ? 27.520 -9.268 -35.499 1.00 59.38 382 ARG A CA 1
ATOM 2977 C C . ARG A 1 382 ? 27.879 -9.500 -34.036 1.00 59.38 382 ARG A C 1
ATOM 2979 O O . ARG A 1 382 ? 27.115 -10.183 -33.366 1.00 59.38 382 ARG A O 1
ATOM 2986 N N . GLU A 1 383 ? 28.926 -8.851 -33.538 1.00 64.12 383 GLU A N 1
ATOM 2987 C CA . GLU A 1 383 ? 29.350 -8.959 -32.136 1.00 64.12 383 GLU A CA 1
ATOM 2988 C C . GLU A 1 383 ? 28.268 -8.443 -31.180 1.00 64.12 383 GLU A C 1
ATOM 2990 O O . GLU A 1 383 ? 27.926 -9.114 -30.214 1.00 64.12 383 GLU A O 1
ATOM 2995 N N . ARG A 1 384 ? 27.608 -7.321 -31.513 1.00 63.53 384 ARG A N 1
ATOM 2996 C CA . ARG A 1 384 ? 26.443 -6.831 -30.747 1.00 63.53 384 ARG A CA 1
ATOM 2997 C C . ARG A 1 384 ? 25.301 -7.845 -30.676 1.00 63.53 384 ARG A C 1
ATOM 2999 O O . ARG A 1 384 ? 24.634 -7.964 -29.653 1.00 63.53 384 ARG A O 1
ATOM 3006 N N . ARG A 1 385 ? 25.051 -8.570 -31.770 1.00 63.12 385 ARG A N 1
ATOM 3007 C CA . ARG A 1 385 ? 24.005 -9.600 -31.816 1.00 63.12 385 ARG A CA 1
ATOM 3008 C C . ARG A 1 385 ? 24.389 -10.827 -30.996 1.00 63.12 385 ARG A C 1
ATOM 3010 O O . ARG A 1 385 ? 23.496 -11.449 -30.432 1.00 63.12 385 ARG A O 1
ATOM 3017 N N . ASP A 1 386 ? 25.665 -11.188 -30.970 1.00 71.62 386 ASP A N 1
ATOM 3018 C CA . ASP A 1 386 ? 26.144 -12.325 -30.189 1.00 71.62 386 ASP A CA 1
ATOM 3019 C C . ASP A 1 386 ? 26.138 -11.979 -28.686 1.00 71.62 386 ASP A C 1
ATOM 3021 O O . ASP A 1 386 ? 25.533 -12.722 -27.922 1.00 71.62 386 ASP A O 1
ATOM 3025 N N . TRP A 1 387 ? 26.532 -10.761 -28.296 1.00 76.25 387 TRP A N 1
ATOM 3026 C CA . TRP A 1 387 ? 26.357 -10.271 -26.920 1.00 76.25 387 TRP A CA 1
ATOM 3027 C C . TRP A 1 387 ? 24.891 -10.272 -26.449 1.00 76.25 387 TRP A C 1
ATOM 3029 O O . TRP A 1 387 ? 24.588 -10.720 -25.347 1.00 76.25 387 TRP A O 1
ATOM 3039 N N . HIS A 1 388 ? 23.936 -9.840 -27.286 1.00 78.38 388 HIS A N 1
ATOM 3040 C CA . HIS A 1 388 ? 22.511 -9.929 -26.930 1.00 78.38 388 HIS A CA 1
ATOM 3041 C C . HIS A 1 388 ? 22.046 -11.376 -26.692 1.00 78.38 388 HIS A C 1
ATOM 3043 O O . HIS A 1 388 ? 21.151 -11.594 -25.873 1.00 78.38 388 HIS A O 1
ATOM 3049 N N . LYS A 1 389 ? 22.616 -12.360 -27.405 1.00 79.44 389 LYS A N 1
ATOM 3050 C CA . LYS A 1 389 ? 22.319 -13.779 -27.156 1.00 79.44 389 LYS A CA 1
ATOM 3051 C C . LYS A 1 389 ? 22.929 -14.243 -25.844 1.00 79.44 389 LYS A C 1
ATOM 3053 O O . LYS A 1 389 ? 22.253 -14.972 -25.133 1.00 79.44 389 LYS A O 1
ATOM 3058 N N . ASP A 1 390 ? 24.142 -13.806 -25.521 1.00 81.75 390 ASP A N 1
ATOM 3059 C CA . ASP A 1 390 ? 24.807 -14.164 -24.266 1.00 81.75 390 ASP A CA 1
ATOM 3060 C C . ASP A 1 390 ? 24.038 -13.600 -23.065 1.00 81.75 390 ASP A C 1
ATOM 3062 O O . ASP A 1 390 ? 23.776 -14.321 -22.106 1.00 81.75 390 ASP A O 1
ATOM 3066 N N . ILE A 1 391 ? 23.550 -12.356 -23.160 1.00 82.12 391 ILE A N 1
ATOM 3067 C CA . ILE A 1 391 ? 22.637 -11.774 -22.164 1.00 82.12 391 ILE A CA 1
ATOM 3068 C C . ILE A 1 391 ? 21.356 -12.605 -22.041 1.00 82.12 391 ILE A C 1
ATOM 3070 O O . ILE A 1 391 ? 20.917 -12.909 -20.931 1.00 82.12 391 ILE A O 1
ATOM 3074 N N . ALA A 1 392 ? 20.735 -12.956 -23.169 1.00 81.81 392 ALA A N 1
ATOM 3075 C CA . ALA A 1 392 ? 19.508 -13.745 -23.160 1.00 81.81 392 ALA A CA 1
ATOM 3076 C C . ALA A 1 392 ? 19.736 -15.134 -22.539 1.00 81.81 392 ALA A C 1
ATOM 3078 O O . ALA A 1 392 ? 18.934 -15.562 -21.715 1.00 81.81 392 ALA A O 1
ATOM 3079 N N . ALA A 1 393 ? 20.843 -15.801 -22.874 1.00 83.19 393 ALA A N 1
ATOM 3080 C CA . ALA A 1 393 ? 21.226 -17.092 -22.310 1.00 83.19 393 ALA A CA 1
ATOM 3081 C C . ALA A 1 393 ? 21.513 -16.990 -20.805 1.00 83.19 393 ALA A C 1
ATOM 3083 O O . ALA A 1 393 ? 21.062 -17.839 -20.037 1.00 83.19 393 ALA A O 1
ATOM 3084 N N . TYR A 1 394 ? 22.193 -15.923 -20.372 1.00 85.56 394 TYR A N 1
ATOM 3085 C CA . TYR A 1 394 ? 22.438 -15.647 -18.961 1.00 85.56 394 TYR A CA 1
ATOM 3086 C C . TYR A 1 394 ? 21.119 -15.518 -18.189 1.00 85.56 394 TYR A C 1
ATOM 3088 O O . TYR A 1 394 ? 20.921 -16.243 -17.216 1.00 85.56 394 TYR A O 1
ATOM 3096 N N . PHE A 1 395 ? 20.182 -14.671 -18.630 1.00 86.44 395 PHE A N 1
ATOM 3097 C CA . PHE A 1 395 ? 18.896 -14.493 -17.939 1.00 86.44 395 PHE A CA 1
ATOM 3098 C C . PHE A 1 395 ? 17.917 -15.660 -18.133 1.00 86.44 395 PHE A C 1
ATOM 3100 O O . PHE A 1 395 ? 17.009 -15.819 -17.321 1.00 86.44 395 PHE A O 1
ATOM 3107 N N . GLU A 1 396 ? 18.103 -16.510 -19.145 1.00 84.12 396 GLU A N 1
ATOM 3108 C CA . GLU A 1 396 ? 17.390 -17.788 -19.242 1.00 84.12 396 GLU A CA 1
ATOM 3109 C C . GLU A 1 396 ? 17.897 -18.793 -18.195 1.00 84.12 396 GLU A C 1
ATOM 3111 O O . GLU A 1 396 ? 17.099 -19.509 -17.590 1.00 84.12 396 GLU A O 1
ATOM 3116 N N . ALA A 1 397 ? 19.213 -18.852 -17.973 1.00 82.88 397 ALA A N 1
ATOM 3117 C CA . ALA A 1 397 ? 19.815 -19.704 -16.949 1.00 82.88 397 ALA A CA 1
ATOM 3118 C C . ALA A 1 397 ? 19.581 -19.161 -15.531 1.00 82.88 397 ALA A C 1
ATOM 3120 O O . ALA A 1 397 ? 19.471 -19.931 -14.583 1.00 82.88 397 ALA A O 1
ATOM 3121 N N . THR A 1 398 ? 19.487 -17.838 -15.397 1.00 83.81 398 THR A N 1
ATOM 3122 C CA . THR A 1 398 ? 19.396 -17.120 -14.121 1.00 83.81 398 THR A CA 1
ATOM 3123 C C . THR A 1 398 ? 18.234 -16.119 -14.122 1.00 83.81 398 THR A C 1
ATOM 3125 O O . THR A 1 398 ? 18.448 -14.905 -14.021 1.00 83.81 398 THR A O 1
ATOM 3128 N N . PRO A 1 399 ? 16.978 -16.572 -14.269 1.00 85.12 399 PRO A N 1
ATOM 3129 C CA . PRO A 1 399 ? 15.842 -15.659 -14.343 1.00 85.12 399 PRO A CA 1
ATOM 3130 C C . PRO A 1 399 ? 15.723 -14.816 -13.060 1.00 85.12 399 PRO A C 1
ATOM 3132 O O . PRO A 1 399 ? 15.998 -15.329 -11.975 1.00 85.12 399 PRO A O 1
ATOM 3135 N N . PRO A 1 400 ? 15.323 -13.532 -13.151 1.00 88.38 400 PRO A N 1
ATOM 3136 C CA . PRO A 1 400 ? 15.030 -12.702 -11.983 1.00 88.38 400 PRO A CA 1
ATOM 3137 C C . PRO A 1 400 ? 14.081 -13.389 -10.995 1.00 88.38 400 PRO A C 1
ATOM 3139 O O . PRO A 1 400 ? 12.909 -13.612 -11.310 1.00 88.38 400 PRO A O 1
ATOM 3142 N N . HIS A 1 401 ? 14.552 -13.680 -9.786 1.00 87.69 401 HIS A N 1
ATOM 3143 C CA . HIS A 1 401 ? 13.733 -14.301 -8.750 1.00 87.69 401 HIS A CA 1
ATOM 3144 C C . HIS A 1 401 ? 12.938 -13.250 -7.963 1.00 87.69 401 HIS A C 1
ATOM 3146 O O . HIS A 1 401 ? 13.388 -12.120 -7.784 1.00 87.69 401 HIS A O 1
ATOM 3152 N N . VAL A 1 402 ? 11.754 -13.608 -7.455 1.00 86.19 402 VAL A N 1
ATOM 3153 C CA . VAL A 1 402 ? 10.866 -12.670 -6.735 1.00 86.19 402 VAL A CA 1
ATOM 3154 C C . VAL A 1 402 ? 11.538 -12.084 -5.486 1.00 86.19 402 VAL A C 1
ATOM 3156 O O . VAL A 1 402 ? 11.318 -10.917 -5.166 1.00 86.19 402 VAL A O 1
ATOM 3159 N N . SER A 1 403 ? 12.408 -12.848 -4.815 1.00 89.12 403 SER A N 1
ATOM 3160 C CA . SER A 1 403 ? 13.178 -12.356 -3.660 1.00 89.12 403 SER A CA 1
ATOM 3161 C C . SER A 1 403 ? 14.187 -11.257 -4.024 1.00 89.12 403 SER A C 1
ATOM 3163 O O . SER A 1 403 ? 14.490 -10.407 -3.190 1.00 89.12 403 SER A O 1
ATOM 3165 N N . GLU A 1 404 ? 14.665 -11.200 -5.271 1.00 91.44 404 GLU A N 1
ATOM 3166 C CA . GLU A 1 404 ? 15.587 -10.156 -5.738 1.00 91.44 404 GLU A CA 1
ATOM 3167 C C . GLU A 1 404 ? 14.862 -8.847 -6.098 1.00 91.44 404 GLU A C 1
ATOM 3169 O O . GLU A 1 404 ? 15.485 -7.786 -6.142 1.00 91.44 404 GLU A O 1
ATOM 3174 N N . GLN A 1 405 ? 13.556 -8.912 -6.370 1.00 93.44 405 GLN A N 1
ATOM 3175 C CA . GLN A 1 405 ? 12.811 -7.836 -7.019 1.00 93.44 405 GLN A CA 1
ATOM 3176 C C . GLN A 1 405 ? 12.299 -6.784 -6.030 1.00 93.44 405 GLN A C 1
ATOM 3178 O O . GLN A 1 405 ? 11.602 -7.095 -5.061 1.00 93.44 405 GLN A O 1
ATOM 3183 N N . LEU A 1 406 ? 12.584 -5.519 -6.338 1.00 94.44 406 LEU A N 1
ATOM 3184 C CA . LEU A 1 406 ? 11.980 -4.328 -5.745 1.00 94.44 406 LEU A CA 1
ATOM 3185 C C . LEU A 1 406 ? 11.209 -3.574 -6.829 1.00 94.44 406 LEU A C 1
ATOM 3187 O O . LEU A 1 406 ? 11.813 -3.039 -7.752 1.00 94.44 406 LEU A O 1
ATOM 3191 N N . GLU A 1 407 ? 9.888 -3.482 -6.715 1.00 93.62 407 GLU A N 1
ATOM 3192 C CA . GLU A 1 407 ? 9.061 -2.695 -7.638 1.00 93.62 407 GLU A CA 1
ATOM 3193 C C . GLU A 1 407 ? 8.693 -1.337 -7.027 1.00 93.62 407 GLU A C 1
ATOM 3195 O O . GLU A 1 407 ? 8.219 -1.257 -5.888 1.00 93.62 407 GLU A O 1
ATOM 3200 N N . THR A 1 408 ? 8.936 -0.254 -7.770 1.00 93.12 408 THR A N 1
ATOM 3201 C CA . THR A 1 408 ? 8.561 1.107 -7.363 1.00 93.12 408 THR A CA 1
ATOM 3202 C C . THR A 1 408 ? 8.409 2.038 -8.569 1.00 93.12 408 THR A C 1
ATOM 3204 O O . THR A 1 408 ? 8.701 1.672 -9.710 1.00 93.12 408 THR A O 1
ATOM 3207 N N . GLU A 1 409 ? 7.957 3.268 -8.320 1.00 92.31 409 GLU A N 1
ATOM 3208 C CA . GLU A 1 409 ? 7.688 4.263 -9.356 1.00 92.31 409 GLU A CA 1
ATOM 3209 C C . GLU A 1 409 ? 8.964 4.564 -10.167 1.00 92.31 409 GLU A C 1
ATOM 3211 O O . GLU A 1 409 ? 10.011 4.906 -9.614 1.00 92.31 409 GLU A O 1
ATOM 3216 N N . THR A 1 410 ? 8.874 4.502 -11.497 1.00 94.31 410 THR A N 1
ATOM 3217 C CA . THR A 1 410 ? 9.995 4.656 -12.437 1.00 94.31 410 THR A CA 1
ATOM 3218 C C . THR A 1 410 ? 10.774 5.949 -12.219 1.00 94.31 410 THR A C 1
ATOM 3220 O O . THR A 1 410 ? 11.993 5.971 -12.371 1.00 94.31 410 THR A O 1
ATOM 3223 N N . HIS A 1 411 ? 10.099 7.040 -11.846 1.00 93.31 411 HIS A N 1
ATOM 3224 C CA . HIS A 1 411 ? 10.793 8.297 -11.577 1.00 93.31 411 HIS A CA 1
ATOM 3225 C C . HIS A 1 411 ? 11.676 8.216 -10.326 1.00 93.31 411 HIS A C 1
ATOM 3227 O O . HIS A 1 411 ? 12.780 8.744 -10.369 1.00 93.31 411 HIS A O 1
ATOM 3233 N N . LEU A 1 412 ? 11.247 7.505 -9.273 1.00 93.25 412 LEU A N 1
ATOM 3234 C CA . LEU A 1 412 ? 12.063 7.269 -8.080 1.00 93.25 412 LEU A CA 1
ATOM 3235 C C . LEU A 1 412 ? 13.287 6.420 -8.422 1.00 93.25 412 LEU A C 1
ATOM 3237 O O . LEU A 1 412 ? 14.374 6.728 -7.947 1.00 93.25 412 LEU A O 1
ATOM 3241 N N . VAL A 1 413 ? 13.134 5.402 -9.280 1.00 96.38 413 VAL A N 1
ATOM 3242 C CA . VAL A 1 413 ? 14.262 4.587 -9.768 1.00 96.38 413 VAL A CA 1
ATOM 3243 C C . VAL A 1 413 ? 15.240 5.434 -10.579 1.00 96.38 413 VAL A C 1
ATOM 3245 O O . VAL A 1 413 ? 16.439 5.375 -10.334 1.00 96.38 413 VAL A O 1
ATOM 3248 N N . ALA A 1 414 ? 14.753 6.244 -11.521 1.00 96.06 414 ALA A N 1
ATOM 3249 C CA . ALA A 1 414 ? 15.611 7.097 -12.342 1.00 96.06 414 ALA A CA 1
ATOM 3250 C C . ALA A 1 414 ? 16.360 8.141 -11.497 1.00 96.06 414 ALA A C 1
ATOM 3252 O O . ALA A 1 414 ? 17.574 8.283 -11.633 1.00 96.06 414 ALA A O 1
ATOM 3253 N N . ASP A 1 415 ? 15.654 8.833 -10.597 1.00 95.00 415 ASP A N 1
ATOM 3254 C CA . ASP A 1 415 ? 16.242 9.849 -9.723 1.00 95.00 415 ASP A CA 1
ATOM 3255 C C . ASP A 1 415 ? 17.267 9.209 -8.757 1.00 95.00 415 ASP A C 1
ATOM 3257 O O . ASP A 1 415 ? 18.356 9.752 -8.558 1.00 95.00 415 ASP A O 1
ATOM 3261 N N . TRP A 1 416 ? 16.969 8.016 -8.219 1.00 96.06 416 TRP A N 1
ATOM 3262 C CA . TRP A 1 416 ? 17.892 7.215 -7.405 1.00 96.06 416 TRP A CA 1
ATOM 3263 C C . TRP A 1 416 ? 19.145 6.798 -8.181 1.00 96.06 416 TRP A C 1
ATOM 3265 O O . TRP A 1 416 ? 20.257 7.018 -7.703 1.00 96.06 416 TRP A O 1
ATOM 3275 N N . LEU A 1 417 ? 18.976 6.229 -9.375 1.00 95.81 417 LEU A N 1
ATOM 3276 C CA . LEU A 1 417 ? 20.068 5.699 -10.189 1.00 95.81 417 LEU A CA 1
ATOM 3277 C C . LEU A 1 417 ? 21.036 6.810 -10.611 1.00 95.81 417 LEU A C 1
ATOM 3279 O O . LEU A 1 417 ? 22.250 6.637 -10.541 1.00 95.81 417 LEU A O 1
ATOM 3283 N N . VAL A 1 418 ? 20.503 7.976 -10.987 1.00 95.31 418 VAL A N 1
ATOM 3284 C CA . VAL A 1 418 ? 21.302 9.162 -11.327 1.00 95.31 418 VAL A CA 1
ATOM 3285 C C . VAL A 1 418 ? 22.030 9.714 -10.102 1.00 95.31 418 VAL A C 1
ATOM 3287 O O . VAL A 1 418 ? 23.200 10.076 -10.207 1.00 95.31 418 VAL A O 1
ATOM 3290 N N . ALA A 1 419 ? 21.3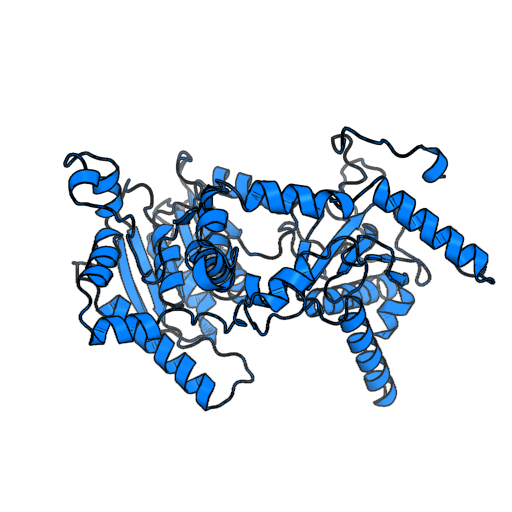79 9.751 -8.934 1.00 94.50 419 ALA A N 1
ATOM 3291 C CA . ALA A 1 419 ? 22.036 10.160 -7.695 1.00 94.50 419 ALA A CA 1
ATOM 3292 C C . ALA A 1 419 ? 23.188 9.210 -7.320 1.00 94.50 419 ALA A C 1
ATOM 3294 O O . ALA A 1 419 ? 24.274 9.680 -7.001 1.00 94.50 419 ALA A O 1
ATOM 3295 N N . ARG A 1 420 ? 22.999 7.888 -7.449 1.00 93.19 420 ARG A N 1
ATOM 3296 C CA . ARG A 1 420 ? 24.080 6.907 -7.245 1.00 93.19 420 ARG A CA 1
ATOM 3297 C C . ARG A 1 420 ? 25.212 7.074 -8.252 1.00 93.19 420 ARG A C 1
ATOM 3299 O O . ARG A 1 420 ? 26.371 7.050 -7.857 1.00 93.19 420 ARG A O 1
ATOM 3306 N N . ALA A 1 421 ? 24.892 7.284 -9.529 1.00 92.31 421 ALA A N 1
ATOM 3307 C CA . ALA A 1 421 ? 25.902 7.509 -10.559 1.00 92.31 421 ALA A CA 1
ATOM 3308 C C . ALA A 1 421 ? 26.749 8.757 -10.275 1.00 92.31 421 ALA A C 1
ATOM 3310 O O . ALA A 1 421 ? 27.965 8.741 -10.460 1.00 92.31 421 ALA A O 1
ATOM 3311 N N . LYS A 1 422 ? 26.109 9.823 -9.779 1.00 92.12 422 LYS A N 1
ATOM 3312 C CA . LYS A 1 422 ? 26.790 11.030 -9.313 1.00 92.12 422 LYS A CA 1
ATOM 3313 C C . LYS A 1 422 ? 27.768 10.725 -8.181 1.00 92.12 422 LYS A C 1
ATOM 3315 O O . LYS A 1 422 ? 28.938 11.075 -8.300 1.00 92.12 422 LYS A O 1
ATOM 3320 N N . ASP A 1 423 ? 27.295 10.068 -7.125 1.00 90.00 423 ASP A N 1
ATOM 3321 C CA . ASP A 1 423 ? 28.103 9.787 -5.936 1.00 90.00 423 ASP A CA 1
ATOM 3322 C C . ASP A 1 423 ? 29.300 8.880 -6.271 1.00 90.00 423 ASP A C 1
ATOM 3324 O O . ASP A 1 423 ? 30.411 9.143 -5.823 1.00 90.00 423 ASP A O 1
ATOM 3328 N N . LEU A 1 424 ? 29.114 7.869 -7.127 1.00 88.38 424 LEU A N 1
ATOM 3329 C CA . LEU A 1 424 ? 30.189 6.960 -7.554 1.00 88.38 424 LEU A CA 1
ATOM 3330 C C . LEU A 1 424 ? 31.278 7.653 -8.392 1.00 88.38 424 LEU A C 1
ATOM 3332 O O . LEU A 1 424 ? 32.442 7.274 -8.301 1.00 88.38 424 LEU A O 1
ATOM 3336 N N . ILE A 1 425 ? 30.924 8.663 -9.196 1.00 87.62 425 ILE A N 1
ATOM 3337 C CA . ILE A 1 425 ? 31.896 9.425 -10.002 1.00 87.62 425 ILE A CA 1
ATOM 3338 C C . ILE A 1 425 ? 32.581 10.521 -9.182 1.00 87.62 425 ILE A C 1
ATOM 3340 O O . ILE A 1 425 ? 33.780 10.741 -9.339 1.00 87.62 425 ILE A O 1
ATOM 3344 N N . GLU A 1 426 ? 31.831 11.242 -8.346 1.00 85.38 426 GLU A N 1
ATOM 3345 C CA . GLU A 1 426 ? 32.364 12.372 -7.573 1.00 85.38 426 GLU A CA 1
ATOM 3346 C C . GLU A 1 426 ? 33.092 11.925 -6.294 1.00 85.38 426 GLU A C 1
ATOM 3348 O O . GLU A 1 426 ? 33.968 12.647 -5.817 1.00 85.38 426 GLU A O 1
ATOM 3353 N N . GLN A 1 427 ? 32.744 10.764 -5.727 1.00 73.25 427 GLN A N 1
ATOM 3354 C CA . GLN A 1 427 ? 33.268 10.269 -4.447 1.00 73.25 427 GLN A CA 1
ATOM 3355 C C . GLN A 1 427 ? 33.593 8.759 -4.480 1.00 73.25 427 GLN A C 1
ATOM 3357 O O . GLN A 1 427 ? 33.065 8.001 -3.662 1.00 73.25 427 GLN A O 1
ATOM 3362 N N . PRO A 1 428 ? 34.488 8.296 -5.375 1.00 60.72 428 PRO A N 1
ATOM 3363 C CA . PRO A 1 428 ? 34.749 6.867 -5.563 1.00 60.72 428 PRO A CA 1
ATOM 3364 C C . PRO A 1 428 ? 35.276 6.153 -4.302 1.00 60.72 428 PRO A C 1
ATOM 3366 O O . PRO A 1 428 ? 34.968 4.986 -4.095 1.00 60.72 428 PRO A O 1
ATOM 3369 N N . GLU A 1 429 ? 36.014 6.839 -3.419 1.00 54.41 429 GLU A N 1
ATOM 3370 C CA . GLU A 1 429 ? 36.718 6.213 -2.280 1.00 54.41 429 GLU A CA 1
ATOM 3371 C C . GLU A 1 429 ? 36.181 6.599 -0.883 1.00 54.41 429 GLU A C 1
ATOM 3373 O O . GLU A 1 429 ? 36.643 6.070 0.127 1.00 54.41 429 GLU A O 1
ATOM 3378 N N . ALA A 1 430 ? 35.213 7.517 -0.774 1.00 47.28 430 ALA A N 1
ATOM 3379 C CA . ALA A 1 430 ? 34.887 8.147 0.514 1.00 47.28 430 ALA A CA 1
ATOM 3380 C C . ALA A 1 430 ? 33.988 7.304 1.448 1.00 47.28 430 ALA A C 1
ATOM 3382 O O . ALA A 1 430 ? 33.987 7.538 2.658 1.00 47.28 430 ALA A O 1
ATOM 3383 N N . GLU A 1 431 ? 33.236 6.323 0.931 1.00 47.56 431 GLU A N 1
ATOM 3384 C CA . GLU A 1 431 ? 32.155 5.680 1.703 1.00 47.56 431 GLU A CA 1
ATOM 3385 C C . GLU A 1 431 ? 32.054 4.147 1.581 1.00 47.56 431 GLU A C 1
ATOM 3387 O O . GLU A 1 431 ? 31.192 3.553 2.230 1.00 47.56 431 GLU A O 1
ATOM 3392 N N . PHE A 1 432 ? 32.920 3.469 0.816 1.00 43.78 432 PHE A N 1
ATOM 3393 C CA . PHE A 1 432 ? 32.921 1.998 0.712 1.00 43.78 432 PHE A CA 1
ATOM 3394 C C . PHE A 1 432 ? 33.735 1.361 1.857 1.00 43.78 432 PHE A C 1
ATOM 3396 O O . PHE A 1 432 ? 34.689 0.616 1.650 1.00 43.78 432 PHE A O 1
ATOM 3403 N N . LYS A 1 433 ? 33.400 1.692 3.112 1.00 41.06 433 LYS A N 1
ATOM 3404 C CA . LYS A 1 433 ? 33.948 0.976 4.276 1.00 41.06 433 LYS A CA 1
ATOM 3405 C C . LYS A 1 433 ? 33.181 -0.332 4.441 1.00 41.06 433 LYS A C 1
ATOM 3407 O O . LYS A 1 433 ? 32.027 -0.325 4.861 1.00 41.06 433 LYS A O 1
ATOM 3412 N N . ALA A 1 434 ? 33.836 -1.433 4.083 1.00 40.97 434 ALA A N 1
ATOM 3413 C CA . ALA A 1 434 ? 33.326 -2.789 4.218 1.00 40.97 434 ALA A CA 1
ATOM 3414 C C . ALA A 1 434 ? 32.785 -3.063 5.635 1.00 40.97 434 ALA A C 1
ATOM 3416 O O . ALA A 1 434 ? 33.470 -2.823 6.632 1.00 40.97 434 ALA A O 1
ATOM 3417 N N . GLN A 1 435 ? 31.566 -3.603 5.719 1.00 40.72 435 GLN A N 1
ATOM 3418 C CA . GLN A 1 435 ? 31.163 -4.399 6.876 1.00 40.72 435 GLN A CA 1
ATOM 3419 C C . GLN A 1 435 ? 31.993 -5.693 6.846 1.00 40.72 435 GLN A C 1
ATOM 3421 O O . GLN A 1 435 ? 32.039 -6.393 5.835 1.00 40.72 435 GLN A O 1
ATOM 3426 N N . ASN A 1 436 ? 32.728 -5.932 7.933 1.00 39.19 436 ASN A N 1
ATOM 3427 C CA . ASN A 1 436 ? 33.685 -7.022 8.127 1.00 39.19 436 ASN A CA 1
ATOM 3428 C C . ASN A 1 436 ? 32.995 -8.395 8.237 1.00 39.19 436 ASN A C 1
ATOM 3430 O O . ASN A 1 436 ? 33.025 -9.004 9.298 1.00 39.19 436 ASN A O 1
ATOM 3434 N N . ASP A 1 437 ? 32.451 -8.921 7.141 1.00 38.00 437 ASP A N 1
ATOM 3435 C CA . ASP A 1 437 ? 31.823 -10.249 7.135 1.00 38.00 437 ASP A CA 1
ATOM 3436 C C . ASP A 1 437 ? 32.458 -11.174 6.087 1.00 38.00 437 ASP A C 1
ATOM 3438 O O . ASP A 1 437 ? 31.747 -11.787 5.304 1.00 38.00 437 ASP A O 1
ATOM 3442 N N . GLY A 1 438 ? 33.795 -11.262 6.036 1.00 40.16 438 GLY A N 1
ATOM 3443 C CA . GLY A 1 438 ? 34.568 -12.397 5.479 1.00 40.16 438 GLY A CA 1
ATOM 3444 C C . GLY A 1 438 ? 34.297 -12.887 4.041 1.00 40.16 438 GLY A C 1
ATOM 3445 O O . GLY A 1 438 ? 34.963 -13.818 3.594 1.00 40.16 438 GLY A O 1
ATOM 3446 N N . ARG A 1 439 ? 33.353 -12.300 3.302 1.00 39.38 439 ARG A N 1
ATOM 3447 C CA . ARG A 1 439 ? 33.043 -12.601 1.904 1.00 39.38 439 ARG A CA 1
ATOM 3448 C C . ARG A 1 439 ? 33.998 -11.800 1.018 1.00 39.38 439 ARG A C 1
ATOM 3450 O O . ARG A 1 439 ? 34.346 -10.674 1.379 1.00 39.38 439 ARG A O 1
ATOM 3457 N N . PRO A 1 440 ? 34.440 -12.340 -0.128 1.00 35.22 440 PRO A N 1
ATOM 3458 C CA . PRO A 1 440 ? 35.340 -11.630 -1.024 1.00 35.22 440 PRO A CA 1
ATOM 3459 C C . PRO A 1 440 ? 34.600 -10.447 -1.667 1.00 35.22 440 PRO A C 1
ATOM 3461 O O . PRO A 1 440 ? 34.010 -10.567 -2.733 1.00 35.22 440 PRO A O 1
ATOM 3464 N N . CYS A 1 441 ? 34.615 -9.289 -1.012 1.00 40.00 441 CYS A N 1
ATOM 3465 C CA . CYS A 1 441 ? 34.280 -8.020 -1.638 1.00 40.00 441 CYS A CA 1
ATOM 3466 C C . CYS A 1 441 ? 35.525 -7.567 -2.405 1.00 40.00 441 CYS A C 1
ATOM 3468 O O . CYS A 1 441 ? 36.446 -7.021 -1.797 1.00 40.00 441 CYS A O 1
ATOM 3470 N N . SER A 1 442 ? 35.602 -7.807 -3.718 1.00 43.91 442 SER A N 1
ATOM 3471 C CA . SER A 1 442 ? 36.559 -7.038 -4.516 1.00 43.91 442 SER A CA 1
ATOM 3472 C C . SER A 1 442 ? 36.153 -5.562 -4.430 1.00 43.91 442 SER A C 1
ATOM 3474 O O . SER A 1 442 ? 34.973 -5.217 -4.532 1.00 43.91 442 SER A O 1
ATOM 3476 N N . ASN A 1 443 ? 37.127 -4.694 -4.165 1.00 48.53 443 ASN A N 1
ATOM 3477 C CA . ASN A 1 443 ? 36.983 -3.241 -4.019 1.00 48.53 443 ASN A CA 1
ATOM 3478 C C . ASN A 1 443 ? 36.641 -2.534 -5.350 1.00 48.53 443 ASN A C 1
ATOM 3480 O O . ASN A 1 443 ? 37.071 -1.405 -5.581 1.00 48.53 443 ASN A O 1
ATOM 3484 N N . ASP A 1 444 ? 35.900 -3.176 -6.252 1.00 64.50 444 ASP A N 1
ATOM 3485 C CA . ASP A 1 444 ? 35.740 -2.698 -7.623 1.00 64.50 444 ASP A CA 1
ATOM 3486 C C . ASP A 1 444 ? 34.615 -1.666 -7.708 1.00 64.50 444 ASP A C 1
ATOM 3488 O O . ASP A 1 444 ? 33.503 -1.932 -8.179 1.00 64.50 444 ASP A O 1
ATOM 3492 N N . VAL A 1 445 ? 34.915 -0.457 -7.234 1.00 68.38 445 VAL A N 1
ATOM 3493 C CA . VAL A 1 445 ? 34.154 0.739 -7.597 1.00 68.38 445 VAL A CA 1
ATOM 3494 C C . VAL A 1 445 ? 34.104 0.795 -9.130 1.00 68.38 445 VAL A C 1
ATOM 3496 O O . VAL A 1 445 ? 35.159 0.743 -9.766 1.00 68.38 445 VAL A O 1
ATOM 3499 N N . PRO A 1 446 ? 32.910 0.849 -9.748 1.00 77.44 446 PRO A N 1
ATOM 3500 C CA . PRO A 1 446 ? 32.796 0.809 -11.199 1.00 77.44 446 PRO A CA 1
ATOM 3501 C C . PRO A 1 446 ? 33.472 2.030 -11.830 1.00 77.44 446 PRO A C 1
ATOM 3503 O O . PRO A 1 446 ? 33.273 3.163 -11.383 1.00 77.44 446 PRO A O 1
ATOM 3506 N N . PHE A 1 447 ? 34.234 1.811 -12.900 1.00 81.50 447 PHE A N 1
ATOM 3507 C CA . PHE A 1 447 ? 34.784 2.903 -13.697 1.00 81.50 447 PHE A CA 1
ATOM 3508 C C . PHE A 1 447 ? 33.663 3.620 -14.466 1.00 81.50 447 PHE A C 1
ATOM 3510 O O . PHE A 1 447 ? 32.613 3.032 -14.731 1.00 81.50 447 PHE A O 1
ATOM 3517 N N . PRO A 1 448 ? 33.861 4.884 -14.889 1.00 83.75 448 PRO A N 1
ATOM 3518 C CA . PRO A 1 448 ? 32.840 5.619 -15.634 1.00 83.75 448 PRO A CA 1
ATOM 3519 C C . PRO A 1 448 ? 32.319 4.897 -16.886 1.00 83.75 448 PRO A C 1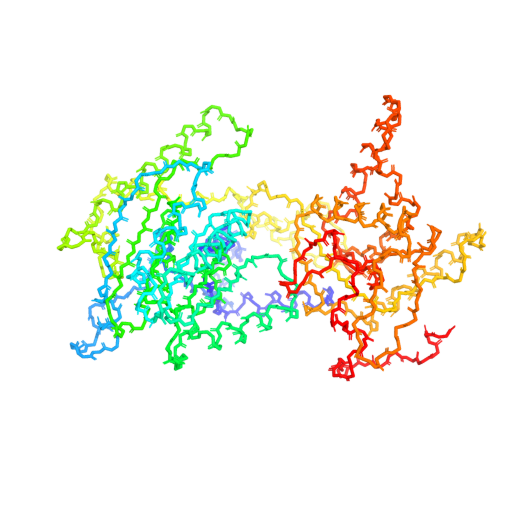
ATOM 3521 O O . PRO A 1 448 ? 31.145 5.023 -17.217 1.00 83.75 448 PRO A O 1
ATOM 3524 N N . GLU A 1 449 ? 33.160 4.124 -17.567 1.00 84.38 449 GLU A N 1
ATOM 3525 C CA . GLU A 1 449 ? 32.774 3.425 -18.799 1.00 84.38 449 GLU A CA 1
ATOM 3526 C C . GLU A 1 449 ? 32.186 2.024 -18.547 1.00 84.38 449 GLU A C 1
ATOM 3528 O O . GLU A 1 449 ? 31.723 1.374 -19.485 1.00 84.38 449 GLU A O 1
ATOM 3533 N N . ASP A 1 450 ? 32.140 1.569 -17.290 1.00 84.19 450 ASP A N 1
ATOM 3534 C CA . ASP A 1 450 ? 31.573 0.269 -16.937 1.00 84.19 450 ASP A CA 1
ATOM 3535 C C . ASP A 1 450 ? 30.052 0.272 -17.105 1.00 84.19 450 ASP A C 1
ATOM 3537 O O . ASP A 1 450 ? 29.356 1.216 -16.708 1.00 84.19 450 ASP A O 1
ATOM 3541 N N . ILE A 1 451 ? 29.515 -0.836 -17.625 1.00 87.69 451 ILE A N 1
ATOM 3542 C CA . ILE A 1 451 ? 28.079 -1.116 -17.567 1.00 87.69 451 ILE A CA 1
ATOM 3543 C C . ILE A 1 451 ? 27.716 -1.423 -16.115 1.00 87.69 451 ILE A C 1
ATOM 3545 O O . ILE A 1 451 ? 28.189 -2.394 -15.526 1.00 87.69 451 ILE A O 1
ATOM 3549 N N . VAL A 1 452 ? 26.834 -0.606 -15.549 1.00 91.12 452 VAL A N 1
ATOM 3550 C CA . VAL A 1 452 ? 26.381 -0.744 -14.157 1.00 91.12 452 VAL A CA 1
ATOM 3551 C C . VAL A 1 452 ? 24.931 -1.198 -14.050 1.00 91.12 452 VAL A C 1
ATOM 3553 O O . VAL A 1 452 ? 24.500 -1.603 -12.970 1.00 91.12 452 VAL A O 1
ATOM 3556 N N . ALA A 1 453 ? 24.174 -1.155 -15.152 1.00 93.69 453 ALA A N 1
ATOM 3557 C CA . ALA A 1 453 ? 22.804 -1.644 -15.182 1.00 93.69 453 ALA A CA 1
ATOM 3558 C C . ALA A 1 453 ? 22.372 -2.160 -16.564 1.00 93.69 453 ALA A C 1
ATOM 3560 O O . ALA A 1 453 ? 22.747 -1.606 -17.598 1.00 93.69 453 ALA A O 1
ATOM 3561 N N . ILE A 1 454 ? 21.524 -3.190 -16.572 1.00 93.50 454 ILE A N 1
ATOM 3562 C CA . ILE A 1 454 ? 20.893 -3.776 -17.761 1.00 93.50 454 ILE A CA 1
ATOM 3563 C C . ILE A 1 454 ? 19.376 -3.763 -17.565 1.00 93.50 454 ILE A C 1
ATOM 3565 O O . ILE A 1 454 ? 18.864 -4.281 -16.578 1.00 93.50 454 ILE A O 1
ATOM 3569 N N . ALA A 1 455 ? 18.641 -3.184 -18.509 1.00 93.81 455 ALA A N 1
ATOM 3570 C CA . ALA A 1 455 ? 17.187 -3.214 -18.545 1.00 93.81 455 ALA A CA 1
ATOM 3571 C C . ALA A 1 455 ? 16.673 -4.346 -19.442 1.00 93.81 455 ALA A C 1
ATOM 3573 O O . ALA A 1 455 ? 17.067 -4.466 -20.606 1.00 93.81 455 ALA A O 1
ATOM 3574 N N . LEU A 1 456 ? 15.724 -5.108 -18.908 1.00 91.69 456 LEU A N 1
ATOM 3575 C CA . LEU A 1 456 ? 14.995 -6.183 -19.572 1.00 91.69 456 LEU A CA 1
ATOM 3576 C C . LEU A 1 456 ? 13.547 -5.757 -19.849 1.00 91.69 456 LEU A C 1
ATOM 3578 O O . LEU A 1 456 ? 12.949 -5.014 -19.065 1.00 91.69 456 LEU A O 1
ATOM 3582 N N . ASN A 1 457 ? 12.976 -6.206 -20.967 1.00 88.00 457 ASN A N 1
ATOM 3583 C CA . ASN A 1 457 ? 11.558 -6.000 -21.283 1.00 88.00 457 ASN A CA 1
ATOM 3584 C C . ASN A 1 457 ? 10.647 -6.969 -20.490 1.00 88.00 457 ASN A C 1
ATOM 3586 O O . ASN A 1 457 ? 11.115 -7.756 -19.667 1.00 88.00 457 ASN A O 1
ATOM 3590 N N . ARG A 1 458 ? 9.329 -6.920 -20.734 1.00 78.75 458 ARG A N 1
ATOM 3591 C CA . ARG A 1 458 ? 8.338 -7.783 -20.057 1.00 78.75 458 ARG A CA 1
ATOM 3592 C C . ARG A 1 458 ? 8.520 -9.274 -20.368 1.00 78.75 458 ARG A C 1
ATOM 3594 O O . ARG A 1 458 ? 8.062 -10.120 -19.607 1.00 78.75 458 ARG A O 1
ATOM 3601 N N . GLU A 1 459 ? 9.169 -9.594 -21.479 1.00 77.06 459 GLU A N 1
ATOM 3602 C CA . GLU A 1 459 ? 9.543 -10.944 -21.893 1.00 77.06 459 GLU A CA 1
ATOM 3603 C C . GLU A 1 459 ? 10.906 -11.392 -21.333 1.00 77.06 459 GLU A C 1
ATOM 3605 O O . GLU A 1 459 ? 11.384 -12.460 -21.706 1.00 77.06 459 GLU A O 1
ATOM 3610 N N . SER A 1 460 ? 11.514 -10.601 -20.438 1.00 79.56 460 SER A N 1
ATOM 3611 C CA . SER A 1 460 ? 12.859 -10.820 -19.886 1.00 79.56 460 SER A CA 1
ATOM 3612 C C . SER A 1 460 ? 13.975 -10.802 -20.941 1.00 79.56 460 SER A C 1
ATOM 3614 O O . SER A 1 460 ? 15.074 -11.292 -20.698 1.00 79.56 460 SER A O 1
ATOM 3616 N N . GLU A 1 461 ? 13.723 -10.205 -22.106 1.00 84.06 461 GLU A N 1
ATOM 3617 C CA . GLU A 1 461 ? 14.711 -10.022 -23.168 1.00 84.06 461 GLU A CA 1
ATOM 3618 C C . GLU A 1 461 ? 15.475 -8.704 -22.967 1.00 84.06 461 GLU A C 1
ATOM 3620 O O . GLU A 1 461 ? 14.933 -7.717 -22.455 1.00 84.06 461 GLU A O 1
ATOM 3625 N N . PHE A 1 462 ? 16.733 -8.666 -23.415 1.00 87.44 462 PHE A N 1
ATOM 3626 C CA . PHE A 1 462 ? 17.566 -7.465 -23.374 1.00 87.44 462 PHE A CA 1
ATOM 3627 C C . PHE A 1 462 ? 16.895 -6.280 -24.082 1.00 87.44 462 PHE A C 1
ATOM 3629 O O . PHE A 1 462 ? 16.522 -6.370 -25.253 1.00 87.44 462 PHE A O 1
ATOM 3636 N N . ALA A 1 463 ? 16.797 -5.147 -23.385 1.00 88.69 463 ALA A N 1
ATOM 3637 C CA . ALA A 1 463 ? 16.285 -3.906 -23.951 1.00 88.69 463 ALA A CA 1
ATOM 3638 C C . ALA A 1 463 ? 17.368 -2.827 -24.075 1.00 88.69 463 ALA A C 1
ATOM 3640 O O . ALA A 1 463 ? 17.451 -2.170 -25.111 1.00 88.69 463 ALA A O 1
ATOM 3641 N N . GLN A 1 464 ? 18.154 -2.597 -23.018 1.00 90.12 464 GLN A N 1
ATOM 3642 C CA . GLN A 1 464 ? 19.185 -1.555 -22.986 1.00 90.12 464 GLN A CA 1
ATOM 3643 C C . GLN A 1 464 ? 20.216 -1.831 -21.882 1.00 90.12 464 GLN A C 1
ATOM 3645 O O . GLN A 1 464 ? 19.855 -2.359 -20.837 1.00 90.12 464 GLN A O 1
ATOM 3650 N N . ALA A 1 465 ? 21.470 -1.428 -22.082 1.00 90.44 465 ALA A N 1
ATOM 3651 C CA . ALA A 1 465 ? 22.486 -1.338 -21.031 1.00 90.44 465 ALA A CA 1
ATOM 3652 C C . ALA A 1 465 ? 22.807 0.134 -20.742 1.00 90.44 465 ALA A C 1
ATOM 3654 O O . ALA A 1 465 ? 22.629 0.979 -21.621 1.00 90.44 465 ALA A O 1
ATOM 3655 N N . PHE A 1 466 ? 23.263 0.422 -19.525 1.00 91.75 466 PHE A N 1
ATOM 3656 C CA . PHE A 1 466 ? 23.631 1.765 -19.085 1.00 91.75 466 PHE A CA 1
ATOM 3657 C C . PHE A 1 466 ? 25.030 1.759 -18.486 1.00 91.75 466 PHE A C 1
ATOM 3659 O O . PHE A 1 466 ? 25.304 0.991 -17.553 1.00 91.75 466 PHE A O 1
ATOM 3666 N N . THR A 1 467 ? 25.889 2.644 -18.987 1.00 91.25 467 THR A N 1
ATOM 3667 C CA . THR A 1 467 ? 27.182 2.906 -18.348 1.00 91.25 467 THR A CA 1
ATOM 3668 C C . THR A 1 467 ? 27.053 3.938 -17.234 1.00 91.25 467 THR A C 1
ATOM 3670 O O . THR A 1 467 ? 26.110 4.738 -17.195 1.00 91.25 467 THR A O 1
ATOM 3673 N N . LEU A 1 468 ? 28.017 3.946 -16.314 1.00 90.06 468 LEU A N 1
ATOM 3674 C CA . LEU A 1 468 ? 28.050 4.923 -15.227 1.00 90.06 468 LEU A CA 1
ATOM 3675 C C . LEU A 1 468 ? 28.128 6.370 -15.765 1.00 90.06 468 LEU A C 1
ATOM 3677 O O . LEU A 1 468 ? 27.411 7.258 -15.295 1.00 90.06 468 LEU A O 1
ATOM 3681 N N . ARG A 1 469 ? 28.932 6.594 -16.812 1.00 89.25 469 ARG A N 1
ATOM 3682 C CA . ARG A 1 469 ? 29.086 7.869 -17.527 1.00 89.25 469 ARG A CA 1
ATOM 3683 C C . ARG A 1 469 ? 27.789 8.316 -18.184 1.00 89.25 469 ARG A C 1
ATOM 3685 O O . ARG A 1 469 ? 27.445 9.495 -18.107 1.00 89.25 469 ARG A O 1
ATOM 3692 N N . GLU A 1 470 ? 27.070 7.401 -18.831 1.00 90.75 470 GLU A N 1
ATOM 3693 C CA . GLU A 1 470 ? 25.786 7.714 -19.455 1.00 90.75 470 GLU A CA 1
ATOM 3694 C C . GLU A 1 470 ? 24.787 8.230 -18.423 1.00 90.75 470 GLU A C 1
ATOM 3696 O O . GLU A 1 470 ? 24.181 9.279 -18.636 1.00 90.75 470 GLU A O 1
ATOM 3701 N N . LEU A 1 471 ? 24.659 7.543 -17.287 1.00 92.88 471 LEU A N 1
ATOM 3702 C CA . LEU A 1 471 ? 23.756 7.939 -16.204 1.00 92.88 471 LEU A CA 1
ATOM 3703 C C . LEU A 1 471 ? 24.139 9.297 -15.599 1.00 92.88 471 LEU A C 1
ATOM 3705 O O . LEU A 1 471 ? 23.262 10.110 -15.298 1.00 92.88 471 LEU A O 1
ATOM 3709 N N . PHE A 1 472 ? 25.438 9.589 -15.499 1.00 91.38 472 PHE A N 1
ATOM 3710 C CA . PHE A 1 472 ? 25.943 10.878 -15.022 1.00 91.38 472 PHE A CA 1
ATOM 3711 C C . PHE A 1 472 ? 25.546 12.063 -15.911 1.00 91.38 472 PHE A C 1
ATOM 3713 O O . PHE A 1 472 ? 25.405 13.178 -15.417 1.00 91.38 472 PHE A O 1
ATOM 3720 N N . ASN A 1 473 ? 25.280 11.848 -17.204 1.00 90.00 473 ASN A N 1
ATOM 3721 C CA . ASN A 1 473 ? 24.833 12.919 -18.105 1.00 90.00 473 ASN A CA 1
ATOM 3722 C C . ASN A 1 473 ? 23.468 13.519 -17.714 1.00 90.00 473 ASN A C 1
ATOM 3724 O O . ASN A 1 473 ? 23.087 14.576 -18.223 1.00 90.00 473 ASN A O 1
ATOM 3728 N N . ALA A 1 474 ? 22.717 12.859 -16.828 1.00 89.62 474 ALA A N 1
ATOM 3729 C CA . ALA A 1 474 ? 21.480 13.381 -16.253 1.00 89.62 474 ALA A CA 1
ATOM 3730 C C . ALA A 1 474 ? 21.710 14.362 -15.084 1.00 89.62 474 ALA A C 1
ATOM 3732 O O . ALA A 1 474 ? 20.765 15.015 -14.636 1.00 89.62 474 ALA A O 1
ATOM 3733 N N . VAL A 1 475 ? 22.939 14.461 -14.566 1.00 89.00 475 VAL A N 1
ATOM 3734 C CA . VAL A 1 475 ? 23.286 15.296 -13.412 1.00 89.00 475 VAL A CA 1
ATOM 3735 C C . VAL A 1 475 ? 23.453 16.750 -13.848 1.00 89.00 475 VAL A C 1
ATOM 3737 O O . VAL A 1 475 ? 24.266 17.077 -14.709 1.00 89.00 475 VAL A O 1
ATOM 3740 N N . VAL A 1 476 ? 22.710 17.655 -13.210 1.00 86.25 476 VAL A N 1
ATOM 3741 C CA . VAL A 1 476 ? 22.894 19.100 -13.397 1.00 86.25 476 VAL A CA 1
ATOM 3742 C C . VAL A 1 476 ? 23.996 19.591 -12.461 1.00 86.25 476 VAL A C 1
ATOM 3744 O O . VAL A 1 476 ? 23.826 19.594 -11.240 1.00 86.25 476 VAL A O 1
ATOM 3747 N N . GLN A 1 477 ? 25.120 20.028 -13.029 1.00 82.94 477 GLN A N 1
ATOM 3748 C CA . GLN A 1 477 ? 26.245 20.561 -12.260 1.00 82.94 477 GLN A CA 1
ATOM 3749 C C . GLN A 1 477 ? 25.980 21.982 -11.738 1.00 82.94 477 GLN A C 1
ATOM 3751 O O . GLN A 1 477 ? 25.195 22.758 -12.293 1.00 82.94 477 GLN A O 1
ATOM 3756 N N . LYS A 1 478 ? 26.654 22.343 -10.641 1.00 83.06 478 LYS A N 1
ATOM 3757 C CA . LYS A 1 478 ? 26.555 23.683 -10.051 1.00 83.06 478 LYS A CA 1
ATOM 3758 C C . LYS A 1 478 ? 27.198 24.702 -10.999 1.00 83.06 478 LYS A C 1
ATOM 3760 O O . LYS A 1 478 ? 28.370 24.578 -11.319 1.00 83.06 478 LYS A O 1
ATOM 3765 N N . GLY A 1 479 ? 26.434 25.709 -11.424 1.00 81.69 479 GLY A N 1
ATOM 3766 C CA . GLY A 1 479 ? 26.885 26.698 -12.414 1.00 81.69 479 GLY A CA 1
ATOM 3767 C C . GLY A 1 479 ? 26.615 26.316 -13.874 1.00 81.69 479 GLY A C 1
ATOM 3768 O O . GLY A 1 479 ? 27.022 27.059 -14.759 1.00 81.69 479 GLY A O 1
ATOM 3769 N N . ALA A 1 480 ? 25.907 25.207 -14.127 1.00 83.50 480 ALA A N 1
ATOM 3770 C CA . ALA A 1 480 ? 25.540 24.782 -15.476 1.00 83.50 480 ALA A CA 1
ATOM 3771 C C . ALA A 1 480 ? 24.737 25.856 -16.233 1.00 83.50 480 ALA A C 1
ATOM 3773 O O . ALA A 1 480 ? 23.805 26.469 -15.692 1.00 83.50 480 ALA A O 1
ATOM 3774 N N . SER A 1 481 ? 25.073 26.026 -17.509 1.00 89.06 481 SER A N 1
ATOM 3775 C CA . SER A 1 481 ? 24.340 26.848 -18.470 1.00 89.06 481 SER A CA 1
ATOM 3776 C C . SER A 1 481 ? 22.909 26.333 -18.684 1.00 89.06 481 SER A C 1
ATOM 3778 O O . SER A 1 481 ? 22.585 25.169 -18.430 1.00 89.06 481 SER A O 1
ATOM 3780 N N . GLU A 1 482 ? 22.022 27.188 -19.200 1.00 89.25 482 GLU A N 1
ATOM 3781 C CA . GLU A 1 482 ? 20.649 26.781 -19.538 1.00 89.25 482 GLU A CA 1
ATOM 3782 C C . GLU A 1 482 ? 20.599 25.661 -20.592 1.00 89.25 482 GLU A C 1
ATOM 3784 O O . GLU A 1 482 ? 19.683 24.835 -20.589 1.00 89.25 482 GLU A O 1
ATOM 3789 N N . GLU A 1 483 ? 21.594 25.581 -21.477 1.00 88.56 483 GLU A N 1
ATOM 3790 C CA . GLU A 1 483 ? 21.700 24.502 -22.460 1.00 88.56 483 GLU A CA 1
ATOM 3791 C C . GLU A 1 483 ? 22.042 23.160 -21.810 1.00 88.56 483 GLU A C 1
ATOM 3793 O O . GLU A 1 483 ? 21.419 22.145 -22.128 1.00 88.56 483 GLU A O 1
ATOM 3798 N N . GLU A 1 484 ? 22.979 23.146 -20.862 1.00 86.62 484 GLU A N 1
ATOM 3799 C CA . GLU A 1 484 ? 23.347 21.945 -20.106 1.00 86.62 484 GLU A CA 1
ATOM 3800 C C . GLU A 1 484 ? 22.177 21.443 -19.256 1.00 86.62 484 GLU A C 1
ATOM 3802 O O . GLU A 1 484 ? 21.865 20.251 -19.286 1.00 86.62 484 GLU A O 1
ATOM 3807 N N . LYS A 1 485 ? 21.440 22.349 -18.597 1.00 89.56 485 LYS A N 1
ATOM 3808 C CA . LYS A 1 485 ? 20.209 22.000 -17.863 1.00 89.56 485 LYS A CA 1
ATOM 3809 C C . LYS A 1 485 ? 19.166 21.350 -18.773 1.00 89.56 485 LYS A C 1
ATOM 3811 O O . LYS A 1 485 ? 18.568 20.337 -18.407 1.00 89.56 485 LYS A O 1
ATOM 3816 N N . LYS A 1 486 ? 18.956 21.896 -19.979 1.00 91.38 486 LYS A N 1
ATOM 3817 C CA . LYS A 1 486 ? 18.036 21.317 -20.975 1.00 91.38 486 LYS A CA 1
ATOM 3818 C C . LYS A 1 486 ? 18.498 19.938 -21.448 1.00 91.38 486 LYS A C 1
ATOM 3820 O O . LYS A 1 486 ? 17.661 19.045 -21.595 1.00 91.38 486 LYS A O 1
ATOM 3825 N N . ARG A 1 487 ? 19.803 19.741 -21.675 1.00 89.88 487 ARG A N 1
ATOM 3826 C CA . ARG A 1 487 ? 20.373 18.441 -22.077 1.00 89.88 487 ARG A CA 1
ATOM 3827 C C . ARG A 1 487 ? 20.201 17.387 -20.983 1.00 89.88 487 ARG A C 1
ATOM 3829 O O . ARG A 1 487 ? 19.697 16.308 -21.291 1.00 89.88 487 ARG A O 1
ATOM 3836 N N . ALA A 1 488 ? 20.530 17.720 -19.735 1.00 90.81 488 ALA A N 1
ATOM 3837 C CA . ALA A 1 488 ? 20.358 16.838 -18.581 1.00 90.81 488 ALA A CA 1
ATOM 3838 C C . ALA A 1 488 ? 18.885 16.451 -18.383 1.00 90.81 488 ALA A C 1
ATOM 3840 O O . ALA A 1 488 ? 18.565 15.269 -18.269 1.00 90.81 488 ALA A O 1
ATOM 3841 N N . LYS A 1 489 ? 17.962 17.421 -18.469 1.00 92.88 489 LYS A N 1
ATOM 3842 C CA . LYS A 1 489 ? 16.514 17.158 -18.416 1.00 92.88 489 LYS A CA 1
ATOM 3843 C C . LYS A 1 489 ? 16.055 16.222 -19.540 1.00 92.88 489 LYS A C 1
ATOM 3845 O O . LYS A 1 489 ? 15.390 15.229 -19.274 1.00 92.88 489 LYS A O 1
ATOM 3850 N N . LYS A 1 490 ? 16.468 16.478 -20.787 1.00 93.31 490 LYS A N 1
ATOM 3851 C CA . LYS A 1 490 ? 16.147 15.609 -21.934 1.00 93.31 490 LYS A CA 1
ATOM 3852 C C . LYS A 1 490 ? 16.714 14.196 -21.767 1.00 93.31 490 LYS A C 1
ATOM 3854 O O . LYS A 1 490 ? 16.123 13.232 -22.252 1.00 93.31 490 LYS A O 1
ATOM 3859 N N . PHE A 1 491 ? 17.881 14.053 -21.143 1.00 92.50 491 PHE A N 1
ATOM 3860 C CA . PHE A 1 491 ? 18.430 12.741 -20.817 1.00 92.50 491 PHE A CA 1
ATOM 3861 C C . PHE A 1 491 ? 17.598 12.052 -19.731 1.00 92.50 491 PHE A C 1
ATOM 3863 O O . PHE A 1 491 ? 17.199 10.911 -19.933 1.00 92.50 491 PHE A O 1
ATOM 3870 N N . MET A 1 492 ? 17.265 12.757 -18.648 1.00 93.50 492 MET A N 1
ATOM 3871 C CA . MET A 1 492 ? 16.419 12.247 -17.566 1.00 93.50 492 MET A CA 1
ATOM 3872 C C . MET A 1 492 ? 15.052 11.769 -18.078 1.00 93.50 492 MET A C 1
ATOM 3874 O O . MET A 1 492 ? 14.612 10.678 -17.727 1.00 93.50 492 MET A O 1
ATOM 3878 N N . ASP A 1 493 ? 14.404 12.531 -18.960 1.00 92.94 493 ASP A N 1
ATOM 3879 C CA . ASP A 1 493 ? 13.114 12.149 -19.547 1.00 92.94 493 ASP A CA 1
ATOM 3880 C C . ASP A 1 493 ? 13.239 10.880 -20.414 1.00 92.94 493 ASP A C 1
ATOM 3882 O O . ASP A 1 493 ? 12.394 9.984 -20.346 1.00 92.94 493 ASP A O 1
ATOM 3886 N N . ARG A 1 494 ? 14.332 10.754 -21.185 1.00 93.25 494 ARG A N 1
ATOM 3887 C CA . ARG A 1 494 ? 14.630 9.538 -21.964 1.00 93.25 494 ARG A CA 1
ATOM 3888 C C . ARG A 1 494 ? 14.928 8.334 -21.074 1.00 93.25 494 ARG A C 1
ATOM 3890 O O . ARG A 1 494 ? 14.467 7.245 -21.397 1.00 93.25 494 ARG A O 1
ATOM 3897 N N . LEU A 1 495 ? 15.664 8.527 -19.979 1.00 93.75 495 LEU A N 1
ATOM 3898 C CA . LEU A 1 495 ? 15.952 7.483 -18.996 1.00 93.75 495 LEU A CA 1
ATOM 3899 C C . LEU A 1 495 ? 14.662 7.003 -18.324 1.00 93.75 495 LEU A C 1
ATOM 3901 O O . LEU A 1 495 ? 14.408 5.807 -18.256 1.00 93.75 495 LEU A O 1
ATOM 3905 N N . LYS A 1 496 ? 13.795 7.927 -17.892 1.00 93.44 496 LYS A N 1
ATOM 3906 C CA . LYS A 1 496 ? 12.484 7.578 -17.327 1.00 93.44 496 LYS A CA 1
ATOM 3907 C C . LYS A 1 496 ? 11.689 6.740 -18.319 1.00 93.44 496 LYS A C 1
ATOM 3909 O O . LYS A 1 496 ? 11.256 5.652 -17.963 1.00 93.44 496 LYS A O 1
ATOM 3914 N N . HIS A 1 497 ? 11.583 7.180 -19.573 1.00 90.75 497 HIS A N 1
ATOM 3915 C CA . HIS A 1 497 ? 10.882 6.424 -20.610 1.00 90.75 497 HIS A CA 1
ATOM 3916 C C . HIS A 1 497 ? 11.502 5.044 -20.874 1.00 90.75 497 HIS A C 1
ATOM 3918 O O . HIS A 1 497 ? 10.778 4.062 -21.032 1.00 90.75 497 HIS A O 1
ATOM 3924 N N . SER A 1 498 ? 12.834 4.939 -20.882 1.00 91.31 498 SER A N 1
ATOM 3925 C CA . SER A 1 498 ? 13.514 3.670 -21.128 1.00 91.31 498 SER A CA 1
ATOM 3926 C C . SER A 1 498 ? 13.390 2.676 -19.976 1.00 91.31 498 SER A C 1
ATOM 3928 O O . SER A 1 498 ? 13.610 1.495 -20.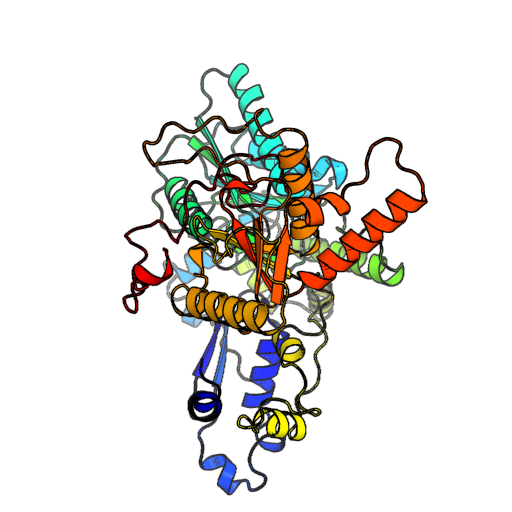221 1.00 91.31 498 SER A O 1
ATOM 3930 N N . LEU A 1 499 ? 13.011 3.103 -18.771 1.00 94.12 499 LEU A N 1
ATOM 3931 C CA . LEU A 1 499 ? 12.819 2.240 -17.602 1.00 94.12 499 LEU A CA 1
ATOM 3932 C C . LEU A 1 499 ? 11.355 1.820 -17.370 1.00 94.12 499 LEU A C 1
ATOM 3934 O O . LEU A 1 499 ? 11.105 0.901 -16.587 1.00 94.12 499 LEU A O 1
ATOM 3938 N N . MET A 1 500 ? 10.383 2.461 -18.030 1.00 92.19 500 MET A N 1
ATOM 3939 C CA . MET A 1 500 ? 8.950 2.193 -17.832 1.00 92.19 500 MET A CA 1
ATOM 3940 C C . MET A 1 500 ? 8.596 0.725 -18.106 1.00 92.19 500 MET A C 1
ATOM 3942 O O . MET A 1 500 ? 8.840 0.225 -19.203 1.00 92.19 500 MET A O 1
ATOM 3946 N N . SER A 1 501 ? 7.950 0.054 -17.142 1.00 87.50 501 SER A N 1
ATOM 3947 C CA . SER A 1 501 ? 7.540 -1.359 -17.247 1.00 87.50 501 SER A CA 1
ATOM 3948 C C . SER A 1 501 ? 8.690 -2.332 -17.555 1.00 87.50 501 SER A C 1
ATOM 3950 O O . SER A 1 501 ? 8.463 -3.365 -18.190 1.00 87.50 501 SER A O 1
ATOM 3952 N N . LYS A 1 502 ? 9.918 -1.997 -17.145 1.00 93.62 502 LYS A N 1
ATOM 3953 C CA . LYS A 1 502 ? 11.107 -2.838 -17.326 1.00 93.62 502 LYS A CA 1
ATOM 3954 C C . LYS A 1 502 ? 11.643 -3.362 -16.000 1.00 93.62 502 LYS A C 1
ATOM 3956 O O . LYS A 1 502 ? 11.375 -2.794 -14.940 1.00 93.62 502 LYS A O 1
ATOM 3961 N N . THR A 1 503 ? 12.449 -4.414 -16.097 1.00 95.31 503 THR A N 1
ATOM 3962 C CA . THR A 1 503 ? 13.269 -4.920 -14.993 1.00 95.31 503 THR A CA 1
ATOM 3963 C C . THR A 1 503 ? 14.698 -4.429 -15.175 1.00 95.31 503 THR A C 1
ATOM 3965 O O . THR A 1 503 ? 15.341 -4.752 -16.168 1.00 95.31 503 THR A O 1
ATOM 3968 N N . LEU A 1 504 ? 15.187 -3.627 -14.238 1.00 96.62 504 LEU A N 1
ATOM 3969 C CA . LEU A 1 504 ? 16.540 -3.099 -14.184 1.00 96.62 504 LEU A CA 1
ATOM 3970 C C . LEU A 1 504 ? 17.399 -3.977 -13.267 1.00 96.62 504 LEU A C 1
ATOM 3972 O O . LEU A 1 504 ? 17.207 -4.008 -12.054 1.00 96.62 504 LEU A O 1
ATOM 3976 N N . VAL A 1 505 ? 18.360 -4.672 -13.860 1.00 95.50 505 VAL A N 1
ATOM 3977 C CA . VAL A 1 505 ? 19.365 -5.485 -13.174 1.00 95.50 505 VAL A CA 1
ATOM 3978 C C . VAL A 1 505 ? 20.592 -4.611 -12.961 1.00 95.50 505 VAL A C 1
ATOM 3980 O O . VAL A 1 505 ? 21.213 -4.171 -13.926 1.00 95.50 505 VAL A O 1
ATOM 3983 N N . VAL A 1 506 ? 20.914 -4.321 -11.707 1.00 94.62 506 VAL A N 1
ATOM 3984 C CA . VAL A 1 506 ? 21.959 -3.378 -11.300 1.00 94.62 506 VAL A CA 1
ATOM 3985 C C . VAL A 1 506 ? 23.138 -4.143 -10.703 1.00 94.62 506 VAL A C 1
ATOM 3987 O O . VAL A 1 506 ? 22.958 -5.122 -9.979 1.00 94.62 506 VAL A O 1
ATOM 3990 N N . ARG A 1 507 ? 24.364 -3.694 -10.980 1.00 91.62 507 ARG A N 1
ATOM 3991 C CA . ARG A 1 507 ? 25.565 -4.233 -10.332 1.00 91.62 507 ARG A CA 1
ATOM 3992 C C . ARG A 1 507 ? 25.514 -3.931 -8.833 1.00 91.62 507 ARG A C 1
ATOM 3994 O O . ARG A 1 507 ? 25.252 -2.796 -8.439 1.00 91.62 507 ARG A O 1
ATOM 4001 N N . TYR A 1 508 ? 25.805 -4.916 -7.987 1.00 89.88 508 TYR A N 1
ATOM 4002 C CA . TYR A 1 508 ? 25.741 -4.767 -6.527 1.00 89.88 508 TYR A CA 1
ATOM 4003 C C . TYR A 1 508 ? 26.574 -3.596 -5.972 1.00 89.88 508 TYR A C 1
ATOM 4005 O O . TYR A 1 508 ? 26.162 -2.967 -4.999 1.00 89.88 508 TYR A O 1
ATOM 4013 N N . THR A 1 509 ? 27.699 -3.260 -6.616 1.00 88.00 509 THR A N 1
ATOM 4014 C CA . THR A 1 509 ? 28.590 -2.152 -6.226 1.00 88.00 509 THR A CA 1
ATOM 4015 C C . THR A 1 509 ? 27.962 -0.770 -6.388 1.00 88.00 509 THR A C 1
ATOM 4017 O O . THR A 1 509 ? 28.446 0.194 -5.801 1.00 88.00 509 THR A O 1
ATOM 4020 N N . VAL A 1 510 ? 26.847 -0.652 -7.120 1.00 90.19 510 VAL A N 1
ATOM 4021 C CA . VAL A 1 510 ? 26.064 0.591 -7.161 1.00 90.19 510 VAL A CA 1
ATOM 4022 C C . VAL A 1 510 ? 25.454 0.901 -5.790 1.00 90.19 510 VAL A C 1
ATOM 4024 O O . VAL A 1 510 ? 25.263 2.075 -5.456 1.00 90.19 510 VAL A O 1
ATOM 4027 N N . GLY A 1 511 ? 25.189 -0.126 -4.975 1.00 90.62 511 GLY A N 1
ATOM 4028 C CA . GLY A 1 511 ? 24.582 0.004 -3.654 1.00 90.62 511 GLY A CA 1
ATOM 4029 C C . GLY A 1 511 ? 23.161 0.559 -3.731 1.00 90.62 511 GLY A C 1
ATOM 4030 O O . GLY A 1 511 ? 22.399 0.260 -4.654 1.00 90.62 511 GLY A O 1
ATOM 4031 N N . GLY A 1 512 ? 22.803 1.404 -2.768 1.00 91.50 512 GLY A N 1
ATOM 4032 C CA . GLY A 1 512 ? 21.579 2.198 -2.798 1.00 91.50 512 GLY A CA 1
ATOM 4033 C C . GLY A 1 512 ? 20.321 1.502 -2.277 1.00 91.50 512 GLY A C 1
ATOM 4034 O O . GLY A 1 512 ? 19.230 2.040 -2.482 1.00 91.50 512 GLY A O 1
ATOM 4035 N N . LEU A 1 513 ? 20.462 0.347 -1.623 1.00 92.88 513 LEU A N 1
ATOM 4036 C CA . LEU A 1 513 ? 19.392 -0.379 -0.938 1.00 92.88 513 LEU A CA 1
ATOM 4037 C C . LEU A 1 513 ? 19.611 -0.282 0.575 1.00 92.88 513 LEU A C 1
ATOM 4039 O O . LEU A 1 513 ? 20.675 -0.658 1.057 1.00 92.88 513 LEU A O 1
ATOM 4043 N N . ASP A 1 514 ? 18.636 0.240 1.318 1.00 89.62 514 ASP A N 1
ATOM 4044 C CA . ASP A 1 514 ? 18.734 0.303 2.779 1.00 89.62 514 ASP A CA 1
ATOM 4045 C C . ASP A 1 514 ? 18.327 -1.007 3.474 1.00 89.62 514 ASP A C 1
ATOM 4047 O O . ASP A 1 514 ? 17.794 -1.925 2.856 1.00 89.62 514 ASP A O 1
ATOM 4051 N N . GLU A 1 515 ? 18.554 -1.078 4.787 1.00 85.12 515 GLU A N 1
ATOM 4052 C CA . GLU A 1 515 ? 18.207 -2.228 5.641 1.00 85.12 515 GLU A CA 1
ATOM 4053 C C . GLU A 1 515 ? 16.709 -2.578 5.636 1.00 85.12 515 GLU A C 1
ATOM 4055 O O . GLU A 1 515 ? 16.326 -3.702 5.942 1.00 85.12 515 GLU A O 1
ATOM 4060 N N . THR A 1 516 ? 15.849 -1.627 5.256 1.00 83.12 516 THR A N 1
ATOM 4061 C CA . THR A 1 516 ? 14.404 -1.851 5.126 1.00 83.12 516 THR A CA 1
ATOM 4062 C C . THR A 1 516 ? 14.015 -2.347 3.736 1.00 83.12 516 THR A C 1
ATOM 4064 O O . THR A 1 516 ? 12.827 -2.484 3.450 1.00 83.12 516 THR A O 1
ATOM 4067 N N . GLY A 1 517 ? 14.995 -2.587 2.860 1.00 88.06 517 GLY A N 1
ATOM 4068 C CA . GLY A 1 517 ? 14.809 -3.043 1.491 1.00 88.06 517 GLY A CA 1
ATOM 4069 C C . GLY A 1 517 ? 14.199 -1.986 0.579 1.00 88.06 517 GLY A C 1
ATOM 4070 O O . GLY A 1 517 ? 13.505 -2.356 -0.366 1.00 88.06 517 GLY A O 1
ATOM 4071 N N . THR A 1 518 ? 14.409 -0.692 0.856 1.00 90.00 518 THR A N 1
ATOM 4072 C CA . THR A 1 518 ? 13.921 0.419 0.022 1.00 90.00 518 THR A CA 1
ATOM 4073 C C . THR A 1 518 ? 15.063 1.202 -0.627 1.00 90.00 518 THR A C 1
ATOM 4075 O O . THR A 1 518 ? 16.204 1.186 -0.160 1.00 90.00 518 THR A O 1
ATOM 4078 N N . LEU A 1 519 ? 14.768 1.894 -1.734 1.00 92.94 519 LEU A N 1
ATOM 4079 C CA . LEU A 1 519 ? 15.767 2.694 -2.445 1.00 92.94 519 LEU A CA 1
ATOM 4080 C C . LEU A 1 519 ? 16.192 3.917 -1.626 1.00 92.94 519 LEU A C 1
ATOM 4082 O O . LEU A 1 519 ? 15.368 4.761 -1.259 1.00 92.94 519 LEU A O 1
ATOM 4086 N N . LYS A 1 520 ? 17.502 4.054 -1.410 1.00 91.12 520 LYS A N 1
ATOM 4087 C CA . LYS A 1 520 ? 18.107 5.185 -0.704 1.00 91.12 520 LYS A CA 1
ATOM 4088 C C . LYS A 1 520 ? 19.466 5.522 -1.307 1.00 91.12 520 LYS A C 1
ATOM 4090 O O . LYS A 1 520 ? 20.441 4.808 -1.113 1.00 91.12 520 LYS A O 1
ATOM 4095 N N . SER A 1 521 ? 19.547 6.651 -2.013 1.00 89.12 521 SER A N 1
ATOM 4096 C CA . SER A 1 521 ? 20.751 7.037 -2.767 1.00 89.12 521 SER A CA 1
ATOM 4097 C C . SER A 1 521 ? 22.002 7.235 -1.903 1.00 89.12 521 SER A C 1
ATOM 4099 O O . SER A 1 521 ? 23.106 7.028 -2.378 1.00 89.12 521 SER A O 1
ATOM 4101 N N . LYS A 1 522 ? 21.845 7.580 -0.623 1.00 88.12 522 LYS A N 1
ATOM 4102 C CA . LYS A 1 522 ? 22.971 7.769 0.308 1.00 88.12 522 LYS A CA 1
ATOM 4103 C C . LYS A 1 522 ? 23.548 6.468 0.880 1.00 88.12 522 LYS A C 1
ATOM 4105 O O . LYS A 1 522 ? 24.425 6.527 1.730 1.00 88.12 522 LYS A O 1
ATOM 4110 N N . VAL A 1 523 ? 23.014 5.305 0.508 1.00 87.50 523 VAL A N 1
ATOM 4111 C CA . VAL A 1 523 ? 23.563 4.018 0.952 1.00 87.50 523 VAL A CA 1
ATOM 4112 C C . VAL A 1 523 ? 24.592 3.563 -0.073 1.00 87.50 523 VAL A C 1
ATOM 4114 O O . VAL A 1 523 ? 24.234 3.188 -1.185 1.00 87.50 523 VAL A O 1
ATOM 4117 N N . SER A 1 524 ? 25.870 3.622 0.291 1.00 83.88 524 SER A N 1
ATOM 4118 C CA . SER A 1 524 ? 26.988 3.184 -0.553 1.00 83.88 524 SER A CA 1
ATOM 4119 C C . SER A 1 524 ? 27.229 1.676 -0.497 1.00 83.88 524 SER A C 1
ATOM 4121 O O . SER A 1 524 ? 27.717 1.103 -1.467 1.00 83.88 524 SER A O 1
ATOM 4123 N N . ALA A 1 525 ? 26.887 1.045 0.628 1.00 82.12 525 ALA A N 1
ATOM 4124 C CA . ALA A 1 525 ? 27.128 -0.369 0.862 1.00 82.12 525 ALA A CA 1
ATOM 4125 C C . ALA A 1 525 ? 26.398 -1.251 -0.161 1.00 82.12 525 ALA A C 1
ATOM 4127 O O . ALA A 1 525 ? 25.279 -0.952 -0.592 1.00 82.12 525 ALA A O 1
ATOM 4128 N N . ALA A 1 526 ? 27.042 -2.363 -0.512 1.00 85.00 526 ALA A N 1
ATOM 4129 C CA . ALA A 1 526 ? 26.398 -3.439 -1.242 1.00 85.00 526 ALA A CA 1
ATOM 4130 C C . ALA A 1 526 ? 25.176 -3.962 -0.462 1.00 85.00 526 ALA A C 1
ATOM 4132 O O . ALA A 1 526 ? 25.211 -3.987 0.773 1.00 85.00 526 ALA A O 1
ATOM 4133 N N . PRO A 1 527 ? 24.115 -4.420 -1.151 1.00 87.75 527 PRO A N 1
ATOM 4134 C CA . PRO A 1 527 ? 23.030 -5.142 -0.499 1.00 87.75 527 PRO A CA 1
ATOM 4135 C C . PRO A 1 527 ? 23.566 -6.304 0.346 1.00 87.75 527 PRO A C 1
ATOM 4137 O O . PRO A 1 527 ? 24.403 -7.072 -0.125 1.00 87.75 527 PRO A O 1
ATOM 4140 N N . ALA A 1 528 ? 23.045 -6.470 1.566 1.00 85.44 528 ALA A N 1
ATOM 4141 C CA . ALA A 1 528 ? 23.474 -7.535 2.484 1.00 85.44 528 ALA A CA 1
ATOM 4142 C C . ALA A 1 528 ? 23.252 -8.955 1.918 1.00 85.44 528 ALA A C 1
ATOM 4144 O O . ALA A 1 528 ? 23.931 -9.913 2.294 1.00 85.44 528 ALA A O 1
ATOM 4145 N N . TRP A 1 529 ? 22.305 -9.079 0.985 1.00 89.25 529 TRP A N 1
ATOM 4146 C CA . TRP A 1 529 ? 21.973 -10.315 0.285 1.00 89.25 529 TRP A CA 1
ATOM 4147 C C . TRP A 1 529 ? 21.908 -10.092 -1.230 1.00 89.25 529 TRP A C 1
ATOM 4149 O O . TRP A 1 529 ? 21.339 -9.092 -1.689 1.00 89.25 529 TRP A O 1
ATOM 4159 N N . LEU A 1 530 ? 22.466 -11.043 -1.983 1.00 87.31 530 LEU A N 1
ATOM 4160 C CA . LEU A 1 530 ? 22.482 -11.109 -3.445 1.00 87.31 530 LEU A CA 1
ATOM 4161 C C . LEU A 1 530 ? 22.089 -12.528 -3.859 1.00 87.31 530 LEU A C 1
ATOM 4163 O O . LEU A 1 530 ? 22.702 -13.489 -3.397 1.00 87.31 530 LEU A O 1
ATOM 4167 N N . GLY A 1 531 ? 21.064 -12.649 -4.703 1.00 82.44 531 GLY A N 1
ATOM 4168 C CA . GLY A 1 531 ? 20.511 -13.952 -5.077 1.00 82.44 531 GLY A CA 1
ATOM 4169 C C . GLY A 1 531 ? 21.495 -14.817 -5.854 1.00 82.44 531 GLY A C 1
ATOM 4170 O O . GLY A 1 531 ? 21.601 -16.004 -5.586 1.00 82.44 531 GLY A O 1
ATOM 4171 N N . ASP A 1 532 ? 22.282 -14.210 -6.739 1.00 83.38 532 ASP A N 1
ATOM 4172 C CA . ASP A 1 532 ? 23.256 -14.898 -7.589 1.00 83.38 532 ASP A CA 1
ATOM 4173 C C . ASP A 1 532 ? 24.528 -15.369 -6.858 1.00 83.38 532 ASP A C 1
ATOM 4175 O O . ASP A 1 532 ? 25.392 -15.980 -7.483 1.00 83.38 532 ASP A O 1
ATOM 4179 N N . LEU A 1 533 ? 24.637 -15.112 -5.547 1.00 81.38 533 LEU A N 1
ATOM 4180 C CA . LEU A 1 533 ? 25.713 -15.602 -4.677 1.00 81.38 533 LEU A CA 1
ATOM 4181 C C . LEU A 1 533 ? 25.227 -16.524 -3.544 1.00 81.38 533 LEU A C 1
ATOM 4183 O O . LEU A 1 533 ? 26.055 -17.030 -2.788 1.00 81.38 533 LEU A O 1
ATOM 4187 N N . ASP A 1 534 ? 23.917 -16.710 -3.358 1.00 73.88 534 ASP A N 1
ATOM 4188 C CA . ASP A 1 534 ? 23.403 -17.583 -2.295 1.00 73.88 534 ASP A CA 1
ATOM 4189 C C . ASP A 1 534 ? 23.482 -19.043 -2.761 1.00 73.88 534 ASP A C 1
ATOM 4191 O O . ASP A 1 534 ? 22.877 -19.410 -3.756 1.00 73.88 534 ASP A O 1
ATOM 4195 N N . GLU A 1 535 ? 24.208 -19.912 -2.056 1.00 59.16 535 GLU A N 1
ATOM 4196 C CA . GLU A 1 535 ? 24.289 -21.341 -2.414 1.00 59.16 535 GLU A CA 1
ATOM 4197 C C . GLU A 1 535 ? 22.934 -22.059 -2.298 1.00 59.16 535 GLU A C 1
ATOM 4199 O O . GLU A 1 535 ? 22.720 -23.086 -2.939 1.00 59.16 535 GLU A O 1
ATOM 4204 N N . ARG A 1 536 ? 21.995 -21.504 -1.514 1.00 55.44 536 ARG A N 1
ATOM 4205 C CA . ARG A 1 536 ? 20.601 -21.978 -1.433 1.00 55.44 536 ARG A CA 1
ATOM 4206 C C . ARG A 1 536 ? 19.759 -21.508 -2.615 1.00 55.44 536 ARG A C 1
ATOM 4208 O O . ARG A 1 536 ? 18.592 -21.881 -2.721 1.00 55.44 536 ARG A O 1
ATOM 4215 N N . TRP A 1 537 ? 20.330 -20.692 -3.498 1.00 48.50 537 TRP A N 1
ATOM 4216 C CA . TRP A 1 537 ? 19.785 -20.374 -4.808 1.00 48.50 537 TRP A CA 1
ATOM 4217 C C . TRP A 1 537 ? 19.978 -21.583 -5.731 1.00 48.50 537 TRP A C 1
ATOM 4219 O O . TRP A 1 537 ? 20.722 -21.564 -6.707 1.00 48.50 537 TRP A O 1
ATOM 4229 N N . GLU A 1 538 ? 19.296 -22.675 -5.400 1.00 41.75 538 GLU A N 1
ATOM 4230 C CA . GLU A 1 538 ? 18.983 -23.715 -6.363 1.00 41.75 538 GLU A CA 1
ATOM 4231 C C . GLU A 1 538 ? 17.583 -23.424 -6.913 1.00 41.75 538 GLU A C 1
ATOM 4233 O O . GLU A 1 538 ? 16.579 -23.768 -6.287 1.00 41.75 538 GLU A O 1
ATOM 4238 N N . PRO A 1 539 ? 17.447 -22.849 -8.120 1.00 43.81 539 PRO A N 1
ATOM 4239 C CA . PRO A 1 539 ? 16.445 -23.410 -8.997 1.00 43.81 539 PRO A CA 1
ATOM 4240 C C . PRO A 1 539 ? 16.936 -24.836 -9.281 1.00 43.81 539 PRO A C 1
ATOM 4242 O O . PRO A 1 539 ? 17.969 -25.009 -9.923 1.00 43.81 539 PRO A O 1
ATOM 4245 N N . GLU A 1 540 ? 16.231 -25.872 -8.821 1.00 37.44 540 GLU A N 1
ATOM 4246 C CA . GLU A 1 540 ? 16.559 -27.291 -9.097 1.00 37.44 540 GLU A CA 1
ATOM 4247 C C . GLU A 1 540 ? 16.724 -27.625 -10.604 1.00 37.44 540 GLU A C 1
ATOM 4249 O O . GLU A 1 540 ? 17.058 -28.745 -10.984 1.00 37.44 540 GLU A O 1
ATOM 4254 N N . ALA A 1 541 ? 16.550 -26.655 -11.502 1.00 38.91 541 ALA A N 1
ATOM 4255 C CA . ALA A 1 541 ? 16.986 -26.722 -12.879 1.00 38.91 541 ALA A CA 1
ATOM 4256 C C . ALA A 1 541 ? 18.028 -25.629 -13.176 1.00 38.91 541 ALA A C 1
ATOM 4258 O O . ALA A 1 541 ? 17.685 -24.454 -13.268 1.00 38.91 541 ALA A O 1
ATOM 4259 N N . ARG A 1 542 ? 19.245 -26.081 -13.516 1.00 41.88 542 ARG A N 1
ATOM 4260 C CA . ARG A 1 542 ? 20.308 -25.354 -14.244 1.00 41.88 542 ARG A CA 1
ATOM 4261 C C . ARG A 1 542 ? 21.253 -24.516 -13.372 1.00 41.88 542 ARG A C 1
ATOM 4263 O O . ARG A 1 542 ? 21.200 -23.293 -13.370 1.00 41.88 542 ARG A O 1
ATOM 4270 N N . LYS A 1 543 ? 22.256 -25.179 -12.779 1.00 36.00 543 LYS A N 1
ATOM 4271 C CA . LYS A 1 543 ? 23.564 -24.530 -12.580 1.00 36.00 543 LYS A CA 1
ATOM 4272 C C . LYS A 1 543 ? 24.057 -24.058 -13.960 1.00 36.00 543 LYS A C 1
ATOM 4274 O O . LYS A 1 543 ? 24.118 -24.898 -14.865 1.00 36.00 543 LYS A O 1
ATOM 4279 N N . PRO A 1 544 ? 24.358 -22.764 -14.166 1.00 37.12 544 PRO A N 1
ATOM 4280 C CA . PRO A 1 544 ? 25.016 -22.310 -15.383 1.00 37.12 544 PRO A CA 1
ATOM 4281 C C . PRO A 1 544 ? 26.321 -23.091 -15.548 1.00 37.12 544 PRO A C 1
ATOM 4283 O O . PRO A 1 544 ? 27.073 -23.256 -14.586 1.00 37.12 544 PRO A O 1
ATOM 4286 N N . ASP A 1 545 ? 26.571 -23.603 -16.751 1.00 34.72 545 ASP A N 1
ATOM 4287 C CA . ASP A 1 545 ? 27.862 -24.187 -17.107 1.00 34.72 545 ASP A CA 1
ATOM 4288 C C . ASP A 1 545 ? 28.945 -23.146 -16.780 1.00 34.72 545 ASP A C 1
ATOM 4290 O O . ASP A 1 545 ? 28.872 -22.011 -17.254 1.00 34.72 545 ASP A O 1
ATOM 4294 N N . GLN A 1 546 ? 29.925 -23.497 -15.939 1.00 33.22 546 GLN A N 1
ATOM 4295 C CA . GLN A 1 546 ? 30.981 -22.580 -15.473 1.00 33.22 546 GLN A CA 1
ATOM 4296 C C . GLN A 1 546 ? 31.778 -21.949 -16.630 1.00 33.22 546 GLN A C 1
ATOM 4298 O O . GLN A 1 546 ? 32.479 -20.962 -16.431 1.00 33.22 546 GLN A O 1
ATOM 4303 N N . ARG A 1 547 ? 31.628 -22.475 -17.850 1.00 34.47 547 ARG A N 1
ATOM 4304 C CA . ARG A 1 547 ? 32.161 -21.905 -19.092 1.00 34.47 547 ARG A CA 1
ATOM 4305 C C . ARG A 1 547 ? 31.459 -20.637 -19.586 1.00 34.47 547 ARG A C 1
ATOM 4307 O O . ARG A 1 547 ? 32.006 -19.995 -20.465 1.00 34.47 547 ARG A O 1
ATOM 4314 N N . ALA A 1 548 ? 30.276 -20.293 -19.075 1.00 32.41 548 ALA A N 1
ATOM 4315 C CA . ALA A 1 548 ? 29.577 -19.049 -19.422 1.00 32.41 548 ALA A CA 1
ATOM 4316 C C . ALA A 1 548 ? 29.935 -17.871 -18.490 1.00 32.41 548 ALA A C 1
ATOM 4318 O O . ALA A 1 548 ? 29.483 -16.753 -18.719 1.00 32.41 548 ALA A O 1
ATOM 4319 N N . ILE A 1 549 ? 30.698 -18.132 -17.420 1.00 36.66 549 ILE A N 1
ATOM 4320 C CA . ILE A 1 549 ? 31.127 -17.148 -16.406 1.00 36.66 549 ILE A CA 1
ATOM 4321 C C . ILE A 1 549 ? 32.634 -16.815 -16.542 1.00 36.66 549 ILE A C 1
ATOM 4323 O O . ILE A 1 549 ? 33.133 -15.918 -15.866 1.00 36.66 549 ILE A O 1
ATOM 4327 N N . GLN A 1 550 ? 33.354 -17.489 -17.444 1.00 27.41 550 GLN A N 1
ATOM 4328 C CA . GLN A 1 550 ? 34.705 -17.120 -17.895 1.00 27.41 550 GLN A CA 1
ATOM 4329 C C . GLN A 1 550 ? 34.633 -16.563 -19.309 1.00 27.41 550 GLN A C 1
ATOM 4331 O O . GLN A 1 550 ? 35.441 -15.656 -19.605 1.00 27.41 550 GLN A O 1
#

Solvent-accessible surface area (backbone atoms only — not comparable to full-atom values): 30628 Å² total; per-residue (Å²): 134,64,63,86,49,48,66,59,53,51,53,60,60,60,36,66,25,78,46,75,38,73,58,31,67,81,32,52,32,31,51,56,45,51,51,46,63,53,74,32,46,88,70,62,50,53,90,50,72,74,61,47,70,74,48,51,67,39,43,83,48,76,37,50,98,67,55,75,93,72,92,72,93,72,95,67,92,47,80,79,73,35,65,54,90,85,26,70,56,40,44,40,29,65,19,49,28,31,34,39,82,43,85,55,42,68,92,50,39,33,54,53,45,28,50,50,41,36,51,74,24,61,72,45,65,44,55,43,37,34,35,33,43,25,92,42,70,66,46,26,55,49,18,49,52,44,36,54,52,49,52,57,58,50,51,76,75,43,97,80,60,43,52,78,47,78,48,81,43,59,69,51,37,17,34,50,43,49,53,54,46,53,53,51,34,39,75,67,24,32,30,64,90,40,74,77,87,54,76,32,26,32,39,42,27,18,25,69,51,56,48,57,97,51,66,43,26,20,46,26,36,16,28,56,69,58,44,38,50,58,43,55,39,50,54,57,29,35,36,47,78,32,91,58,70,20,50,33,44,33,36,42,34,67,67,93,70,71,99,80,66,55,74,70,55,50,51,48,47,49,49,22,47,51,30,27,51,53,53,57,69,67,32,56,80,49,100,77,33,19,39,58,16,57,43,50,55,48,47,54,63,76,68,44,48,74,68,54,45,54,37,51,58,50,9,28,77,76,79,52,55,56,74,83,89,50,48,70,53,51,55,43,60,66,50,54,87,53,92,74,56,94,79,44,76,79,65,59,36,43,44,60,14,67,60,94,67,73,52,38,22,33,38,31,53,26,85,76,71,88,68,73,78,76,80,89,69,67,84,49,76,62,57,52,53,50,52,54,47,51,41,37,52,48,39,68,52,54,55,90,50,68,50,48,35,22,52,42,47,18,62,60,53,44,56,35,52,32,47,29,30,42,46,49,72,78,45,66,79,80,59,76,74,76,78,92,70,92,64,91,74,75,88,64,67,72,52,54,83,34,76,44,35,39,34,20,41,86,84,62,39,82,68,50,74,38,30,34,48,64,41,34,54,40,59,76,58,94,87,59,50,75,66,54,47,51,50,11,49,54,43,42,54,50,50,32,62,72,35,48,64,18,40,36,44,27,39,29,71,61,30,22,46,42,95,74,26,32,84,33,51,87,31,52,48,54,56,98,72,43,60,86,74,40,86,84,62,61,62,96,68,58,80,70,62,72,78,80,79,110